Protein AF-A0A6V7X3I0-F1 (afdb_monomer_lite)

Foldseek 3Di:
DQLPVVLVVVLQLLQQQDCLVVPDGDDDDDPWDDFAPLPPPIDRDDDPPGNDLALPLLQVCCVACVPVQWDNPSSVVSNVSCPQFPFPCPRPNHHRPPPVDGSRSVVVRDHDGDPDDFEKESWEWFAFFQKTKIFIIGGPPFAAKWKWKDQDPPDDTDTPDDGHGNVDRMDMDRPGAHKMWMWMGGPPDPDDIYDIYIDGHDKDFLWWWWWDQDPVATDIWTPDPVTWDKDKPDPFHWDQDDPRRRIWTADAFPGTWMFTHKCSQQRAFWKKKKWKWAAQDDFDAQWWQKWWAAAQQWTWTWGLHHPVQWIWTWTHNRGDRRIDTDIFADHPPRHRHMKMWMWTRRRQKIFIDINLHTRDIDGRGDGRSVSPITDGTIGQWDSDAPDVVHTTGGGTIIHGTTMMRHGDDSVRSNVVD

InterPro domains:
  IPR008929 Chondroitin AC/alginate lyase [SSF48230] (3-78)
  IPR013320 Concanavalin A-like lectin/glucanase domain superfamily [SSF49899] (199-417)
  IPR013783 Immunoglobulin-like fold [G3DSA:2.60.40.10] (117-205)

Radius of gyration: 25.13 Å; chains: 1; bounding box: 72×50×67 Å

Secondary structure (DSSP, 8-state):
--TTHHHHHHHHHHHHH--TTSS-PPP-----EE-TT-SS-EESS--S------TTHHHHHHHIIIII-B--HHHHHHHHHTPSP--GGGSTT--TTTTSS---HHHHS--PPPS-----EEEEEEEETTEEEEEEEPBTT--EEEEEEESSTTS--EEEEEEEETT--EEEE---SEEEEEEEEEETS-PPPPPPEEEEES-EEEEEEEEEEETTEEEEEE-SSS---EEEETT-EEE--GGG-S-EEEEESSS-EEEE-TTTTTT-SSEEEEEEEEESSPPPTT-EEEEEESSTTSEEEEES--TTS--EEEEESS-GGG-EEEEPSS----BTSEEEEEEEEETTEEEEEETTEEEEEEESPPPGGGG-S-SEEEESB-SS-SBTTB--B-EEEEEEEEEEESPPPHHHHHHT-

pLDDT: mean 90.03, std 10.06, range [45.19, 98.75]

Structure (mmCIF, N/CA/C/O backbone):
data_AF-A0A6V7X3I0-F1
#
_entry.id   AF-A0A6V7X3I0-F1
#
loop_
_atom_site.group_PDB
_atom_site.id
_atom_site.type_symbol
_atom_site.label_atom_id
_atom_site.label_alt_id
_atom_site.label_comp_id
_atom_site.label_asym_id
_atom_site.label_entity_id
_atom_site.label_seq_id
_atom_site.pdbx_PDB_ins_code
_atom_site.Cartn_x
_atom_site.Cartn_y
_atom_site.Cartn_z
_atom_site.occupancy
_atom_site.B_iso_or_equiv
_atom_site.auth_seq_id
_atom_site.auth_comp_id
_atom_site.auth_asym_id
_atom_site.auth_atom_id
_atom_site.pdbx_PDB_model_num
ATOM 1 N N . MET A 1 1 ? -0.470 -9.620 -11.552 1.00 49.06 1 MET A N 1
ATOM 2 C CA . MET A 1 1 ? 0.975 -9.736 -11.248 1.00 49.06 1 MET A CA 1
ATOM 3 C C . MET A 1 1 ? 1.514 -8.337 -10.996 1.00 49.06 1 MET A C 1
ATOM 5 O O . MET A 1 1 ? 1.088 -7.417 -11.680 1.00 49.06 1 MET A O 1
ATOM 9 N N . ASP A 1 2 ? 2.385 -8.178 -10.003 1.00 70.00 2 ASP A N 1
ATOM 10 C CA . ASP A 1 2 ? 2.763 -6.898 -9.378 1.00 70.00 2 ASP A CA 1
ATOM 11 C C . ASP A 1 2 ? 3.661 -6.013 -10.268 1.00 70.00 2 ASP A C 1
ATOM 13 O O . ASP A 1 2 ? 4.841 -5.843 -9.980 1.00 70.00 2 ASP A O 1
ATOM 17 N N . ASN A 1 3 ? 3.129 -5.479 -11.371 1.00 87.25 3 ASN A N 1
ATOM 18 C CA . ASN A 1 3 ? 3.778 -4.471 -12.223 1.00 87.25 3 ASN A CA 1
ATOM 19 C C . ASN A 1 3 ? 5.255 -4.776 -12.590 1.00 87.25 3 ASN A C 1
ATOM 21 O O . ASN A 1 3 ? 6.148 -3.960 -12.355 1.00 87.25 3 ASN A O 1
ATOM 25 N N . ASN A 1 4 ? 5.518 -5.982 -13.110 1.00 91.38 4 ASN A N 1
ATOM 26 C CA . ASN A 1 4 ? 6.855 -6.518 -13.425 1.00 91.38 4 ASN A CA 1
ATOM 27 C C . ASN A 1 4 ? 7.852 -6.528 -12.240 1.00 91.38 4 ASN A C 1
ATOM 29 O O . ASN A 1 4 ? 9.051 -6.326 -12.425 1.00 91.38 4 ASN A O 1
ATOM 33 N N . ARG A 1 5 ? 7.399 -6.833 -11.012 1.00 89.25 5 ARG A N 1
ATOM 34 C CA . ARG A 1 5 ? 8.270 -6.943 -9.818 1.00 89.25 5 ARG A CA 1
ATOM 35 C C . ARG A 1 5 ? 9.491 -7.852 -10.005 1.00 89.25 5 ARG A C 1
ATOM 37 O O . ARG A 1 5 ? 10.548 -7.550 -9.459 1.00 89.25 5 ARG A O 1
ATOM 44 N N . PHE A 1 6 ? 9.366 -8.945 -10.764 1.00 94.31 6 PHE A N 1
ATOM 45 C CA . PHE A 1 6 ? 10.512 -9.804 -11.085 1.00 94.31 6 PHE A CA 1
ATOM 46 C C . PHE A 1 6 ? 11.577 -9.047 -11.890 1.00 94.31 6 PHE A C 1
ATOM 48 O O . PHE A 1 6 ? 12.743 -9.072 -11.505 1.00 94.31 6 PHE A O 1
ATOM 55 N N . LEU A 1 7 ? 11.183 -8.317 -12.942 1.00 94.88 7 LEU A N 1
ATOM 56 C CA . LEU A 1 7 ? 12.105 -7.490 -13.725 1.00 94.88 7 LEU A CA 1
ATOM 57 C C . LEU A 1 7 ? 12.769 -6.418 -12.861 1.00 94.88 7 LEU A C 1
ATOM 59 O O . LEU A 1 7 ? 13.970 -6.214 -12.979 1.00 94.88 7 LEU A O 1
ATOM 63 N N . ALA A 1 8 ? 12.021 -5.767 -11.962 1.00 92.81 8 ALA A N 1
ATOM 64 C CA . ALA A 1 8 ? 12.595 -4.785 -11.039 1.00 92.81 8 ALA A CA 1
ATOM 65 C C . ALA A 1 8 ? 13.712 -5.390 -10.174 1.00 92.81 8 ALA A C 1
ATOM 67 O O . ALA A 1 8 ? 14.778 -4.790 -10.043 1.00 92.81 8 ALA A O 1
ATOM 68 N N . GLY A 1 9 ? 13.489 -6.593 -9.635 1.00 93.56 9 GLY A N 1
ATOM 69 C CA . GLY A 1 9 ? 14.517 -7.344 -8.915 1.00 93.56 9 GLY A CA 1
ATOM 70 C C . GLY A 1 9 ? 15.706 -7.704 -9.808 1.00 93.56 9 GLY A C 1
ATOM 71 O O . GLY A 1 9 ? 16.845 -7.443 -9.434 1.00 93.56 9 GLY A O 1
ATOM 72 N N . ALA A 1 10 ? 15.450 -8.235 -11.006 1.00 95.31 10 ALA A N 1
ATOM 73 C CA . ALA A 1 10 ? 16.487 -8.629 -11.955 1.00 95.31 10 ALA A CA 1
ATOM 74 C C . ALA A 1 10 ? 17.367 -7.447 -12.399 1.00 95.31 10 ALA A C 1
ATOM 76 O O . ALA A 1 10 ? 18.588 -7.540 -12.314 1.00 95.31 10 ALA A O 1
ATOM 77 N N . GLU A 1 11 ? 16.774 -6.319 -12.800 1.00 95.12 11 GLU A N 1
ATOM 78 C CA . GLU A 1 11 ? 17.503 -5.109 -13.201 1.00 95.12 11 GLU A CA 1
ATOM 79 C C . GLU A 1 11 ? 18.310 -4.519 -12.041 1.00 95.12 11 GLU A C 1
ATOM 81 O O . GLU A 1 11 ? 19.453 -4.103 -12.239 1.00 95.12 11 GLU A O 1
ATOM 86 N N . TYR A 1 12 ? 17.755 -4.512 -10.823 1.00 93.75 12 TYR A N 1
ATOM 87 C CA . TYR A 1 12 ? 18.487 -4.080 -9.632 1.00 93.75 12 TYR A CA 1
ATOM 88 C C . TYR A 1 12 ? 19.691 -4.992 -9.365 1.00 93.75 12 TYR A C 1
ATOM 90 O O . TYR A 1 12 ? 20.814 -4.505 -9.228 1.00 93.75 12 TYR A O 1
ATOM 98 N N . THR A 1 13 ? 19.493 -6.314 -9.359 1.00 93.56 13 THR A N 1
ATOM 99 C CA . THR A 1 13 ? 20.568 -7.295 -9.158 1.00 93.56 13 THR A CA 1
ATOM 100 C C . THR A 1 13 ? 21.633 -7.204 -10.251 1.00 93.56 13 THR A C 1
ATOM 102 O O . THR A 1 13 ? 22.824 -7.227 -9.930 1.00 93.56 13 THR A O 1
ATOM 105 N N . ALA A 1 14 ? 21.237 -7.047 -11.516 1.00 94.12 14 ALA A N 1
ATOM 106 C CA . ALA A 1 14 ? 22.152 -6.836 -12.631 1.00 94.12 14 ALA A CA 1
ATOM 107 C C . ALA A 1 14 ? 22.960 -5.552 -12.418 1.00 94.12 14 ALA A C 1
ATOM 109 O O . ALA A 1 14 ? 24.185 -5.579 -12.408 1.00 94.12 14 ALA A O 1
ATOM 110 N N . LYS A 1 15 ? 22.306 -4.420 -12.155 1.00 93.06 15 LYS A N 1
ATOM 111 C CA . LYS A 1 15 ? 22.996 -3.143 -11.947 1.00 93.06 15 LYS A CA 1
ATOM 112 C C . LYS A 1 15 ? 24.005 -3.195 -10.795 1.00 93.06 15 LYS A C 1
ATOM 114 O O . LYS A 1 15 ? 25.126 -2.722 -10.956 1.00 93.06 15 LYS A O 1
ATOM 119 N N . VAL A 1 16 ? 23.630 -3.802 -9.666 1.00 92.38 16 VAL A N 1
ATOM 120 C CA . VAL A 1 16 ? 24.498 -3.961 -8.483 1.00 92.38 16 VAL A CA 1
ATOM 121 C C . VAL A 1 16 ? 25.768 -4.740 -8.794 1.00 92.38 16 VAL A C 1
ATOM 123 O O . VAL A 1 16 ? 26.833 -4.416 -8.273 1.00 92.38 16 VAL A O 1
ATOM 126 N N . ASN A 1 17 ? 25.655 -5.796 -9.599 1.00 91.38 17 ASN A N 1
ATOM 127 C CA . ASN A 1 17 ? 26.757 -6.721 -9.823 1.00 91.38 17 ASN A CA 1
ATOM 128 C C . ASN A 1 17 ? 27.580 -6.378 -11.071 1.00 91.38 17 ASN A C 1
ATOM 130 O O . ASN A 1 17 ? 28.620 -6.989 -11.276 1.00 91.38 17 ASN A O 1
ATOM 134 N N . TYR A 1 18 ? 27.140 -5.479 -11.952 1.00 91.38 18 TYR A N 1
ATOM 135 C CA . TYR A 1 18 ? 27.800 -5.281 -13.248 1.00 91.38 18 TYR A CA 1
ATOM 136 C C . TYR A 1 18 ? 29.172 -4.610 -13.097 1.00 91.38 18 TYR A C 1
ATOM 138 O O . TYR A 1 18 ? 29.242 -3.458 -12.675 1.00 91.38 18 TYR A O 1
ATOM 146 N N . ASN A 1 19 ? 30.248 -5.307 -13.483 1.00 90.69 19 ASN A N 1
ATOM 147 C CA . ASN A 1 19 ? 31.626 -4.796 -13.431 1.00 90.69 19 ASN A CA 1
ATOM 148 C C . ASN A 1 19 ? 32.519 -5.239 -14.614 1.00 90.69 19 ASN A C 1
ATOM 150 O O . ASN A 1 19 ? 33.734 -5.060 -14.558 1.00 90.69 19 ASN A O 1
ATOM 154 N N . PHE A 1 20 ? 31.945 -5.781 -15.695 1.00 84.12 20 PHE A N 1
ATOM 155 C CA . PHE A 1 20 ? 32.694 -6.314 -16.851 1.00 84.12 20 PHE A CA 1
ATOM 156 C C . PHE A 1 20 ? 33.604 -5.297 -17.559 1.00 84.12 20 PHE A C 1
ATOM 158 O O . PHE A 1 20 ? 34.516 -5.677 -18.281 1.00 84.12 20 PHE A O 1
ATOM 165 N N . ASN A 1 21 ? 33.362 -4.001 -17.371 1.00 84.00 21 ASN A N 1
ATOM 166 C CA . ASN A 1 21 ? 34.150 -2.911 -17.947 1.00 84.00 21 ASN A CA 1
ATOM 167 C C . ASN A 1 21 ? 35.255 -2.385 -17.006 1.00 84.00 21 ASN A C 1
ATOM 169 O O . ASN A 1 21 ? 35.874 -1.372 -17.320 1.00 84.00 21 ASN A O 1
ATOM 173 N N . GLY A 1 22 ? 35.456 -2.999 -15.835 1.00 81.00 22 GLY A N 1
ATOM 174 C CA . GLY A 1 22 ? 36.452 -2.566 -14.851 1.00 81.00 22 GLY A CA 1
ATOM 175 C C . GLY A 1 22 ? 36.148 -1.228 -14.163 1.00 81.00 22 GLY A C 1
ATOM 176 O O . GLY A 1 22 ? 36.966 -0.762 -13.376 1.00 81.00 22 GLY A O 1
ATOM 177 N N . SER A 1 23 ? 34.982 -0.608 -14.394 1.00 80.62 23 SER A N 1
ATOM 178 C CA . SER A 1 23 ? 34.648 0.719 -13.846 1.00 80.62 23 SER A CA 1
ATOM 179 C C . SER A 1 23 ? 34.141 0.696 -12.396 1.00 80.62 23 SER A C 1
ATOM 181 O O . SER A 1 23 ? 33.515 1.655 -11.951 1.00 80.62 23 SER A O 1
ATOM 183 N N . GLY A 1 24 ? 34.342 -0.408 -11.673 1.00 86.25 24 GLY A N 1
ATOM 184 C CA . GLY A 1 24 ? 33.722 -0.642 -10.367 1.00 86.25 24 GLY A CA 1
ATOM 185 C C . GLY A 1 24 ? 32.210 -0.899 -10.444 1.00 86.25 24 GLY A C 1
ATOM 186 O O . GLY A 1 24 ? 31.624 -0.984 -11.523 1.00 86.25 24 GLY A O 1
ATOM 187 N N . PHE A 1 25 ? 31.582 -1.058 -9.276 1.00 89.94 25 PHE A N 1
ATOM 188 C CA . PHE A 1 25 ? 30.146 -1.328 -9.151 1.00 89.94 25 PHE A CA 1
ATOM 189 C C . PHE A 1 25 ? 29.328 -0.036 -9.129 1.00 89.94 25 PHE A C 1
ATOM 191 O O . PHE A 1 25 ? 29.746 0.956 -8.531 1.00 89.94 25 PHE A O 1
ATOM 198 N N . ALA A 1 26 ? 28.137 -0.066 -9.730 1.00 88.06 26 ALA A N 1
ATOM 199 C CA . ALA A 1 26 ? 27.218 1.063 -9.677 1.00 88.06 26 ALA A CA 1
ATOM 200 C C . ALA A 1 26 ? 26.729 1.317 -8.243 1.00 88.06 26 ALA A C 1
ATOM 202 O O . ALA A 1 26 ? 26.398 0.378 -7.515 1.00 88.06 26 ALA A O 1
ATOM 203 N N . ASP A 1 27 ? 26.613 2.593 -7.875 1.00 86.69 27 ASP A N 1
ATOM 204 C CA . ASP A 1 27 ? 25.882 2.980 -6.675 1.00 86.69 27 ASP A CA 1
ATOM 205 C C . ASP A 1 27 ? 24.374 2.797 -6.904 1.00 86.69 27 ASP A C 1
ATOM 207 O O . ASP A 1 27 ? 23.825 3.164 -7.957 1.00 86.69 27 ASP A O 1
ATOM 211 N N . VAL A 1 28 ? 23.704 2.175 -5.937 1.00 89.50 28 VAL A N 1
ATOM 212 C CA . VAL A 1 28 ? 22.266 1.913 -5.988 1.00 89.50 28 VAL A CA 1
ATOM 213 C C . VAL A 1 28 ? 21.631 2.148 -4.619 1.00 89.50 28 VAL A C 1
ATOM 215 O O . VAL A 1 28 ? 22.254 1.861 -3.596 1.00 89.50 28 VAL A O 1
ATOM 218 N N . PRO A 1 29 ? 20.365 2.596 -4.571 1.00 88.75 29 PRO A N 1
ATOM 219 C CA . PRO A 1 29 ? 19.648 2.716 -3.309 1.00 88.75 29 PRO A CA 1
ATOM 220 C C . PRO A 1 29 ? 19.578 1.369 -2.586 1.00 88.75 29 PRO A C 1
ATOM 222 O O . PRO A 1 29 ? 19.292 0.348 -3.211 1.00 88.75 29 PRO A O 1
ATOM 225 N N . TYR A 1 30 ? 19.787 1.366 -1.273 1.00 88.50 30 TYR A N 1
ATOM 226 C CA . TYR A 1 30 ? 19.648 0.185 -0.429 1.00 88.50 30 TYR A CA 1
ATOM 227 C C . TYR A 1 30 ? 18.832 0.543 0.811 1.00 88.50 30 TYR A C 1
ATOM 229 O O . TYR A 1 30 ? 19.056 1.580 1.431 1.00 88.50 30 TYR A O 1
ATOM 237 N N . ILE A 1 31 ? 17.865 -0.306 1.146 1.00 85.12 31 ILE A N 1
ATOM 238 C CA . ILE A 1 31 ? 17.078 -0.199 2.376 1.00 85.12 31 ILE A CA 1
ATOM 239 C C . ILE A 1 31 ? 17.563 -1.309 3.296 1.00 85.12 31 ILE A C 1
ATOM 241 O O . ILE A 1 31 ? 17.715 -2.441 2.837 1.00 85.12 31 ILE A O 1
ATOM 245 N N . THR A 1 32 ? 17.782 -0.982 4.573 1.00 86.69 32 THR A N 1
ATOM 246 C CA . THR A 1 32 ? 18.189 -1.954 5.590 1.00 86.69 32 THR A CA 1
ATOM 247 C C . THR A 1 32 ? 17.306 -3.196 5.533 1.00 86.69 32 THR A C 1
ATOM 249 O O . THR A 1 32 ? 16.085 -3.116 5.662 1.00 86.69 32 THR A O 1
ATOM 252 N N . TYR A 1 33 ? 17.944 -4.342 5.345 1.00 85.56 33 TYR A N 1
ATOM 253 C CA . TYR A 1 33 ? 17.319 -5.648 5.386 1.00 85.56 33 TYR A CA 1
ATOM 254 C C . TYR A 1 33 ? 17.509 -6.249 6.777 1.00 85.56 33 TYR A C 1
ATOM 256 O O . TYR A 1 33 ? 18.625 -6.294 7.287 1.00 85.56 33 TYR A O 1
ATOM 264 N N . ALA A 1 34 ? 16.427 -6.746 7.364 1.00 84.88 34 ALA A N 1
ATOM 265 C CA . ALA A 1 34 ? 16.457 -7.617 8.529 1.00 84.88 34 ALA A CA 1
ATOM 266 C C . ALA A 1 34 ? 15.706 -8.898 8.168 1.00 84.88 34 ALA A C 1
ATOM 268 O O . ALA A 1 34 ? 14.661 -8.842 7.511 1.00 84.88 34 ALA A O 1
ATOM 269 N N . ASN A 1 35 ? 16.257 -10.052 8.539 1.00 82.25 35 ASN A N 1
ATOM 270 C CA . ASN A 1 35 ? 15.625 -11.321 8.212 1.00 82.25 35 ASN A CA 1
ATOM 271 C C . ASN A 1 35 ? 14.423 -11.623 9.123 1.00 82.25 35 ASN A C 1
ATOM 273 O O . ASN A 1 35 ? 14.247 -11.060 10.200 1.00 82.25 35 ASN A O 1
ATOM 277 N N . TYR A 1 36 ? 13.613 -12.583 8.686 1.00 79.38 36 TYR A N 1
ATOM 278 C CA . TYR A 1 36 ? 12.441 -13.038 9.429 1.00 79.38 36 TYR A CA 1
ATOM 279 C C . TYR A 1 36 ? 12.781 -13.775 10.737 1.00 79.38 36 TYR A C 1
ATOM 281 O O . TYR A 1 36 ? 11.936 -13.853 11.622 1.00 79.38 36 TYR A O 1
ATOM 289 N N . TYR A 1 37 ? 13.982 -14.347 10.861 1.00 80.31 37 TYR A N 1
ATOM 290 C CA . TYR A 1 37 ? 14.325 -15.244 11.970 1.00 80.31 37 TYR A CA 1
ATOM 291 C C . TYR A 1 37 ? 14.869 -14.527 13.209 1.00 80.31 37 TYR A C 1
ATOM 293 O O . TYR A 1 37 ? 14.884 -15.128 14.280 1.00 80.31 37 TYR A O 1
ATOM 301 N N . GLY A 1 38 ? 15.293 -13.264 13.088 1.00 75.81 38 GLY A N 1
ATOM 302 C CA . GLY A 1 38 ? 15.764 -12.487 14.237 1.00 75.81 38 GLY A CA 1
ATOM 303 C C . GLY A 1 38 ? 17.078 -12.982 14.835 1.00 75.81 38 GLY A C 1
ATOM 304 O O . GLY A 1 38 ? 17.425 -12.612 15.951 1.00 75.81 38 GLY A O 1
ATOM 305 N N . ASP A 1 39 ? 17.830 -13.788 14.091 1.00 82.31 39 ASP A N 1
ATOM 306 C CA . ASP A 1 39 ? 19.141 -14.342 14.455 1.00 82.31 39 ASP A CA 1
ATOM 307 C C . ASP A 1 39 ? 20.293 -13.328 14.275 1.00 82.31 39 ASP A C 1
ATOM 309 O O . ASP A 1 39 ? 21.462 -13.698 14.183 1.00 82.31 39 ASP A O 1
ATOM 313 N N . GLY A 1 40 ? 19.968 -12.031 14.234 1.00 78.62 40 GLY A N 1
ATOM 314 C CA . GLY A 1 40 ? 20.933 -10.938 14.107 1.00 78.62 40 GLY A CA 1
ATOM 315 C C . GLY A 1 40 ? 21.354 -10.610 12.672 1.00 78.62 40 GLY A C 1
ATOM 316 O O . GLY A 1 40 ? 22.217 -9.753 12.484 1.00 78.62 40 GLY A O 1
ATOM 317 N N . VAL A 1 41 ? 20.749 -11.226 11.648 1.00 84.75 41 VAL A N 1
ATOM 318 C CA . VAL A 1 41 ? 21.026 -10.883 10.243 1.00 84.75 41 VAL A CA 1
ATOM 319 C C . VAL A 1 41 ? 20.348 -9.555 9.889 1.00 84.75 41 VAL A C 1
ATOM 321 O O . VAL A 1 41 ? 19.226 -9.512 9.380 1.00 84.75 41 VAL A O 1
ATOM 324 N N . VAL A 1 42 ? 21.069 -8.462 10.150 1.00 87.00 42 VAL A N 1
ATOM 325 C CA . VAL A 1 42 ? 20.722 -7.096 9.743 1.00 87.00 42 VAL A CA 1
ATOM 326 C C . VAL A 1 42 ? 21.800 -6.574 8.801 1.00 87.00 42 VAL A C 1
ATOM 328 O O . VAL A 1 42 ? 22.967 -6.454 9.167 1.00 87.00 42 VAL A O 1
ATOM 331 N N . GLN A 1 43 ? 21.414 -6.256 7.572 1.00 87.69 43 GLN A N 1
ATOM 332 C CA . GLN A 1 43 ? 22.283 -5.666 6.563 1.00 87.69 43 GLN A CA 1
ATOM 333 C C . GLN A 1 43 ? 21.814 -4.240 6.311 1.00 87.69 43 GLN A C 1
ATOM 335 O O . GLN A 1 43 ? 20.697 -4.027 5.860 1.00 87.69 43 GLN A O 1
ATOM 340 N N . THR A 1 44 ? 22.652 -3.254 6.617 1.00 90.25 44 THR A N 1
ATOM 341 C CA . THR A 1 44 ? 22.360 -1.822 6.407 1.00 90.25 44 THR A CA 1
ATOM 342 C C . THR A 1 44 ? 22.920 -1.295 5.088 1.00 90.25 44 THR A C 1
ATOM 344 O O . THR A 1 44 ? 22.610 -0.181 4.677 1.00 90.25 44 THR A O 1
ATOM 347 N N . MET A 1 45 ? 23.732 -2.104 4.407 1.00 89.38 45 MET A N 1
ATOM 348 C CA . MET A 1 45 ? 24.341 -1.796 3.120 1.00 89.38 45 MET A CA 1
ATOM 349 C C . MET A 1 45 ? 24.595 -3.076 2.320 1.00 89.38 45 MET A C 1
ATOM 351 O O . MET A 1 45 ? 24.635 -4.178 2.871 1.00 89.38 45 MET A O 1
ATOM 355 N N . LEU A 1 46 ? 24.832 -2.924 1.016 1.00 88.25 46 LEU A N 1
ATOM 356 C CA . LEU A 1 46 ? 25.287 -4.023 0.166 1.00 88.25 46 LEU A CA 1
ATOM 357 C C . LEU A 1 46 ? 26.678 -4.504 0.606 1.00 88.25 46 LEU A C 1
ATOM 359 O O . LEU A 1 46 ? 27.632 -3.726 0.624 1.00 88.25 46 LEU A O 1
ATOM 363 N N . GLY A 1 47 ? 26.788 -5.797 0.911 1.00 83.69 47 GLY A N 1
ATOM 364 C CA . GLY A 1 47 ? 28.040 -6.433 1.320 1.00 83.69 47 GLY A CA 1
ATOM 365 C C . GLY A 1 47 ? 29.067 -6.610 0.186 1.00 83.69 47 GLY A C 1
ATOM 366 O O . GLY A 1 47 ? 28.810 -6.257 -0.970 1.00 83.69 47 GLY A O 1
ATOM 367 N N . PRO A 1 48 ? 30.239 -7.196 0.493 1.00 82.81 48 PRO A N 1
ATOM 368 C CA . PRO A 1 48 ? 31.339 -7.355 -0.462 1.00 82.81 48 PRO A CA 1
ATOM 369 C C . PRO A 1 48 ? 31.092 -8.420 -1.544 1.00 82.81 48 PRO A C 1
ATOM 371 O O . PRO A 1 48 ? 31.802 -8.429 -2.542 1.00 82.81 48 PRO A O 1
ATOM 374 N N . GLY A 1 49 ? 30.081 -9.287 -1.403 1.00 82.56 49 GLY A N 1
ATOM 375 C CA . GLY A 1 49 ? 29.769 -10.385 -2.338 1.00 82.56 49 GLY A CA 1
ATOM 376 C C . GLY A 1 49 ? 29.171 -9.972 -3.696 1.00 82.56 49 GLY A C 1
ATOM 377 O O . GLY A 1 49 ? 28.374 -10.721 -4.260 1.00 82.56 49 GLY A O 1
ATOM 378 N N . LYS A 1 50 ? 29.499 -8.778 -4.200 1.00 86.50 50 LYS A N 1
ATOM 379 C CA . LYS A 1 50 ? 29.061 -8.257 -5.506 1.00 86.50 50 LYS A CA 1
ATOM 380 C C . LYS A 1 50 ? 29.951 -8.790 -6.635 1.00 86.50 50 LYS A C 1
ATOM 382 O O . LYS A 1 50 ? 31.104 -9.137 -6.408 1.00 86.50 50 LYS A O 1
ATOM 387 N N . GLY A 1 51 ? 29.430 -8.807 -7.861 1.00 85.06 51 GLY A N 1
ATOM 388 C CA . GLY A 1 51 ? 30.174 -9.218 -9.063 1.00 85.06 51 GLY A CA 1
ATOM 389 C C . GLY A 1 51 ? 30.067 -10.702 -9.400 1.00 85.06 51 GLY A C 1
ATOM 390 O O . GLY A 1 51 ? 30.891 -11.231 -10.139 1.00 85.06 51 GLY A O 1
ATOM 391 N N . ASN A 1 52 ? 29.063 -11.393 -8.856 1.00 80.06 52 ASN A N 1
ATOM 392 C CA . ASN A 1 52 ? 28.825 -12.794 -9.180 1.00 80.06 52 ASN A CA 1
ATOM 393 C C . ASN A 1 52 ? 28.251 -12.945 -10.599 1.00 80.06 52 ASN A C 1
ATOM 395 O O . ASN A 1 52 ? 27.112 -12.560 -10.868 1.00 80.06 52 ASN A O 1
ATOM 399 N N . ASN A 1 53 ? 29.011 -13.591 -11.483 1.00 80.75 53 ASN A N 1
ATOM 400 C CA . ASN A 1 53 ? 28.633 -13.829 -12.877 1.00 80.75 53 ASN A CA 1
ATOM 401 C C . ASN A 1 53 ? 27.737 -15.069 -13.008 1.00 80.75 53 ASN A C 1
ATOM 403 O O . ASN A 1 53 ? 28.210 -16.164 -13.293 1.00 80.75 53 ASN A O 1
ATOM 407 N N . ARG A 1 54 ? 26.429 -14.921 -12.774 1.00 81.56 54 ARG A N 1
ATOM 408 C CA . ARG A 1 54 ? 25.456 -16.026 -12.893 1.00 81.56 54 ARG A CA 1
ATOM 409 C C . ARG A 1 54 ? 24.897 -16.137 -14.325 1.00 81.56 54 ARG A C 1
ATOM 411 O O . ARG A 1 54 ? 24.410 -15.133 -14.836 1.00 81.56 54 ARG A O 1
ATOM 418 N N . PRO A 1 55 ? 24.891 -17.322 -14.969 1.00 83.88 55 PRO A N 1
ATOM 419 C CA . PRO A 1 55 ? 24.511 -17.490 -16.378 1.00 83.88 55 PRO A CA 1
ATOM 420 C C . PRO A 1 55 ? 22.987 -17.620 -16.544 1.00 83.88 55 PRO A C 1
ATOM 422 O O . PRO A 1 55 ? 22.488 -18.638 -17.011 1.00 83.88 55 PRO A O 1
ATOM 425 N N . ILE A 1 56 ? 22.231 -16.626 -16.068 1.00 87.19 56 ILE A N 1
ATOM 426 C CA . ILE A 1 56 ? 20.753 -16.596 -16.105 1.00 87.19 56 ILE A CA 1
ATOM 427 C C . ILE A 1 56 ? 20.210 -15.474 -17.002 1.00 87.19 56 ILE A C 1
ATOM 429 O O . ILE A 1 56 ? 19.040 -15.464 -17.390 1.00 87.19 56 ILE A O 1
ATOM 433 N N . TRP A 1 57 ? 21.058 -14.508 -17.342 1.00 92.56 57 TRP A N 1
ATOM 434 C CA . TRP A 1 57 ? 20.629 -13.230 -17.898 1.00 92.56 57 TRP A CA 1
ATOM 435 C C . TRP A 1 57 ? 20.076 -13.337 -19.314 1.00 92.56 57 TRP A C 1
ATOM 437 O O . TRP A 1 57 ? 19.197 -12.553 -19.662 1.00 92.56 57 TRP A O 1
ATOM 447 N N . SER A 1 58 ? 20.505 -14.328 -20.105 1.00 93.75 58 SER A N 1
ATOM 448 C CA . SER A 1 58 ? 19.958 -14.554 -21.449 1.00 93.75 58 SER A CA 1
ATOM 449 C C . SER A 1 58 ? 18.454 -14.840 -21.435 1.00 93.75 58 SER A C 1
ATOM 451 O O . SER A 1 58 ? 17.742 -14.330 -22.298 1.00 93.75 58 SER A O 1
ATOM 453 N N . LEU A 1 59 ? 17.951 -15.600 -20.452 1.00 93.50 59 LEU A N 1
ATOM 454 C CA . LEU A 1 59 ? 16.515 -15.867 -20.304 1.00 93.50 59 LEU A CA 1
ATOM 455 C C . LEU A 1 59 ? 15.748 -14.573 -20.020 1.00 93.50 59 LEU A C 1
ATOM 457 O O . LEU A 1 59 ? 14.758 -14.274 -20.683 1.00 93.50 59 LEU A O 1
ATOM 461 N N . ILE A 1 60 ? 16.226 -13.802 -19.042 1.00 95.56 60 ILE A N 1
ATOM 462 C CA . ILE A 1 60 ? 15.579 -12.567 -18.588 1.00 95.56 60 ILE A CA 1
ATOM 463 C C . ILE A 1 60 ? 15.565 -11.540 -19.725 1.00 95.56 60 ILE A C 1
ATOM 465 O O . ILE A 1 60 ? 14.506 -11.026 -20.077 1.00 95.56 60 ILE A O 1
ATOM 469 N N . TYR A 1 61 ? 16.721 -11.296 -20.348 1.00 96.75 61 TYR A N 1
ATOM 470 C CA . TYR A 1 61 ? 16.857 -10.382 -21.480 1.00 96.75 61 TYR A CA 1
ATOM 471 C C . TYR A 1 61 ? 15.893 -10.730 -22.620 1.00 96.75 61 TYR A C 1
ATOM 473 O O . TYR A 1 61 ? 15.121 -9.872 -23.045 1.00 96.75 61 TYR A O 1
ATOM 481 N N . ASN A 1 62 ? 15.895 -11.981 -23.092 1.00 96.50 62 ASN A N 1
ATOM 482 C CA . ASN A 1 62 ? 15.052 -12.364 -24.223 1.00 96.50 62 ASN A CA 1
ATOM 483 C C . ASN A 1 62 ? 13.559 -12.370 -23.858 1.00 96.50 62 ASN A C 1
ATOM 485 O O . ASN A 1 62 ? 12.733 -12.006 -24.689 1.00 96.50 62 ASN A O 1
ATOM 489 N N . HIS A 1 63 ? 13.194 -12.727 -22.623 1.00 95.81 63 HIS A N 1
ATOM 490 C CA . HIS A 1 63 ? 11.803 -12.652 -22.176 1.00 95.81 63 HIS A CA 1
ATOM 491 C C . HIS A 1 63 ? 11.272 -11.213 -22.193 1.00 95.81 63 HIS A C 1
ATOM 493 O O . HIS A 1 63 ? 10.162 -10.970 -22.667 1.00 95.81 63 HIS A O 1
ATOM 499 N N . TYR A 1 64 ? 12.052 -10.260 -21.684 1.00 96.12 64 TYR A N 1
ATOM 500 C CA . TYR A 1 64 ? 11.591 -8.884 -21.541 1.00 96.12 64 TYR A CA 1
ATOM 501 C C . TYR A 1 64 ? 11.771 -8.065 -22.817 1.00 96.12 64 TYR A C 1
ATOM 503 O O . TYR A 1 64 ? 10.779 -7.544 -23.320 1.00 96.12 64 TYR A O 1
ATOM 511 N N . GLU A 1 65 ? 12.970 -8.005 -23.401 1.00 95.75 65 GLU A N 1
ATOM 512 C CA . GLU A 1 65 ? 13.194 -7.187 -24.602 1.00 95.75 65 GLU A CA 1
ATOM 513 C C . GLU A 1 65 ? 12.660 -7.858 -25.871 1.00 95.75 65 GLU A C 1
ATOM 515 O O . GLU A 1 65 ? 11.966 -7.209 -26.647 1.00 95.75 65 GLU A O 1
ATOM 520 N N . ASN A 1 66 ? 12.930 -9.152 -26.068 1.00 95.31 66 ASN A N 1
ATOM 521 C CA . ASN A 1 66 ? 12.654 -9.839 -27.339 1.00 95.31 66 ASN A CA 1
ATOM 522 C C . ASN A 1 66 ? 11.312 -10.591 -27.381 1.00 95.31 66 ASN A C 1
ATOM 524 O O . ASN A 1 66 ? 10.967 -11.177 -28.401 1.00 95.31 66 ASN A O 1
ATOM 528 N N . ARG A 1 67 ? 10.536 -10.589 -26.293 1.00 94.31 67 ARG A N 1
ATOM 529 C CA . ARG A 1 67 ? 9.187 -11.180 -26.272 1.00 94.31 67 ARG A CA 1
ATOM 530 C C . ARG A 1 67 ? 8.127 -10.211 -25.766 1.00 94.31 67 ARG A C 1
ATOM 532 O O . ARG A 1 67 ? 7.057 -10.144 -26.356 1.00 94.31 67 ARG A O 1
ATOM 539 N N . MET A 1 68 ? 8.390 -9.489 -24.677 1.00 93.12 68 MET A N 1
ATOM 540 C CA . MET A 1 68 ? 7.436 -8.510 -24.136 1.00 93.12 68 MET A CA 1
ATOM 541 C C . MET A 1 68 ? 7.637 -7.093 -24.684 1.00 93.12 68 MET A C 1
ATOM 543 O O . MET A 1 68 ? 6.746 -6.262 -24.552 1.00 93.12 68 MET A O 1
ATOM 547 N N . GLY A 1 69 ? 8.799 -6.796 -25.271 1.00 93.81 69 GLY A N 1
ATOM 548 C CA . GLY A 1 69 ? 9.143 -5.456 -25.733 1.00 93.81 69 GLY A CA 1
ATOM 549 C C . GLY A 1 69 ? 9.385 -4.440 -24.620 1.00 93.81 69 GLY A C 1
ATOM 550 O O . GLY A 1 69 ? 9.330 -3.239 -24.882 1.00 93.81 69 GLY A O 1
ATOM 551 N N . ILE A 1 70 ? 9.674 -4.892 -23.401 1.00 94.69 70 ILE A N 1
ATOM 552 C CA . ILE A 1 70 ? 9.995 -4.054 -22.243 1.00 94.69 70 ILE A CA 1
ATOM 553 C C . ILE A 1 70 ? 11.512 -3.940 -22.129 1.00 94.69 70 ILE A C 1
ATOM 555 O O . ILE A 1 70 ? 12.219 -4.944 -22.117 1.00 94.69 70 ILE A O 1
ATOM 559 N N . SER A 1 71 ? 12.011 -2.714 -22.013 1.00 94.81 71 SER A N 1
ATOM 560 C CA . SER A 1 71 ? 13.439 -2.428 -21.885 1.00 94.81 71 SER A CA 1
ATOM 561 C C . SER A 1 71 ? 14.016 -3.019 -20.593 1.00 94.81 71 SER A C 1
ATOM 563 O O . SER A 1 71 ? 13.525 -2.726 -19.500 1.00 94.81 71 SER A O 1
ATOM 565 N N . ALA A 1 72 ? 15.079 -3.820 -20.720 1.00 96.00 72 ALA A N 1
ATOM 566 C CA . ALA A 1 72 ? 15.792 -4.463 -19.615 1.00 96.00 72 ALA A CA 1
ATOM 567 C C . ALA A 1 72 ? 17.310 -4.223 -19.763 1.00 96.00 72 ALA A C 1
ATOM 569 O O . ALA A 1 72 ? 18.085 -5.160 -19.997 1.00 96.00 72 ALA A O 1
ATOM 570 N N . PRO A 1 73 ? 17.760 -2.953 -19.698 1.00 94.88 73 PRO A N 1
ATOM 571 C CA . PRO A 1 73 ? 19.093 -2.554 -20.138 1.00 94.88 73 PRO A CA 1
ATOM 572 C C . PRO A 1 73 ? 20.229 -3.200 -19.340 1.00 94.88 73 PRO A C 1
ATOM 574 O O . PRO A 1 73 ? 21.288 -3.471 -19.912 1.00 94.88 73 PRO A O 1
ATOM 577 N N . TRP A 1 74 ? 20.060 -3.442 -18.037 1.00 94.62 74 TRP A N 1
ATOM 578 C CA . TRP A 1 74 ? 21.107 -4.067 -17.225 1.00 94.62 74 TRP A CA 1
ATOM 579 C C . TRP A 1 74 ? 21.172 -5.573 -17.446 1.00 94.62 74 TRP A C 1
ATOM 581 O O . TRP A 1 74 ? 22.270 -6.107 -17.605 1.00 94.62 74 TRP A O 1
ATOM 591 N N . SER A 1 75 ? 20.022 -6.234 -17.557 1.00 96.12 75 SER A N 1
ATOM 592 C CA . SER A 1 75 ? 19.925 -7.649 -17.922 1.00 96.12 75 SER A CA 1
ATOM 593 C C . SER A 1 75 ? 20.513 -7.894 -19.310 1.00 96.12 75 SER A C 1
ATOM 595 O O . SER A 1 75 ? 21.278 -8.838 -19.491 1.00 96.12 75 SER A O 1
ATOM 597 N N . LYS A 1 76 ? 20.244 -7.004 -20.277 1.00 95.31 76 LYS A N 1
ATOM 598 C CA . LYS A 1 76 ? 20.844 -7.035 -21.618 1.00 95.31 76 LYS A CA 1
ATOM 599 C C . LYS A 1 76 ? 22.363 -6.920 -21.572 1.00 95.31 76 LYS A C 1
ATOM 601 O O . LYS A 1 76 ? 23.051 -7.737 -22.178 1.00 95.31 76 LYS A O 1
ATOM 606 N N . LYS A 1 77 ? 22.898 -5.918 -20.861 1.00 94.06 77 LYS A N 1
ATOM 607 C CA . LYS A 1 77 ? 24.353 -5.731 -20.713 1.00 94.06 77 LYS A CA 1
ATOM 608 C C . LYS A 1 77 ? 25.018 -6.980 -20.143 1.00 94.06 77 LYS A C 1
ATOM 610 O O . LYS A 1 77 ? 26.033 -7.420 -20.670 1.00 94.06 77 LYS A O 1
ATOM 615 N N . TYR A 1 78 ? 24.420 -7.564 -19.110 1.00 92.75 78 TYR A N 1
ATOM 616 C CA . TYR A 1 78 ? 24.890 -8.807 -18.510 1.00 92.75 78 TYR A CA 1
ATOM 617 C C . TYR A 1 78 ? 24.839 -9.989 -19.483 1.00 92.75 78 TYR A C 1
ATOM 619 O O . TYR A 1 78 ? 25.832 -10.691 -19.649 1.00 92.75 78 TYR A O 1
ATOM 627 N N . ALA A 1 79 ? 23.705 -10.183 -20.163 1.00 93.69 79 ALA A N 1
ATOM 628 C CA . ALA A 1 79 ? 23.530 -11.257 -21.135 1.00 93.69 79 ALA A CA 1
ATOM 629 C C . ALA A 1 79 ? 24.555 -11.162 -22.273 1.00 93.69 79 ALA A C 1
ATOM 631 O O . ALA A 1 79 ? 25.120 -12.174 -22.663 1.00 93.69 79 ALA A O 1
ATOM 632 N N . ILE A 1 80 ? 24.827 -9.956 -22.784 1.00 93.12 80 ILE A N 1
ATOM 633 C CA . ILE A 1 80 ? 25.838 -9.735 -23.827 1.00 93.12 80 ILE A CA 1
ATOM 634 C C . ILE A 1 80 ? 27.242 -10.044 -23.303 1.00 93.12 80 ILE A C 1
ATOM 636 O O . ILE A 1 80 ? 27.988 -10.754 -23.969 1.00 93.12 80 ILE A O 1
ATOM 640 N N . ALA A 1 81 ? 27.594 -9.552 -22.114 1.00 91.50 81 ALA A N 1
ATOM 641 C CA . ALA A 1 81 ? 28.928 -9.731 -21.544 1.00 91.50 81 ALA A CA 1
ATOM 642 C C . ALA A 1 81 ? 29.263 -11.195 -21.204 1.00 91.50 81 ALA A C 1
ATOM 644 O O . ALA A 1 81 ? 30.433 -11.561 -21.150 1.00 91.50 81 ALA A O 1
ATOM 645 N N . MET A 1 82 ? 28.245 -12.030 -20.983 1.00 87.44 82 MET A N 1
ATOM 646 C CA . MET A 1 82 ? 28.405 -13.441 -20.623 1.00 87.44 82 MET A CA 1
ATOM 647 C C . MET A 1 82 ? 28.309 -14.413 -21.807 1.00 87.44 82 MET A C 1
ATOM 649 O O . MET A 1 82 ? 28.392 -15.622 -21.598 1.00 87.44 82 MET A O 1
ATOM 653 N N . ARG A 1 83 ? 28.107 -13.924 -23.037 1.00 89.50 83 ARG A N 1
ATOM 654 C CA . ARG A 1 83 ? 27.953 -14.781 -24.222 1.00 89.50 83 ARG A CA 1
ATOM 655 C C . ARG A 1 83 ? 29.295 -15.270 -24.793 1.00 89.50 83 ARG A C 1
ATOM 657 O O . ARG A 1 83 ? 30.233 -14.478 -24.863 1.00 89.50 83 ARG A O 1
ATOM 664 N N . PRO A 1 84 ? 29.341 -16.506 -25.334 1.00 89.44 84 PRO A N 1
ATOM 665 C CA . PRO A 1 84 ? 28.359 -17.574 -25.124 1.00 89.44 84 PRO A CA 1
ATOM 666 C C . PRO A 1 84 ? 28.456 -18.123 -23.690 1.00 89.44 84 PRO A C 1
ATOM 668 O O . PRO A 1 84 ? 29.551 -18.318 -23.168 1.00 89.44 84 PRO A O 1
ATOM 671 N N . GLU A 1 85 ? 27.314 -18.398 -23.053 1.00 85.00 85 GLU A N 1
ATOM 672 C CA . GLU A 1 85 ? 27.320 -18.993 -21.709 1.00 85.00 85 GLU A CA 1
ATOM 673 C C . GLU A 1 85 ? 27.753 -20.472 -21.788 1.00 85.00 85 GLU A C 1
ATOM 675 O O . GLU A 1 85 ? 27.192 -21.249 -22.562 1.00 85.00 85 GLU A O 1
ATOM 680 N N . ILE A 1 86 ? 28.736 -20.871 -20.974 1.00 76.19 86 ILE A N 1
ATOM 681 C CA . ILE A 1 86 ? 29.369 -22.208 -21.011 1.00 76.19 86 ILE A CA 1
ATOM 682 C C . ILE A 1 86 ? 28.746 -23.229 -20.039 1.00 76.19 86 ILE A C 1
ATOM 684 O O . ILE A 1 86 ? 29.348 -24.267 -19.759 1.00 76.19 86 ILE A O 1
ATOM 688 N N . GLY A 1 87 ? 27.556 -22.936 -19.504 1.00 75.25 87 GLY A N 1
ATOM 689 C CA . GLY A 1 87 ? 26.903 -23.741 -18.471 1.00 75.25 87 GLY A CA 1
ATOM 690 C C . GLY A 1 87 ? 27.271 -23.327 -17.039 1.00 75.25 87 GLY A C 1
ATOM 691 O O . GLY A 1 87 ? 28.266 -22.648 -16.785 1.00 75.25 87 GLY A O 1
ATOM 692 N N . SER A 1 88 ? 26.441 -23.725 -16.072 1.00 70.81 88 SER A N 1
ATOM 693 C CA . SER A 1 88 ? 26.583 -23.337 -14.658 1.00 70.81 88 SER A CA 1
ATOM 694 C C . SER A 1 88 ? 27.726 -24.036 -13.919 1.00 70.81 88 SER A C 1
ATOM 696 O O . SER A 1 88 ? 28.252 -23.477 -12.962 1.00 70.81 88 SER A O 1
ATOM 698 N N . GLY A 1 89 ? 28.137 -25.219 -14.382 1.00 61.78 89 GLY A N 1
ATOM 699 C CA . GLY A 1 89 ? 29.173 -26.056 -13.762 1.00 61.78 89 GLY A CA 1
ATOM 700 C C . GLY A 1 89 ? 30.623 -25.691 -14.078 1.00 61.78 89 GLY A C 1
ATOM 701 O O . GLY A 1 89 ? 31.510 -26.455 -13.733 1.00 61.78 89 GLY A O 1
ATOM 702 N N . ASN A 1 90 ? 30.880 -24.579 -14.770 1.00 57.34 90 ASN A N 1
ATOM 703 C CA . ASN A 1 90 ? 32.242 -24.143 -15.110 1.00 57.34 90 ASN A CA 1
ATOM 704 C C . ASN A 1 90 ? 32.575 -22.732 -14.606 1.00 57.34 90 ASN A C 1
ATOM 706 O O . ASN A 1 90 ? 33.678 -22.234 -14.823 1.00 57.34 90 ASN A O 1
ATOM 710 N N . ILE A 1 91 ? 31.643 -22.068 -13.919 1.00 59.97 91 ILE A N 1
ATOM 711 C CA . ILE A 1 91 ? 31.861 -20.710 -13.416 1.00 59.97 91 ILE A CA 1
ATOM 712 C C . ILE A 1 91 ? 32.433 -20.803 -11.999 1.00 59.97 91 ILE A C 1
ATOM 714 O O . ILE A 1 91 ? 31.753 -21.256 -11.077 1.00 59.97 91 ILE A O 1
ATOM 718 N N . ASN A 1 92 ? 33.680 -20.345 -11.838 1.00 56.53 92 ASN A N 1
ATOM 719 C CA . ASN A 1 92 ? 34.440 -20.310 -10.579 1.00 56.53 92 ASN A CA 1
ATOM 720 C C . ASN A 1 92 ? 34.763 -21.690 -9.963 1.00 56.53 92 ASN A C 1
ATOM 722 O O . ASN A 1 92 ? 34.861 -21.805 -8.744 1.00 56.53 92 ASN A O 1
ATOM 726 N N . GLY A 1 93 ? 34.932 -22.737 -10.783 1.00 56.84 93 GLY A N 1
ATOM 727 C CA . GLY A 1 93 ? 35.375 -24.062 -10.314 1.00 56.84 93 GLY A CA 1
ATOM 728 C C . GLY A 1 93 ? 34.337 -24.863 -9.514 1.00 56.84 93 GLY A C 1
ATOM 729 O O . GLY A 1 93 ? 34.711 -25.777 -8.784 1.00 56.84 93 GLY A O 1
ATOM 730 N N . GLY A 1 94 ? 33.047 -24.522 -9.612 1.00 55.19 94 GLY A N 1
ATOM 731 C CA . GLY A 1 94 ? 31.962 -25.256 -8.951 1.00 55.19 94 GLY A CA 1
ATOM 732 C C . GLY A 1 94 ? 31.465 -26.457 -9.762 1.00 55.19 94 GLY A C 1
ATOM 733 O O . GLY A 1 94 ? 31.320 -26.363 -10.972 1.00 55.19 94 GLY A O 1
ATOM 734 N N . ASN A 1 95 ? 31.149 -27.575 -9.099 1.00 50.44 95 ASN A N 1
ATOM 735 C CA . ASN A 1 95 ? 30.625 -28.784 -9.753 1.00 50.44 95 ASN A CA 1
ATOM 736 C C . ASN A 1 95 ? 29.245 -28.545 -10.400 1.00 50.44 95 ASN A C 1
ATOM 738 O O . ASN A 1 95 ? 28.386 -27.887 -9.807 1.00 50.44 95 ASN A O 1
ATOM 742 N N . GLY A 1 96 ? 29.022 -29.118 -11.591 1.00 45.19 96 GLY A N 1
ATOM 743 C CA . GLY A 1 96 ? 27.768 -29.062 -12.359 1.00 45.19 96 GLY A CA 1
ATOM 744 C C . GLY A 1 96 ? 26.530 -29.354 -11.510 1.00 45.19 96 GLY A C 1
ATOM 745 O O . GLY A 1 96 ? 26.290 -30.490 -11.122 1.00 45.19 96 GLY A O 1
ATOM 746 N N . GLY A 1 97 ? 25.778 -28.296 -11.197 1.00 51.41 97 GLY A N 1
ATOM 747 C CA . GLY A 1 97 ? 24.698 -28.291 -10.203 1.00 51.41 97 GLY A CA 1
ATOM 748 C C . GLY A 1 97 ? 24.735 -27.082 -9.257 1.00 51.41 97 GLY A C 1
ATOM 749 O O . GLY A 1 97 ? 23.766 -26.838 -8.553 1.00 51.41 97 GLY A O 1
ATOM 750 N N . SER A 1 98 ? 25.807 -26.278 -9.263 1.00 55.53 98 SER A N 1
ATOM 751 C CA . SER A 1 98 ? 26.072 -25.267 -8.219 1.00 55.53 98 SER A CA 1
ATOM 752 C C . SER A 1 98 ? 25.062 -24.112 -8.109 1.00 55.53 98 SER A C 1
ATOM 754 O O . SER A 1 98 ? 25.134 -23.349 -7.146 1.00 55.53 98 SER A O 1
ATOM 756 N N . TYR A 1 99 ? 24.152 -23.934 -9.075 1.00 65.12 99 TYR A N 1
ATOM 757 C CA . TYR A 1 99 ? 23.307 -22.736 -9.179 1.00 65.12 99 TYR A CA 1
ATOM 758 C C . TYR A 1 99 ? 21.834 -23.007 -9.544 1.00 65.12 99 TYR A C 1
ATOM 760 O O . TYR A 1 99 ? 21.178 -22.086 -10.029 1.00 65.12 99 TYR A O 1
ATOM 768 N N . ASP A 1 100 ? 21.332 -24.239 -9.368 1.00 72.25 100 ASP A N 1
ATOM 769 C CA . ASP A 1 100 ? 19.940 -24.666 -9.660 1.00 72.25 100 ASP A CA 1
ATOM 770 C C . ASP A 1 100 ? 19.431 -24.342 -11.090 1.00 72.25 100 ASP A C 1
ATOM 772 O O . ASP A 1 100 ? 18.242 -24.433 -11.393 1.00 72.25 100 ASP A O 1
ATOM 776 N N . PHE A 1 101 ? 20.339 -23.974 -12.000 1.00 74.25 101 PHE A N 1
ATOM 777 C CA . PHE A 1 101 ? 20.074 -23.584 -13.385 1.00 74.25 101 PHE A CA 1
ATOM 778 C C . PHE A 1 101 ? 21.153 -24.160 -14.308 1.00 74.25 101 PHE A C 1
ATOM 780 O O . PHE A 1 101 ? 22.322 -24.203 -13.931 1.00 74.25 101 PHE A O 1
ATOM 787 N N . LEU A 1 102 ? 20.792 -24.576 -15.528 1.00 79.06 102 LEU A N 1
ATOM 788 C CA . LEU A 1 102 ? 21.725 -25.213 -16.476 1.00 79.06 102 LEU A CA 1
ATOM 789 C C . LEU A 1 102 ? 22.809 -24.260 -17.003 1.00 79.06 102 LEU A C 1
ATOM 791 O O . LEU A 1 102 ? 23.936 -24.677 -17.246 1.00 79.06 102 LEU A O 1
ATOM 795 N N . GLY A 1 103 ? 22.484 -22.976 -17.167 1.00 82.31 103 GLY A N 1
ATOM 796 C CA . GLY A 1 103 ? 23.440 -21.954 -17.598 1.00 82.31 103 GLY A CA 1
ATOM 797 C C . GLY A 1 103 ? 23.744 -21.917 -19.098 1.00 82.31 103 GLY A C 1
ATOM 798 O O . GLY A 1 103 ? 24.725 -21.298 -19.480 1.00 82.31 103 GLY A O 1
ATOM 799 N N . PHE A 1 104 ? 22.930 -22.555 -19.945 1.00 87.56 104 PHE A N 1
ATOM 800 C CA . PHE A 1 104 ? 23.049 -22.513 -21.414 1.00 87.56 104 PHE A CA 1
ATOM 801 C C . PHE A 1 104 ? 22.011 -21.576 -22.049 1.00 87.56 104 PHE A C 1
ATOM 803 O O . PHE A 1 104 ? 21.357 -21.915 -23.034 1.00 87.56 104 PHE A O 1
ATOM 810 N N . GLY A 1 105 ? 21.788 -20.400 -21.467 1.00 88.88 105 GLY A N 1
ATOM 811 C CA . GLY A 1 105 ? 20.681 -19.538 -21.874 1.00 88.88 105 GLY A CA 1
ATOM 812 C C . GLY A 1 105 ? 20.809 -18.956 -23.286 1.00 88.88 105 GLY A C 1
ATOM 813 O O . GLY A 1 105 ? 19.795 -18.730 -23.942 1.00 88.88 105 GLY A O 1
ATOM 814 N N . THR A 1 106 ? 22.035 -18.787 -23.782 1.00 90.88 106 THR A N 1
ATOM 815 C CA . THR A 1 106 ? 22.321 -18.396 -25.173 1.00 90.88 106 THR A CA 1
ATOM 816 C C . THR A 1 106 ? 21.815 -19.443 -26.170 1.00 90.88 106 THR A C 1
ATOM 818 O O . THR A 1 106 ? 21.362 -19.080 -27.246 1.00 90.88 106 THR A O 1
ATOM 821 N N . LEU A 1 107 ? 21.850 -20.730 -25.812 1.00 91.00 107 LEU A N 1
ATOM 822 C CA . LEU A 1 107 ? 21.313 -21.812 -26.642 1.00 91.00 107 LEU A CA 1
ATOM 823 C C . LEU A 1 107 ? 19.798 -21.973 -26.451 1.00 91.00 107 LEU A C 1
ATOM 825 O O . LEU A 1 107 ? 19.069 -22.164 -27.415 1.00 91.00 107 LEU A O 1
ATOM 829 N N . LEU A 1 108 ? 19.329 -21.913 -25.202 1.00 90.94 108 LEU A N 1
ATOM 830 C CA . LEU A 1 108 ? 17.969 -22.322 -24.837 1.00 90.94 108 LEU A CA 1
ATOM 831 C C . LEU A 1 108 ? 16.913 -21.219 -24.983 1.00 90.94 108 LEU A C 1
ATOM 833 O O . LEU A 1 108 ? 15.735 -21.527 -25.143 1.00 90.94 108 LEU A O 1
ATOM 837 N N . TYR A 1 109 ? 17.305 -19.946 -24.882 1.00 91.94 109 TYR A N 1
ATOM 838 C CA . TYR A 1 109 ? 16.357 -18.826 -24.782 1.00 91.94 109 TYR A CA 1
ATOM 839 C C . TYR A 1 109 ? 16.633 -17.694 -25.761 1.00 91.94 109 TYR A C 1
ATOM 841 O O . TYR A 1 109 ? 15.996 -16.647 -25.654 1.00 91.94 109 TYR A O 1
ATOM 849 N N . GLN A 1 110 ? 17.583 -17.858 -26.683 1.00 93.12 110 GLN A N 1
ATOM 850 C CA . GLN A 1 110 ? 17.823 -16.843 -27.697 1.00 93.12 110 GLN A CA 1
ATOM 851 C C . GLN A 1 110 ? 16.562 -16.653 -28.544 1.00 93.12 110 GLN A C 1
ATOM 853 O O . GLN A 1 110 ? 15.984 -17.609 -29.051 1.00 93.12 110 GLN A O 1
ATOM 858 N N . GLN A 1 111 ? 16.136 -15.401 -28.648 1.00 93.75 111 GLN A N 1
ATOM 859 C CA . GLN A 1 111 ? 15.016 -14.960 -29.465 1.00 93.75 111 GLN A CA 1
ATOM 860 C C . GLN A 1 111 ? 15.530 -13.925 -30.458 1.00 93.75 111 GLN A C 1
ATOM 862 O O . GLN A 1 111 ? 16.482 -13.187 -30.163 1.00 93.75 111 GLN A O 1
ATOM 867 N N . ASP A 1 112 ? 14.885 -13.859 -31.615 1.00 94.00 112 ASP A N 1
ATOM 868 C CA . ASP A 1 112 ? 15.110 -12.771 -32.554 1.00 94.00 112 ASP A CA 1
ATOM 869 C C . ASP A 1 112 ? 14.669 -11.446 -31.931 1.00 94.00 112 ASP A C 1
ATOM 871 O O . ASP A 1 112 ? 13.764 -11.385 -31.096 1.00 94.00 112 ASP A O 1
ATOM 875 N N . THR A 1 113 ? 15.337 -10.361 -32.310 1.00 92.00 113 THR A N 1
ATOM 876 C CA . THR A 1 113 ? 14.926 -9.028 -31.868 1.00 92.00 113 THR A CA 1
ATOM 877 C C . THR A 1 113 ? 13.554 -8.702 -32.437 1.00 92.00 113 THR A C 1
ATOM 879 O O . THR A 1 113 ? 13.347 -8.839 -33.644 1.00 92.00 113 THR A O 1
ATOM 882 N N . ILE A 1 114 ? 12.642 -8.215 -31.597 1.00 91.31 114 ILE A N 1
ATOM 883 C CA . ILE A 1 114 ? 11.338 -7.753 -32.076 1.00 91.31 114 ILE A CA 1
ATOM 884 C C . ILE A 1 114 ? 11.493 -6.540 -32.994 1.00 91.31 114 ILE A C 1
ATOM 886 O O . ILE A 1 114 ? 12.367 -5.698 -32.797 1.00 91.31 114 ILE A O 1
ATOM 890 N N . SER A 1 115 ? 10.616 -6.437 -33.988 1.00 85.44 115 SER A N 1
ATOM 891 C CA . SER A 1 115 ? 10.622 -5.331 -34.949 1.00 85.44 115 SER A CA 1
ATOM 892 C C . SER A 1 115 ? 10.026 -4.043 -34.385 1.00 85.44 115 SER A C 1
ATOM 894 O O . SER A 1 115 ? 10.355 -2.959 -34.861 1.00 85.44 115 SER A O 1
ATOM 896 N N . GLU A 1 116 ? 9.154 -4.145 -33.378 1.00 81.00 116 GLU A N 1
ATOM 897 C CA . GLU A 1 116 ? 8.484 -2.999 -32.774 1.00 81.00 116 GLU A CA 1
ATOM 898 C C . GLU A 1 116 ? 8.136 -3.221 -31.297 1.00 81.00 116 GLU A C 1
ATOM 900 O O . GLU A 1 116 ? 7.688 -4.283 -30.878 1.00 81.00 116 GLU A O 1
ATOM 905 N N . SER A 1 117 ? 8.328 -2.172 -30.505 1.00 81.31 117 SER A N 1
ATOM 906 C CA . SER A 1 117 ? 7.687 -1.933 -29.213 1.00 81.31 117 SER A CA 1
ATOM 907 C C . SER A 1 117 ? 7.837 -0.452 -28.946 1.00 81.31 117 SER A C 1
ATOM 909 O O . SER A 1 117 ? 8.902 0.114 -29.204 1.00 81.31 117 SER A O 1
ATOM 911 N N . CYS A 1 118 ? 6.780 0.219 -28.503 1.00 78.31 118 CYS A N 1
ATOM 912 C CA . CYS A 1 118 ? 6.852 1.672 -28.495 1.00 78.31 118 CYS A CA 1
ATOM 913 C C . CYS A 1 118 ? 5.917 2.404 -27.539 1.00 78.31 118 CYS A C 1
ATOM 915 O O . CYS A 1 118 ? 5.933 3.635 -27.554 1.00 78.31 118 CYS A O 1
ATOM 917 N N . TYR A 1 119 ? 5.183 1.724 -26.653 1.00 87.44 119 TYR A N 1
ATOM 918 C CA . TYR A 1 119 ? 4.450 2.401 -25.577 1.00 87.44 119 TYR A CA 1
ATOM 919 C C . TYR A 1 119 ? 5.013 2.048 -24.191 1.00 87.44 119 TYR A C 1
ATOM 921 O O . TYR A 1 119 ? 5.385 0.902 -23.952 1.00 87.44 119 TYR A O 1
ATOM 929 N N . PRO A 1 120 ? 5.109 3.017 -23.262 1.00 93.88 120 PRO A N 1
ATOM 930 C CA . PRO A 1 120 ? 5.398 2.717 -21.866 1.00 93.88 120 PRO A CA 1
ATOM 931 C C . PRO A 1 120 ? 4.239 1.961 -21.228 1.00 93.88 120 PRO A C 1
ATOM 933 O O . PRO A 1 120 ? 3.079 2.219 -21.540 1.00 93.88 120 PRO A O 1
ATOM 936 N N . GLU A 1 121 ? 4.529 1.101 -20.268 1.00 92.94 121 GLU A N 1
ATOM 937 C CA . GLU A 1 121 ? 3.508 0.324 -19.570 1.00 92.94 121 GLU A CA 1
ATOM 938 C C . GLU A 1 121 ? 3.701 0.374 -18.056 1.00 92.94 121 GLU A C 1
ATOM 940 O O . GLU A 1 121 ? 4.714 0.862 -17.548 1.00 92.94 121 GLU A O 1
ATOM 945 N N . GLY A 1 122 ? 2.700 -0.097 -17.315 1.00 94.19 122 GLY A N 1
ATOM 946 C CA . GLY A 1 122 ? 2.822 -0.218 -15.868 1.00 94.19 122 GLY A CA 1
ATOM 947 C C . GLY A 1 122 ? 2.988 1.113 -15.136 1.00 94.19 122 GLY A C 1
ATOM 948 O O . GLY A 1 122 ? 3.606 1.153 -14.070 1.00 94.19 122 GLY A O 1
ATOM 949 N N . LEU A 1 123 ? 2.476 2.217 -15.695 1.00 97.12 123 LEU A N 1
ATOM 950 C CA . LEU A 1 123 ? 2.519 3.512 -15.028 1.00 97.12 123 LEU A CA 1
ATOM 951 C C . LEU A 1 123 ? 1.745 3.426 -13.710 1.00 97.12 123 LEU A C 1
ATOM 953 O O . LEU A 1 123 ? 0.561 3.089 -13.682 1.00 97.12 123 LEU A O 1
ATOM 957 N N . THR A 1 124 ? 2.413 3.802 -12.630 1.00 96.25 124 THR A N 1
ATOM 958 C CA . THR A 1 124 ? 1.835 3.982 -11.299 1.00 96.25 124 THR A CA 1
ATOM 959 C C . THR A 1 124 ? 1.977 5.433 -10.871 1.00 96.25 124 THR A C 1
ATOM 961 O O . THR A 1 124 ? 2.893 6.124 -11.313 1.00 96.25 124 THR A O 1
ATOM 964 N N . ALA A 1 125 ? 1.065 5.889 -10.015 1.00 97.00 125 ALA A N 1
ATOM 965 C CA . ALA A 1 125 ? 1.123 7.195 -9.379 1.00 97.00 125 ALA A CA 1
ATOM 966 C C . ALA A 1 125 ? 0.864 7.009 -7.882 1.00 97.00 125 ALA A C 1
ATOM 968 O O . ALA A 1 125 ? -0.218 6.575 -7.491 1.00 97.00 125 ALA A O 1
ATOM 969 N N . ARG A 1 126 ? 1.871 7.278 -7.050 1.00 95.50 126 ARG A N 1
ATOM 970 C CA . ARG A 1 126 ? 1.789 7.133 -5.590 1.00 95.50 126 ARG A CA 1
ATOM 971 C C . ARG A 1 126 ? 1.978 8.493 -4.937 1.00 95.50 126 ARG A C 1
ATOM 973 O O . ARG A 1 126 ? 2.804 9.284 -5.376 1.00 95.50 126 ARG A O 1
ATOM 980 N N . VAL A 1 127 ? 1.165 8.791 -3.932 1.00 96.38 127 VAL A N 1
ATOM 981 C CA . VAL A 1 127 ? 1.226 10.077 -3.228 1.00 96.38 127 VAL A CA 1
ATOM 982 C C . VAL A 1 127 ? 2.239 9.978 -2.098 1.00 96.38 127 VAL A C 1
ATOM 984 O O . VAL A 1 127 ? 2.262 8.983 -1.383 1.00 96.38 127 VAL A O 1
ATOM 987 N N . ASN A 1 128 ? 3.066 11.006 -1.951 1.00 95.38 128 ASN A N 1
ATOM 988 C CA . ASN A 1 128 ? 4.003 11.162 -0.847 1.00 95.38 128 ASN A CA 1
ATOM 989 C C . ASN A 1 128 ? 3.894 12.608 -0.345 1.00 95.38 128 ASN A C 1
ATOM 991 O O . ASN A 1 128 ? 4.499 13.534 -0.900 1.00 95.38 128 ASN A O 1
ATOM 995 N N . GLY A 1 129 ? 3.022 12.830 0.640 1.00 95.06 129 GLY A N 1
ATOM 996 C CA . GLY A 1 129 ? 2.692 14.155 1.150 1.00 95.06 129 GLY A CA 1
ATOM 997 C C . GLY A 1 129 ? 2.022 15.025 0.087 1.00 95.06 129 GLY A C 1
ATOM 998 O O . GLY A 1 129 ? 0.881 14.817 -0.319 1.00 95.06 129 GLY A O 1
ATOM 999 N N . THR A 1 130 ? 2.740 16.049 -0.371 1.00 95.38 130 THR A N 1
ATOM 1000 C CA . THR A 1 130 ? 2.264 16.991 -1.399 1.00 95.38 130 THR A CA 1
ATOM 1001 C C . THR A 1 130 ? 2.717 16.630 -2.813 1.00 95.38 130 THR A C 1
ATOM 1003 O O . THR A 1 130 ? 2.428 17.371 -3.758 1.00 95.38 130 THR A O 1
ATOM 1006 N N . LYS A 1 131 ? 3.435 15.513 -2.965 1.00 97.62 131 LYS A N 1
ATOM 1007 C CA . LYS A 1 131 ? 4.031 15.068 -4.223 1.00 97.62 131 LYS A CA 1
ATOM 1008 C C . LYS A 1 131 ? 3.321 13.831 -4.764 1.00 97.62 131 LYS A C 1
ATOM 1010 O O . LYS A 1 131 ? 2.775 13.030 -4.008 1.00 97.62 131 LYS A O 1
ATOM 1015 N N . VAL A 1 132 ? 3.374 13.663 -6.081 1.00 98.25 132 VAL A N 1
ATOM 1016 C CA . VAL A 1 132 ? 2.985 12.437 -6.781 1.00 98.25 132 VAL A CA 1
ATOM 1017 C C . VAL A 1 132 ? 4.226 11.835 -7.426 1.00 98.25 132 VAL A C 1
ATOM 1019 O O . VAL A 1 132 ? 4.839 12.448 -8.297 1.00 98.25 132 VAL A O 1
ATOM 1022 N N . GLU A 1 133 ? 4.588 10.632 -7.007 1.00 97.31 133 GLU A N 1
ATOM 1023 C CA . GLU A 1 133 ? 5.684 9.840 -7.550 1.00 97.31 133 GLU A CA 1
ATOM 1024 C C . GLU A 1 133 ? 5.155 8.907 -8.639 1.00 97.31 133 GLU A C 1
ATOM 1026 O O . GLU A 1 133 ? 4.325 8.027 -8.391 1.00 97.31 133 GLU A O 1
ATOM 1031 N N . LEU A 1 134 ? 5.633 9.117 -9.862 1.00 98.25 134 LEU A N 1
ATOM 1032 C CA . LEU A 1 134 ? 5.328 8.295 -11.021 1.00 98.25 134 LEU A CA 1
ATOM 1033 C C . LEU A 1 134 ? 6.451 7.295 -11.269 1.00 98.25 134 LEU A C 1
ATOM 1035 O O . LEU A 1 134 ? 7.620 7.677 -11.239 1.00 98.25 134 LEU A O 1
ATOM 1039 N N . ASN A 1 135 ? 6.090 6.053 -11.586 1.00 96.25 135 ASN A N 1
ATOM 1040 C CA . ASN A 1 135 ? 7.019 5.003 -12.017 1.00 96.25 135 ASN A CA 1
ATOM 1041 C C . ASN A 1 135 ? 6.394 4.215 -13.170 1.00 96.25 135 ASN A C 1
ATOM 1043 O O . ASN A 1 135 ? 5.203 3.909 -13.097 1.00 96.25 135 ASN A O 1
ATOM 1047 N N . TRP A 1 136 ? 7.164 3.884 -14.206 1.00 96.31 136 TRP A N 1
ATOM 1048 C CA . TRP A 1 136 ? 6.692 3.132 -15.378 1.00 96.31 136 TRP A CA 1
ATOM 1049 C C . TRP A 1 136 ? 7.789 2.237 -15.963 1.00 96.31 136 TRP A C 1
ATOM 1051 O O . TRP A 1 136 ? 8.959 2.370 -15.623 1.00 96.31 136 TRP A O 1
ATOM 1061 N N . TRP A 1 137 ? 7.417 1.363 -16.894 1.00 95.38 137 TRP A N 1
ATOM 1062 C CA . TRP A 1 137 ? 8.344 0.597 -17.721 1.00 95.38 137 TRP A CA 1
ATOM 1063 C C . TRP A 1 137 ? 8.436 1.193 -19.119 1.00 95.38 137 TRP A C 1
ATOM 1065 O O . TRP A 1 137 ? 7.436 1.604 -19.707 1.00 95.38 137 TRP A O 1
ATOM 1075 N N . GLY A 1 138 ? 9.656 1.278 -19.638 1.00 93.88 138 GLY A N 1
ATOM 1076 C CA . GLY A 1 138 ? 9.924 1.773 -20.982 1.00 93.88 138 GLY A CA 1
ATOM 1077 C C . GLY A 1 138 ? 9.868 0.661 -22.027 1.00 93.88 138 GLY A C 1
ATOM 1078 O O . GLY A 1 138 ? 10.348 -0.434 -21.732 1.00 93.88 138 GLY A O 1
ATOM 1079 N N . PRO A 1 139 ? 9.375 0.923 -23.248 1.00 93.19 139 PRO A N 1
ATOM 1080 C CA . PRO A 1 139 ? 9.519 -0.023 -24.341 1.00 93.19 139 PRO A CA 1
ATOM 1081 C C . PRO A 1 139 ? 10.974 -0.071 -24.824 1.00 93.19 139 PRO A C 1
ATOM 1083 O O . PRO A 1 139 ? 11.754 0.867 -24.600 1.00 93.19 139 PRO A O 1
ATOM 1086 N N . VAL A 1 140 ? 11.338 -1.138 -25.534 1.00 90.94 140 VAL A N 1
ATOM 1087 C CA . VAL A 1 140 ? 12.585 -1.145 -26.314 1.00 90.94 140 VAL A CA 1
ATOM 1088 C C . VAL A 1 140 ? 12.558 -0.033 -27.374 1.00 90.94 140 VAL A C 1
ATOM 1090 O O . VAL A 1 140 ? 11.502 0.455 -27.763 1.00 90.94 140 VAL A O 1
ATOM 1093 N N . TYR A 1 141 ? 13.735 0.433 -27.792 1.00 88.31 141 TYR A N 1
ATOM 1094 C CA . TYR A 1 141 ? 13.915 1.497 -28.801 1.00 88.31 141 TYR A CA 1
ATOM 1095 C C . TYR A 1 141 ? 13.370 2.893 -28.448 1.00 88.31 141 TYR A C 1
ATOM 1097 O O . TYR A 1 141 ? 13.465 3.807 -29.269 1.00 88.31 141 TYR A O 1
ATOM 1105 N N . ALA A 1 142 ? 12.855 3.111 -27.233 1.00 90.75 142 ALA A N 1
ATOM 1106 C CA . ALA A 1 142 ? 12.493 4.451 -26.779 1.00 90.75 142 ALA A CA 1
ATOM 1107 C C . ALA A 1 142 ? 13.680 5.426 -26.928 1.00 90.75 142 ALA A C 1
ATOM 1109 O O . ALA A 1 142 ? 14.823 5.080 -26.636 1.00 90.75 142 ALA A O 1
ATOM 1110 N N . ILE A 1 143 ? 13.412 6.668 -27.341 1.00 90.38 143 ILE A N 1
ATOM 1111 C CA . ILE A 1 143 ? 14.437 7.727 -27.400 1.00 90.38 143 ILE A CA 1
ATOM 1112 C C . ILE A 1 143 ? 14.410 8.550 -26.109 1.00 90.38 143 ILE A C 1
ATOM 1114 O O . ILE A 1 143 ? 15.444 8.857 -25.520 1.00 90.38 143 ILE A O 1
ATOM 1118 N N . ASN A 1 144 ? 13.214 8.949 -25.674 1.00 93.44 144 ASN A N 1
ATOM 1119 C CA . ASN A 1 144 ? 12.959 9.643 -24.414 1.00 93.44 144 ASN A CA 1
ATOM 1120 C C . ASN A 1 144 ? 11.450 9.652 -24.111 1.00 93.44 144 ASN A C 1
ATOM 1122 O O . ASN A 1 144 ? 10.633 9.365 -24.989 1.00 93.44 144 ASN A O 1
ATOM 1126 N N . TYR A 1 145 ? 11.080 10.034 -22.888 1.00 95.56 145 TYR A N 1
ATOM 1127 C CA . TYR A 1 145 ? 9.688 10.109 -22.447 1.00 95.56 145 TYR A CA 1
ATOM 1128 C C . TYR A 1 145 ? 9.179 11.545 -22.294 1.00 95.56 145 TYR A C 1
ATOM 1130 O O . TYR A 1 145 ? 9.935 12.498 -22.056 1.00 95.56 145 TYR A O 1
ATOM 1138 N N . SER A 1 146 ? 7.860 11.700 -22.389 1.00 95.88 146 SER A N 1
ATOM 1139 C CA . SER A 1 146 ? 7.135 12.860 -21.876 1.00 95.88 146 SER A CA 1
ATOM 1140 C C . SER A 1 146 ? 6.015 12.433 -20.931 1.00 95.88 146 SER A C 1
ATOM 1142 O O . SER A 1 146 ? 5.397 11.387 -21.113 1.00 95.88 146 SER A O 1
ATOM 1144 N N . ILE A 1 147 ? 5.760 13.258 -19.917 1.00 97.69 147 ILE A N 1
ATOM 1145 C CA . ILE A 1 147 ? 4.685 13.051 -18.946 1.00 97.69 147 ILE A CA 1
ATOM 1146 C C . ILE A 1 147 ? 3.575 14.036 -19.252 1.00 97.69 147 ILE A C 1
ATOM 1148 O O . ILE A 1 147 ? 3.823 15.240 -19.405 1.00 97.69 147 ILE A O 1
ATOM 1152 N N . GLN A 1 148 ? 2.348 13.532 -19.306 1.00 97.88 148 GLN A N 1
ATOM 1153 C CA . GLN A 1 148 ? 1.155 14.354 -19.390 1.00 97.88 148 GLN A CA 1
ATOM 1154 C C . GLN A 1 148 ? 0.267 14.172 -18.164 1.00 97.88 148 GLN A C 1
ATOM 1156 O O . GLN A 1 148 ? 0.170 13.076 -17.620 1.00 97.88 148 GLN A O 1
ATOM 1161 N N . ARG A 1 149 ? -0.412 15.254 -17.773 1.00 98.56 149 ARG A N 1
ATOM 1162 C CA . ARG A 1 149 ? -1.345 15.310 -16.644 1.00 98.56 149 ARG A CA 1
ATOM 1163 C C . ARG A 1 149 ? -2.692 15.890 -17.072 1.00 98.56 149 ARG A C 1
ATOM 1165 O O . ARG A 1 149 ? -2.737 16.816 -17.886 1.00 98.56 149 ARG A O 1
ATOM 1172 N N . SER A 1 150 ? -3.776 15.392 -16.491 1.00 98.50 150 SER A N 1
ATOM 1173 C CA . SER A 1 150 ? -5.121 15.972 -16.562 1.00 98.50 150 SER A CA 1
ATOM 1174 C C . SER A 1 150 ? -5.794 15.961 -15.186 1.00 98.50 150 SER A C 1
ATOM 1176 O O . SER A 1 150 ? -5.380 15.225 -14.295 1.00 98.50 150 SER A O 1
ATOM 1178 N N . THR A 1 151 ? -6.831 16.776 -14.999 1.00 97.81 151 THR A N 1
ATOM 1179 C CA . THR A 1 151 ? -7.695 16.767 -13.800 1.00 97.81 151 THR A CA 1
ATOM 1180 C C . THR A 1 151 ? -8.945 15.902 -13.984 1.00 97.81 151 THR A C 1
ATOM 1182 O O . THR A 1 151 ? -9.713 15.710 -13.047 1.00 97.81 151 THR A O 1
ATOM 1185 N N . THR A 1 152 ? -9.155 15.349 -15.183 1.00 96.81 152 THR A N 1
ATOM 1186 C CA . THR A 1 152 ? -10.251 14.421 -15.497 1.00 96.81 152 THR A CA 1
ATOM 1187 C C . THR A 1 152 ? -9.718 13.253 -16.323 1.00 96.81 152 THR A C 1
ATOM 1189 O O . THR A 1 152 ? -8.777 13.419 -17.097 1.00 96.81 152 THR A O 1
ATOM 1192 N N . ILE A 1 153 ? -10.303 12.065 -16.159 1.00 96.31 153 ILE A N 1
ATOM 1193 C CA . ILE A 1 153 ? -9.792 10.834 -16.783 1.00 96.31 153 ILE A CA 1
ATOM 1194 C C . ILE A 1 153 ? -9.859 10.869 -18.319 1.00 96.31 153 ILE A C 1
ATOM 1196 O O . ILE A 1 153 ? -8.911 10.461 -18.980 1.00 96.31 153 ILE A O 1
ATOM 1200 N N . ASN A 1 154 ? -10.935 11.439 -18.872 1.00 93.56 154 ASN A N 1
ATOM 1201 C CA . ASN A 1 154 ? -11.175 11.575 -20.317 1.00 93.56 154 ASN A CA 1
ATOM 1202 C C . ASN A 1 154 ? -10.918 13.004 -20.824 1.00 93.56 154 ASN A C 1
ATOM 1204 O O . ASN A 1 154 ? -11.367 13.383 -21.904 1.00 93.56 154 ASN A O 1
ATOM 1208 N N . GLY A 1 155 ? -10.256 13.834 -20.016 1.00 92.69 155 GLY A N 1
ATOM 1209 C CA . GLY A 1 155 ? -10.036 15.236 -20.337 1.00 92.69 155 GLY A CA 1
ATOM 1210 C C . GLY A 1 155 ? -8.869 15.480 -21.275 1.00 92.69 155 GLY A C 1
ATOM 1211 O O . GLY A 1 155 ? -8.135 14.587 -21.699 1.00 92.69 155 GLY A O 1
ATOM 1212 N N . ARG A 1 156 ? -8.622 16.766 -21.526 1.00 95.69 156 ARG A N 1
ATOM 1213 C CA . ARG A 1 156 ? -7.403 17.199 -22.203 1.00 95.69 156 ARG A CA 1
ATOM 1214 C C . ARG A 1 156 ? -6.197 16.968 -21.291 1.00 95.69 156 ARG A C 1
ATOM 1216 O O . ARG A 1 156 ? -6.105 17.542 -20.204 1.00 95.69 156 ARG A O 1
ATOM 1223 N N . PHE A 1 157 ? -5.255 16.161 -21.760 1.00 97.44 157 PHE A N 1
ATOM 1224 C CA . PHE A 1 157 ? -3.957 15.954 -21.124 1.00 97.44 157 PHE A CA 1
ATOM 1225 C C . PHE A 1 157 ? -2.970 17.046 -21.559 1.00 97.44 157 PHE A C 1
ATOM 1227 O O . PHE A 1 157 ? -2.835 17.337 -22.748 1.00 97.44 157 PHE A O 1
ATOM 1234 N N . LYS A 1 158 ? -2.275 17.661 -20.596 1.00 97.56 158 LYS A N 1
ATOM 1235 C CA . LYS A 1 158 ? -1.224 18.663 -20.833 1.00 97.56 158 LYS A CA 1
ATOM 1236 C C . LYS A 1 158 ? 0.140 18.064 -20.516 1.00 97.56 158 LYS A C 1
ATOM 1238 O O . LYS A 1 158 ? 0.304 17.438 -19.474 1.00 97.56 158 LYS A O 1
ATOM 1243 N N . THR A 1 159 ? 1.125 18.275 -21.385 1.00 97.62 159 THR A N 1
ATOM 1244 C CA . THR A 1 159 ? 2.509 17.863 -21.117 1.00 97.62 159 THR A CA 1
ATOM 1245 C C . THR A 1 159 ? 3.118 18.714 -20.009 1.00 97.62 159 THR A C 1
ATOM 1247 O O . THR A 1 159 ? 3.178 19.933 -20.142 1.00 97.62 159 THR A O 1
ATOM 1250 N N . ILE A 1 160 ? 3.592 18.061 -18.947 1.00 98.25 160 ILE A N 1
ATOM 1251 C CA . ILE A 1 160 ? 4.240 18.700 -17.790 1.00 98.25 160 ILE A CA 1
ATOM 1252 C C . ILE A 1 160 ? 5.757 18.471 -17.766 1.00 98.25 160 ILE A C 1
ATOM 1254 O O . ILE A 1 160 ? 6.494 19.258 -17.180 1.00 98.25 160 ILE A O 1
ATOM 1258 N N . LYS A 1 161 ? 6.246 17.434 -18.457 1.00 97.81 161 LYS A N 1
ATOM 1259 C CA . LYS A 1 161 ? 7.680 17.167 -18.625 1.00 97.81 161 LYS A CA 1
ATOM 1260 C C . LYS A 1 161 ? 7.954 16.554 -19.994 1.00 97.81 161 LYS A C 1
ATOM 1262 O O . LYS A 1 161 ? 7.170 15.743 -20.479 1.00 97.81 161 LYS A O 1
ATOM 1267 N N . LYS A 1 162 ? 9.068 16.938 -20.620 1.00 95.88 162 LYS A N 1
ATOM 1268 C CA . LYS A 1 162 ? 9.562 16.404 -21.902 1.00 95.88 162 LYS A CA 1
ATOM 1269 C C . LYS A 1 162 ? 11.009 15.937 -21.756 1.00 95.88 162 LYS A C 1
ATOM 1271 O O . LYS A 1 162 ? 11.695 16.377 -20.832 1.00 95.88 162 LYS A O 1
ATOM 1276 N N . LYS A 1 163 ? 11.463 15.130 -22.721 1.00 94.12 163 LYS A N 1
ATOM 1277 C CA . LYS A 1 163 ? 12.861 14.708 -22.889 1.00 94.12 163 LYS A CA 1
ATOM 1278 C C . LYS A 1 163 ? 13.447 14.020 -21.646 1.00 94.12 163 LYS A C 1
ATOM 1280 O O . LYS A 1 163 ? 14.594 14.264 -21.289 1.00 94.12 163 LYS A O 1
ATOM 1285 N N . ILE A 1 164 ? 12.662 13.176 -20.973 1.00 96.12 164 ILE A N 1
ATOM 1286 C CA . ILE A 1 164 ? 13.179 12.321 -19.893 1.00 96.12 164 ILE A CA 1
ATOM 1287 C C . ILE A 1 164 ? 13.981 11.189 -20.540 1.00 96.12 164 ILE A C 1
ATOM 1289 O O . ILE A 1 164 ? 13.434 10.458 -21.363 1.00 96.12 164 ILE A O 1
ATOM 1293 N N . GLY A 1 165 ? 15.267 11.064 -20.209 1.00 94.38 165 GLY A N 1
ATOM 1294 C CA . GLY A 1 165 ? 16.129 10.019 -20.770 1.00 94.38 165 GLY A CA 1
ATOM 1295 C C . GLY A 1 165 ? 15.634 8.609 -20.435 1.00 94.38 165 GLY A C 1
ATOM 1296 O O . GLY A 1 165 ? 15.010 8.394 -19.402 1.00 94.38 165 GLY A O 1
ATOM 1297 N N . THR A 1 166 ? 15.942 7.633 -21.288 1.00 91.56 166 THR A N 1
ATOM 1298 C CA . THR A 1 166 ? 15.426 6.255 -21.170 1.00 91.56 166 THR A CA 1
ATOM 1299 C C . THR A 1 166 ? 15.865 5.499 -19.923 1.00 91.56 166 THR A C 1
ATOM 1301 O O . THR A 1 166 ? 15.188 4.562 -19.516 1.00 91.56 166 THR A O 1
ATOM 1304 N N . GLN A 1 167 ? 16.969 5.922 -19.307 1.00 88.44 167 GLN A N 1
ATOM 1305 C CA . GLN A 1 167 ? 17.485 5.368 -18.052 1.00 88.44 167 GLN A CA 1
ATOM 1306 C C . GLN A 1 167 ? 16.721 5.872 -16.814 1.00 88.44 167 GLN A C 1
ATOM 1308 O O . G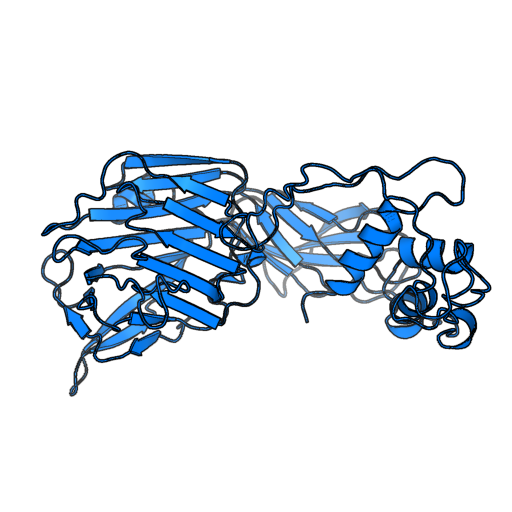LN A 1 167 ? 16.940 5.371 -15.714 1.00 88.44 167 GLN A O 1
ATOM 1313 N N . ILE A 1 168 ? 15.853 6.877 -16.974 1.00 92.31 168 ILE A N 1
ATOM 1314 C CA . ILE A 1 168 ? 15.041 7.452 -15.902 1.00 92.31 168 ILE A CA 1
ATOM 1315 C 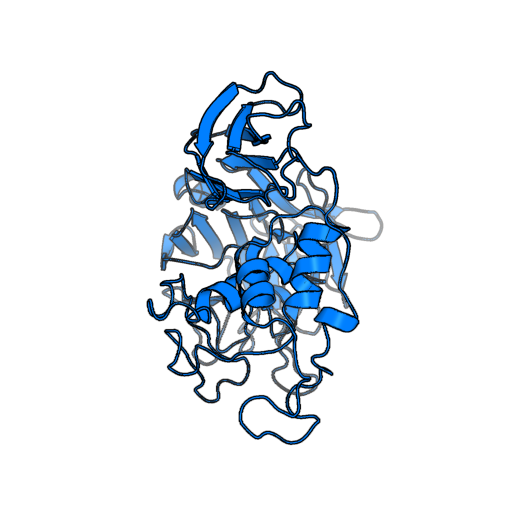C . ILE A 1 168 ? 13.592 7.029 -16.137 1.00 92.31 168 ILE A C 1
ATOM 1317 O O . ILE A 1 168 ? 12.926 7.508 -17.055 1.00 92.31 168 ILE A O 1
ATOM 1321 N N . LEU A 1 169 ? 13.115 6.128 -15.285 1.00 94.50 169 LEU A N 1
ATOM 1322 C CA . LEU A 1 169 ? 11.776 5.533 -15.342 1.00 94.50 169 LEU A CA 1
ATOM 1323 C C . LEU A 1 169 ? 10.842 6.078 -14.253 1.00 94.50 169 LEU A C 1
ATOM 1325 O O . LEU A 1 169 ? 9.852 5.446 -13.884 1.00 94.50 169 LEU A O 1
ATOM 1329 N N . THR A 1 170 ? 11.190 7.247 -13.716 1.00 96.00 170 THR A N 1
ATOM 1330 C CA . THR A 1 170 ? 10.479 7.892 -12.618 1.00 96.00 170 THR A CA 1
ATOM 1331 C C . THR A 1 170 ? 10.306 9.387 -12.869 1.00 96.00 170 THR A C 1
ATOM 1333 O O . THR A 1 170 ? 11.069 10.016 -13.610 1.00 96.00 170 THR A O 1
ATOM 1336 N N . TYR A 1 171 ? 9.275 9.977 -12.269 1.00 98.12 171 TYR A N 1
ATOM 1337 C CA . TYR A 1 171 ? 9.070 11.424 -12.266 1.00 98.12 171 TYR A CA 1
ATOM 1338 C C . TYR A 1 171 ? 8.254 11.841 -11.046 1.00 98.12 171 TYR A C 1
ATOM 1340 O O . TYR A 1 171 ? 7.245 11.214 -10.740 1.00 98.12 171 TYR A O 1
ATOM 1348 N N . THR A 1 172 ? 8.652 12.924 -10.385 1.00 98.25 172 THR A N 1
ATOM 1349 C CA . THR A 1 172 ? 7.919 13.469 -9.239 1.00 98.25 172 THR A CA 1
ATOM 1350 C C . THR A 1 172 ? 7.250 14.782 -9.624 1.00 98.25 172 THR A C 1
ATOM 1352 O O . THR A 1 172 ? 7.911 15.713 -10.083 1.00 98.25 172 THR A O 1
ATOM 1355 N N . ASP A 1 173 ? 5.938 14.850 -9.423 1.00 98.50 173 ASP A N 1
ATOM 1356 C CA . ASP A 1 173 ? 5.103 16.027 -9.654 1.00 98.50 173 ASP A CA 1
ATOM 1357 C C . ASP A 1 173 ? 4.616 16.628 -8.324 1.00 98.50 173 ASP A C 1
ATOM 1359 O O . ASP A 1 173 ? 4.490 15.918 -7.330 1.00 98.50 173 ASP A O 1
ATOM 1363 N N . SER A 1 174 ? 4.289 17.921 -8.318 1.00 97.69 174 SER A N 1
ATOM 1364 C CA . SER A 1 174 ? 3.772 18.653 -7.148 1.00 97.69 174 SER A CA 1
ATOM 1365 C C . SER A 1 174 ? 2.523 19.459 -7.535 1.00 97.69 174 SER A C 1
ATOM 1367 O O . SER A 1 174 ? 2.574 20.688 -7.612 1.00 97.69 174 SER A O 1
ATOM 1369 N N . PRO A 1 175 ? 1.392 18.800 -7.850 1.00 97.19 175 PRO A N 1
ATOM 1370 C CA . PRO A 1 175 ? 0.245 19.447 -8.487 1.00 97.19 175 PRO A CA 1
ATOM 1371 C C . PRO A 1 175 ? -0.665 20.234 -7.521 1.00 97.19 175 PRO A C 1
ATOM 1373 O O . PRO A 1 175 ? -1.619 20.868 -7.972 1.00 97.19 175 PRO A O 1
ATOM 1376 N N . GLY A 1 176 ? -0.396 20.200 -6.211 1.00 96.50 176 GLY A N 1
ATOM 1377 C CA . GLY A 1 176 ? -1.296 20.711 -5.172 1.00 96.50 176 GLY A CA 1
ATOM 1378 C C . GLY A 1 176 ? -2.387 19.703 -4.792 1.00 96.50 176 GLY A C 1
ATOM 1379 O O . GLY A 1 176 ? -2.307 18.527 -5.140 1.00 96.50 176 GLY A O 1
ATOM 1380 N N . LYS A 1 177 ? -3.410 20.149 -4.050 1.00 96.69 177 LYS A N 1
ATOM 1381 C CA . LYS A 1 177 ? -4.547 19.294 -3.662 1.00 96.69 177 LYS A CA 1
ATOM 1382 C C . LYS A 1 177 ? -5.472 19.045 -4.854 1.00 96.69 177 LYS A C 1
ATOM 1384 O O . LYS A 1 177 ? -5.754 19.962 -5.621 1.00 96.69 177 LYS A O 1
ATOM 1389 N N . GLY A 1 178 ? -5.990 17.828 -4.977 1.00 97.19 178 GLY A N 1
ATOM 1390 C CA . GLY A 1 178 ? -6.934 17.453 -6.027 1.00 97.19 178 GLY A CA 1
ATOM 1391 C C . GLY A 1 178 ? -6.756 16.024 -6.525 1.00 97.19 178 GLY A C 1
ATOM 1392 O O . GLY A 1 178 ? -5.927 15.266 -6.027 1.00 97.19 178 GLY A O 1
ATOM 1393 N N . THR A 1 179 ? -7.564 15.659 -7.522 1.00 97.75 179 THR A N 1
ATOM 1394 C CA . THR A 1 179 ? -7.415 14.401 -8.267 1.00 97.75 179 THR A CA 1
ATOM 1395 C C . THR A 1 179 ? -6.718 14.678 -9.593 1.00 97.75 179 THR A C 1
ATOM 1397 O O . THR A 1 179 ? -7.124 15.576 -10.332 1.00 97.75 179 THR A O 1
ATOM 1400 N N . PHE A 1 180 ? -5.704 13.879 -9.909 1.00 98.31 180 PHE A N 1
ATOM 1401 C CA . PHE A 1 180 ? -4.900 14.008 -11.117 1.00 98.31 180 PHE A CA 1
ATOM 1402 C C . PHE A 1 180 ? -4.772 12.663 -11.825 1.00 98.31 180 PHE A C 1
ATOM 1404 O O . PHE A 1 180 ? -4.730 11.607 -11.195 1.00 98.31 180 PHE A O 1
ATOM 1411 N N . TYR A 1 181 ? -4.701 12.726 -13.149 1.00 98.69 181 TYR A N 1
ATOM 1412 C CA . TYR A 1 181 ? -4.553 11.587 -14.041 1.00 98.69 181 TYR A CA 1
ATOM 1413 C C . TYR A 1 181 ? -3.294 11.782 -14.872 1.00 98.69 181 TYR A C 1
ATOM 1415 O O . TYR A 1 181 ? -3.104 12.851 -15.456 1.00 98.69 181 TYR A O 1
ATOM 1423 N N . TYR A 1 182 ? -2.447 10.763 -14.932 1.00 98.69 182 TYR A N 1
ATOM 1424 C CA . TYR A 1 182 ? -1.145 10.798 -15.585 1.00 98.69 182 TYR A CA 1
ATOM 1425 C C . TYR A 1 182 ? -1.066 9.763 -16.691 1.00 98.69 182 TYR A C 1
ATOM 1427 O O . TYR A 1 182 ? -1.637 8.683 -16.572 1.00 98.69 182 TYR A O 1
ATOM 1435 N N . ARG A 1 183 ? -0.320 10.084 -17.744 1.00 97.56 183 ARG A N 1
ATOM 1436 C CA . ARG A 1 183 ? 0.102 9.126 -18.770 1.00 97.56 183 ARG A CA 1
ATOM 1437 C C . ARG A 1 183 ? 1.499 9.475 -19.269 1.00 97.56 183 ARG A C 1
ATOM 1439 O O . ARG A 1 183 ? 1.877 10.652 -19.274 1.00 97.56 183 ARG A O 1
ATOM 1446 N N . VAL A 1 184 ? 2.243 8.465 -19.701 1.00 97.06 184 VAL A N 1
ATOM 1447 C CA . VAL A 1 184 ? 3.584 8.609 -20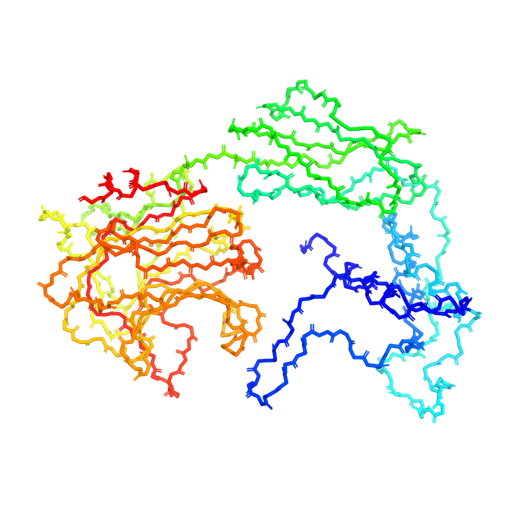.278 1.00 97.06 184 VAL A CA 1
ATOM 1448 C C . VAL A 1 184 ? 3.515 8.350 -21.773 1.00 97.06 184 VAL A C 1
ATOM 1450 O O . VAL A 1 184 ? 2.809 7.450 -22.220 1.00 97.06 184 VAL A O 1
ATOM 1453 N N . LEU A 1 185 ? 4.252 9.139 -22.548 1.00 94.38 185 LEU A N 1
ATOM 1454 C CA . LEU A 1 185 ? 4.429 8.940 -23.981 1.00 94.38 185 LEU A CA 1
ATOM 1455 C C . LEU A 1 185 ? 5.909 8.762 -24.291 1.00 94.38 185 LEU A C 1
ATOM 1457 O O . LEU A 1 185 ? 6.764 9.366 -23.638 1.00 94.38 185 LEU A O 1
ATOM 1461 N N . THR A 1 186 ? 6.203 7.991 -25.327 1.00 92.56 186 THR A N 1
ATOM 1462 C CA . THR A 1 186 ? 7.519 7.928 -25.966 1.00 92.56 186 THR A CA 1
ATOM 1463 C C . THR A 1 186 ? 7.582 8.990 -27.061 1.00 92.56 186 THR A C 1
ATOM 1465 O O . THR A 1 186 ? 6.677 9.116 -27.881 1.00 92.56 186 THR A O 1
ATOM 1468 N N . ASN A 1 187 ? 8.632 9.811 -27.072 1.00 80.31 187 ASN A N 1
ATOM 1469 C CA . ASN A 1 187 ? 8.814 10.793 -28.142 1.00 80.31 187 ASN A CA 1
ATOM 1470 C C . ASN A 1 187 ? 9.603 10.162 -29.299 1.00 80.31 187 ASN A C 1
ATOM 1472 O O . ASN A 1 187 ? 10.557 9.423 -29.058 1.00 80.31 187 ASN A O 1
ATOM 1476 N N . GLY A 1 188 ? 9.232 10.504 -30.537 1.00 63.12 188 GLY A N 1
ATOM 1477 C CA . GLY A 1 188 ? 9.836 9.947 -31.756 1.00 63.12 188 GLY A CA 1
ATOM 1478 C C . GLY A 1 188 ? 9.082 8.755 -32.356 1.00 63.12 188 GLY A C 1
ATOM 1479 O O . GLY A 1 188 ? 9.603 8.119 -33.261 1.00 63.12 188 GLY A O 1
ATOM 1480 N N . SER A 1 189 ? 7.869 8.464 -31.874 1.00 63.06 189 SER A N 1
ATOM 1481 C CA . SER A 1 189 ? 6.974 7.436 -32.417 1.00 63.06 189 SER A CA 1
ATOM 1482 C C . SER A 1 189 ? 5.529 7.961 -32.494 1.00 63.06 189 SER A C 1
ATOM 1484 O O . SER A 1 189 ? 5.189 8.940 -31.826 1.00 63.06 189 SER A O 1
ATOM 1486 N N . THR A 1 190 ? 4.667 7.319 -33.286 1.00 71.88 190 THR A N 1
ATOM 1487 C CA . THR A 1 190 ? 3.207 7.562 -33.325 1.00 71.88 190 THR A CA 1
ATOM 1488 C C . THR A 1 190 ? 2.445 6.697 -32.314 1.00 71.88 190 THR A C 1
ATOM 1490 O O . THR A 1 190 ? 1.258 6.425 -32.488 1.00 71.88 190 THR A O 1
ATOM 1493 N N . CYS A 1 191 ? 3.130 6.209 -31.282 1.00 80.94 191 CYS A N 1
ATOM 1494 C CA . CYS A 1 191 ? 2.614 5.140 -30.446 1.00 80.94 191 CYS A CA 1
ATOM 1495 C C . CYS A 1 191 ? 1.633 5.606 -29.377 1.00 80.94 191 CYS A C 1
ATOM 1497 O O . CYS A 1 191 ? 1.552 6.784 -29.018 1.00 80.94 191 CYS A O 1
ATOM 1499 N N . ALA A 1 192 ? 0.871 4.637 -28.870 1.00 89.19 192 ALA A N 1
ATOM 1500 C CA . ALA A 1 192 ? -0.059 4.859 -27.780 1.00 89.19 192 ALA A CA 1
ATOM 1501 C C . ALA A 1 192 ? 0.663 5.371 -26.521 1.00 89.19 192 ALA A C 1
ATOM 1503 O O . ALA A 1 192 ? 1.841 5.100 -26.279 1.00 89.19 192 ALA A O 1
ATOM 1504 N N . ALA A 1 193 ? -0.072 6.119 -25.700 1.00 93.38 193 ALA A N 1
ATOM 1505 C CA . ALA A 1 193 ? 0.373 6.440 -24.352 1.00 93.38 193 ALA A CA 1
ATOM 1506 C C . ALA A 1 193 ? 0.277 5.201 -23.447 1.00 93.38 193 ALA A C 1
ATOM 1508 O O . ALA A 1 193 ? -0.435 4.247 -23.758 1.00 93.38 193 ALA A O 1
ATOM 1509 N N . SER A 1 194 ? 0.935 5.260 -22.291 1.00 95.31 194 SER A N 1
ATOM 1510 C CA . SER A 1 194 ? 0.752 4.274 -21.226 1.00 95.31 194 SER A CA 1
ATOM 1511 C C . SER A 1 194 ? -0.696 4.186 -20.741 1.00 95.31 194 SER A C 1
ATOM 1513 O O . SER A 1 194 ? -1.534 5.047 -21.034 1.00 95.31 194 SER A O 1
ATOM 1515 N N . ASN A 1 195 ? -0.962 3.212 -19.866 1.00 95.31 195 ASN A N 1
ATOM 1516 C CA . ASN A 1 195 ? -2.143 3.251 -19.008 1.00 95.31 195 ASN A CA 1
ATOM 1517 C C . ASN A 1 195 ? -2.235 4.598 -18.262 1.00 95.31 195 ASN A C 1
ATOM 1519 O O . ASN A 1 195 ? -1.219 5.246 -17.980 1.00 95.31 195 ASN A O 1
ATOM 1523 N N . ILE A 1 196 ? -3.463 5.005 -17.932 1.00 97.50 196 ILE A N 1
ATOM 1524 C CA . ILE A 1 196 ? -3.706 6.200 -17.124 1.00 97.50 196 ILE A CA 1
ATOM 1525 C C . ILE A 1 196 ? -3.565 5.828 -15.647 1.00 97.50 196 ILE A C 1
ATOM 1527 O O . ILE A 1 196 ? -4.283 4.958 -15.157 1.00 97.50 196 ILE A O 1
ATOM 1531 N N . ALA A 1 197 ? -2.677 6.512 -14.929 1.00 97.44 197 ALA A N 1
ATOM 1532 C CA . ALA A 1 197 ? -2.543 6.380 -13.481 1.00 97.44 197 ALA A CA 1
ATOM 1533 C C . ALA A 1 197 ? -3.238 7.538 -12.761 1.00 97.44 197 ALA A C 1
ATOM 1535 O O . ALA A 1 197 ? -3.113 8.695 -13.166 1.00 97.44 197 ALA A O 1
ATOM 1536 N N . LYS A 1 198 ? -3.965 7.235 -11.685 1.00 97.25 198 LYS A N 1
ATOM 1537 C CA . LYS A 1 198 ? -4.689 8.214 -10.867 1.00 97.25 198 LYS A CA 1
ATOM 1538 C C . LYS A 1 198 ? -3.924 8.489 -9.574 1.00 97.25 198 LYS A C 1
ATOM 1540 O O . LYS A 1 198 ? -3.458 7.555 -8.937 1.00 97.25 198 LYS A O 1
ATOM 1545 N N . ALA A 1 199 ? -3.876 9.750 -9.159 1.00 97.38 199 ALA A N 1
ATOM 1546 C CA . ALA A 1 199 ? -3.442 10.157 -7.826 1.00 97.38 199 ALA A CA 1
ATOM 1547 C C . ALA A 1 199 ? -4.441 11.144 -7.212 1.00 97.38 199 ALA A C 1
ATOM 1549 O O . ALA A 1 199 ? -5.070 11.930 -7.926 1.00 97.38 199 ALA A O 1
ATOM 1550 N N . PHE A 1 200 ? -4.576 11.118 -5.889 1.00 96.88 200 PHE A N 1
ATOM 1551 C CA . PHE A 1 200 ? -5.416 12.042 -5.133 1.00 96.88 200 PHE A CA 1
ATOM 1552 C C . PHE A 1 200 ? -4.636 12.610 -3.948 1.00 96.88 200 PHE A C 1
ATOM 1554 O O . PHE A 1 200 ? -4.244 11.873 -3.052 1.00 96.88 200 PHE A O 1
ATOM 1561 N N . ILE A 1 201 ? -4.434 13.928 -3.940 1.00 97.62 201 ILE A N 1
ATOM 1562 C CA . ILE A 1 201 ? -3.839 14.653 -2.814 1.00 97.62 201 ILE A CA 1
ATOM 1563 C C . ILE A 1 201 ? -4.963 15.377 -2.079 1.00 97.62 201 ILE A C 1
ATOM 1565 O O . ILE A 1 201 ? -5.571 16.314 -2.602 1.00 97.62 201 ILE A O 1
ATOM 1569 N N . GLY A 1 202 ? -5.235 14.959 -0.852 1.00 96.25 202 GLY A N 1
ATOM 1570 C CA . GLY A 1 202 ? -6.315 15.478 -0.024 1.00 96.25 202 GLY A CA 1
ATOM 1571 C C . GLY A 1 202 ? -6.641 14.484 1.076 1.00 96.25 202 GLY A C 1
ATOM 1572 O O . GLY A 1 202 ? -5.828 13.615 1.357 1.00 96.25 202 GLY A O 1
ATOM 1573 N N . THR A 1 203 ? -7.830 14.600 1.659 1.00 96.69 203 THR A N 1
ATOM 1574 C CA . THR A 1 203 ? -8.329 13.640 2.648 1.00 96.69 203 THR A CA 1
ATOM 1575 C C . THR A 1 203 ? -9.768 13.284 2.299 1.00 96.69 203 THR A C 1
ATOM 1577 O O . THR A 1 203 ? -10.567 14.184 2.032 1.00 96.69 203 THR A O 1
ATOM 1580 N N . LYS A 1 204 ? -10.115 11.996 2.272 1.00 96.12 204 LYS A N 1
ATOM 1581 C CA . LYS A 1 204 ? -11.500 11.533 2.079 1.00 96.12 204 LYS A CA 1
ATOM 1582 C C . LYS A 1 204 ? -11.740 10.217 2.812 1.00 96.12 204 LYS A C 1
ATOM 1584 O O . LYS A 1 204 ? -10.825 9.403 2.925 1.00 96.12 204 LYS A O 1
ATOM 1589 N N . LEU A 1 205 ? -12.974 10.005 3.265 1.00 98.00 205 LEU A N 1
ATOM 1590 C CA . LEU A 1 205 ? -13.378 8.755 3.902 1.00 98.00 205 LEU A CA 1
ATOM 1591 C C . LEU A 1 205 ? -13.252 7.593 2.908 1.00 98.00 205 LEU A C 1
ATOM 1593 O O . LEU A 1 205 ? -13.797 7.651 1.803 1.00 98.00 205 LEU A O 1
ATOM 1597 N N . TYR A 1 206 ? -12.523 6.560 3.313 1.00 98.19 206 TYR A N 1
ATOM 1598 C CA . TYR A 1 206 ? -12.203 5.385 2.508 1.00 98.19 206 TYR A CA 1
ATOM 1599 C C . TYR A 1 206 ? -12.890 4.119 3.034 1.00 98.19 206 TYR A C 1
ATOM 1601 O O . TYR A 1 206 ? -13.316 3.289 2.241 1.00 98.19 206 TYR A O 1
ATOM 1609 N N . PHE A 1 207 ? -13.055 3.994 4.347 1.00 98.44 207 PHE A N 1
ATOM 1610 C CA . PHE A 1 207 ? -13.819 2.930 4.997 1.00 98.44 207 PHE A CA 1
ATOM 1611 C C . PHE A 1 207 ? -14.436 3.487 6.281 1.00 98.44 207 PHE A C 1
ATOM 1613 O O . PHE A 1 207 ? -13.787 4.281 6.959 1.00 98.44 207 PHE A O 1
ATOM 1620 N N . SER A 1 208 ? -15.661 3.085 6.619 1.00 97.12 208 SER A N 1
ATOM 1621 C CA . SER A 1 208 ? -16.287 3.410 7.907 1.00 97.12 208 SER A CA 1
ATOM 1622 C C . SER A 1 208 ? -17.152 2.248 8.369 1.00 97.12 208 SER A C 1
ATOM 1624 O O . SER A 1 208 ? -18.184 1.958 7.759 1.00 97.12 208 SER A O 1
ATOM 1626 N N . LEU A 1 209 ? -16.716 1.576 9.437 1.00 96.12 209 LEU A N 1
ATOM 1627 C CA . LEU A 1 209 ? -17.471 0.493 10.055 1.00 96.12 209 LEU A CA 1
ATOM 1628 C C . LEU A 1 209 ? -18.714 1.052 10.744 1.00 96.12 209 LEU A C 1
ATOM 1630 O O . LEU A 1 209 ? -18.623 1.880 11.649 1.00 96.12 209 LEU A O 1
ATOM 1634 N N . SER A 1 210 ? -19.871 0.526 10.367 1.00 93.06 210 SER A N 1
ATOM 1635 C CA . SER A 1 210 ? -21.130 0.754 11.063 1.00 93.06 210 SER A CA 1
ATOM 1636 C C . SER A 1 210 ? -21.964 -0.523 11.096 1.00 93.06 210 SER A C 1
ATOM 1638 O O . SER A 1 210 ? -21.552 -1.568 10.589 1.00 93.06 210 SER A O 1
ATOM 1640 N N . PHE A 1 211 ? -23.148 -0.440 11.693 1.00 91.44 211 PHE A N 1
ATOM 1641 C CA . PHE A 1 211 ? -24.068 -1.559 11.820 1.00 91.44 211 PHE A CA 1
ATOM 1642 C C . PHE A 1 211 ? -25.471 -1.128 11.424 1.00 91.44 211 PHE A C 1
ATOM 1644 O O . PHE A 1 211 ? -26.008 -0.144 11.934 1.00 91.44 211 PHE A O 1
ATOM 1651 N N . LYS A 1 212 ? -26.070 -1.876 10.501 1.00 87.19 212 LYS A N 1
ATOM 1652 C CA . LYS A 1 212 ? -27.456 -1.686 10.087 1.00 87.19 212 LYS A CA 1
ATOM 1653 C C . LYS A 1 212 ? -28.337 -2.633 10.886 1.00 87.19 212 LYS A C 1
ATOM 1655 O O . LYS A 1 212 ? -28.088 -3.834 10.895 1.00 87.19 212 LYS A O 1
ATOM 1660 N N . ASN A 1 213 ? -29.372 -2.097 11.524 1.00 83.25 213 ASN A N 1
ATOM 1661 C CA . ASN A 1 213 ? -30.366 -2.914 12.214 1.00 83.25 213 ASN A CA 1
ATOM 1662 C C . ASN A 1 213 ? -31.251 -3.646 11.202 1.00 83.25 213 ASN A C 1
ATOM 1664 O O . ASN A 1 213 ? -31.816 -3.015 10.306 1.00 83.25 213 ASN A O 1
ATOM 1668 N N . GLU A 1 214 ? -31.396 -4.956 11.378 1.00 79.00 214 GLU A N 1
ATOM 1669 C CA . GLU A 1 214 ? -32.314 -5.807 10.625 1.00 79.00 214 GLU A CA 1
ATOM 1670 C C . GLU A 1 214 ? -33.140 -6.689 11.576 1.00 79.00 214 GLU A C 1
ATOM 1672 O O . GLU A 1 214 ? -32.867 -6.773 12.775 1.00 79.00 214 GLU A O 1
ATOM 1677 N N . SER A 1 215 ? -34.169 -7.353 11.042 1.00 73.56 215 SER A N 1
ATOM 1678 C CA . SER A 1 215 ? -35.140 -8.151 11.809 1.00 73.56 215 SER A CA 1
ATOM 1679 C C . SER A 1 215 ? -34.505 -9.281 12.631 1.00 73.56 215 SER A C 1
ATOM 1681 O O . SER A 1 215 ? -35.060 -9.677 13.650 1.00 73.56 215 SER A O 1
ATOM 1683 N N . ASN A 1 216 ? -33.338 -9.777 12.199 1.00 67.81 216 ASN A N 1
ATOM 1684 C CA . ASN A 1 216 ? -32.612 -10.895 12.813 1.00 67.81 216 ASN A CA 1
ATOM 1685 C C . ASN A 1 216 ? -31.291 -10.462 13.480 1.00 67.81 216 ASN A C 1
ATOM 1687 O O . ASN A 1 216 ? -30.409 -11.290 13.702 1.00 67.81 216 ASN A O 1
ATOM 1691 N N . GLY A 1 217 ? -31.139 -9.169 13.779 1.00 73.88 217 GLY A N 1
ATOM 1692 C CA . GLY A 1 217 ? -29.938 -8.600 14.390 1.00 73.88 217 GLY A CA 1
ATOM 1693 C C . GLY A 1 217 ? -29.275 -7.540 13.516 1.00 73.88 217 GLY A C 1
ATOM 1694 O O . GLY A 1 217 ? -29.778 -7.163 12.459 1.00 73.88 217 GLY A O 1
ATOM 1695 N N . SER A 1 218 ? -28.141 -7.026 13.980 1.00 82.94 218 SER A N 1
ATOM 1696 C CA . SER A 1 218 ? -27.424 -5.951 13.297 1.00 82.94 218 SER A CA 1
ATOM 1697 C C . SER A 1 218 ? -26.314 -6.512 12.405 1.00 82.94 218 SER A C 1
ATOM 1699 O O . SER A 1 218 ? -25.460 -7.269 12.868 1.00 82.94 218 SER A O 1
ATOM 1701 N N . LEU A 1 219 ? -26.305 -6.125 11.128 1.00 88.69 219 LEU A N 1
ATOM 1702 C CA . LEU A 1 219 ? -25.284 -6.531 10.159 1.00 88.69 219 LEU A CA 1
ATOM 1703 C C . LEU A 1 219 ? -24.199 -5.456 10.024 1.00 88.69 219 LEU A C 1
ATOM 1705 O O . LEU A 1 219 ? -24.541 -4.270 9.940 1.00 88.69 219 LEU A O 1
ATOM 1709 N N . PRO A 1 220 ? -22.906 -5.832 9.969 1.00 93.75 220 PRO A N 1
ATOM 1710 C CA . PRO A 1 220 ? -21.842 -4.869 9.726 1.00 93.75 220 PRO A CA 1
ATOM 1711 C C . PRO A 1 220 ? -21.933 -4.322 8.297 1.00 93.75 220 PRO A C 1
ATOM 1713 O O . PRO A 1 220 ? -22.169 -5.066 7.344 1.00 93.75 220 PRO A O 1
ATOM 1716 N N . ILE A 1 221 ? -21.721 -3.019 8.144 1.00 95.12 221 ILE A N 1
ATOM 1717 C CA . ILE A 1 221 ? -21.761 -2.327 6.854 1.00 95.12 221 ILE A CA 1
ATOM 1718 C C . ILE A 1 221 ? -20.647 -1.285 6.753 1.00 95.12 221 ILE A C 1
ATOM 1720 O O . ILE A 1 221 ? -20.294 -0.643 7.741 1.00 95.12 221 ILE A O 1
ATOM 1724 N N . ASP A 1 222 ? -20.124 -1.093 5.542 1.00 96.88 222 ASP A N 1
ATOM 1725 C CA . ASP A 1 222 ? -19.250 0.034 5.221 1.00 96.88 222 ASP A CA 1
ATOM 1726 C C . ASP A 1 222 ? -20.096 1.228 4.746 1.00 96.88 222 ASP A C 1
ATOM 1728 O O . ASP A 1 222 ? -20.770 1.189 3.704 1.00 96.88 222 ASP A O 1
ATOM 1732 N N . LEU A 1 223 ? -20.078 2.317 5.518 1.00 95.31 223 LEU A N 1
ATOM 1733 C CA . LEU A 1 223 ? -20.785 3.551 5.166 1.00 95.31 223 LEU A CA 1
ATOM 1734 C C . LEU A 1 223 ? -20.079 4.352 4.069 1.00 95.31 223 LEU A C 1
ATOM 1736 O O . LEU A 1 223 ? -20.719 5.200 3.441 1.00 95.31 223 LEU A O 1
ATOM 1740 N N . SER A 1 224 ? -18.812 4.055 3.771 1.00 96.50 224 SER A N 1
ATOM 1741 C CA . SER A 1 224 ? -18.067 4.722 2.707 1.00 96.50 224 SER A CA 1
ATOM 1742 C C . SER A 1 224 ? -18.683 4.477 1.321 1.00 96.50 224 SER A C 1
ATOM 1744 O O . SER A 1 224 ? -19.608 3.679 1.134 1.00 96.50 224 SER A O 1
ATOM 1746 N N . LYS A 1 225 ? -18.158 5.171 0.306 1.00 95.94 225 LYS A N 1
ATOM 1747 C CA . LYS A 1 225 ? -18.541 4.938 -1.094 1.00 95.94 225 LYS A CA 1
ATOM 1748 C C . LYS A 1 225 ? -17.972 3.634 -1.666 1.00 95.94 225 LYS A C 1
ATOM 1750 O O . LYS A 1 225 ? -18.460 3.204 -2.703 1.00 95.94 225 LYS A O 1
ATOM 1755 N N . ASN A 1 226 ? -16.970 3.037 -1.019 1.00 96.06 226 ASN A N 1
ATOM 1756 C CA . ASN A 1 226 ? -16.288 1.843 -1.518 1.00 96.06 226 ASN A CA 1
ATOM 1757 C C . ASN A 1 226 ? -17.055 0.551 -1.212 1.00 96.06 226 ASN A C 1
ATOM 1759 O O . ASN A 1 226 ? -16.966 -0.386 -1.995 1.00 96.06 226 ASN A O 1
ATOM 1763 N N . LYS A 1 227 ? -17.861 0.526 -0.139 1.00 96.81 227 LYS A N 1
ATOM 1764 C CA . LYS A 1 227 ? -18.738 -0.606 0.212 1.00 96.81 227 LYS A CA 1
ATOM 1765 C C . LYS A 1 227 ? -17.976 -1.918 0.413 1.00 96.81 227 LYS A C 1
ATOM 1767 O O . LYS A 1 227 ? -18.446 -2.973 -0.007 1.00 96.81 227 LYS A O 1
ATOM 1772 N N . PHE A 1 228 ? -16.826 -1.844 1.085 1.00 97.75 228 PHE A N 1
ATOM 1773 C CA . PHE A 1 228 ? -16.021 -3.023 1.401 1.00 97.75 228 PHE A CA 1
ATOM 1774 C C . PHE A 1 228 ? -16.816 -4.046 2.216 1.00 97.75 228 PHE A C 1
ATOM 1776 O O . PHE A 1 228 ? -17.574 -3.691 3.125 1.00 97.75 228 PHE A O 1
ATOM 1783 N N . SER A 1 229 ? -16.617 -5.327 1.909 1.00 97.75 229 SER A N 1
ATOM 1784 C CA . SER A 1 229 ? -17.222 -6.423 2.663 1.00 97.75 229 SER A CA 1
ATOM 1785 C C . SER A 1 229 ? -16.667 -6.527 4.090 1.00 97.75 229 SER A C 1
ATOM 1787 O O . SER A 1 229 ? -15.470 -6.358 4.335 1.00 97.75 229 SER A O 1
ATOM 1789 N N . ILE A 1 230 ? -17.561 -6.814 5.044 1.00 97.56 230 ILE A N 1
ATOM 1790 C CA . ILE A 1 230 ? -17.242 -7.013 6.462 1.00 97.56 230 ILE A CA 1
ATOM 1791 C C . ILE A 1 230 ? -17.955 -8.278 6.940 1.00 97.56 230 ILE A C 1
ATOM 1793 O O . ILE A 1 230 ? -19.142 -8.467 6.669 1.00 97.56 230 ILE A O 1
ATOM 1797 N N . LYS A 1 231 ? -17.252 -9.146 7.666 1.00 96.81 231 LYS A N 1
ATOM 1798 C CA . LYS A 1 231 ? -17.805 -10.385 8.227 1.00 96.81 231 LYS A CA 1
ATOM 1799 C C . LYS A 1 231 ? -17.465 -10.504 9.705 1.00 96.81 231 LYS A C 1
ATOM 1801 O O . LYS A 1 231 ? -16.325 -10.281 10.098 1.00 96.81 231 LYS A O 1
ATOM 1806 N N . LEU A 1 232 ? -18.446 -10.882 10.520 1.00 96.25 232 LEU A N 1
ATOM 1807 C CA . LEU A 1 232 ? -18.251 -11.179 11.940 1.00 96.25 232 LEU A CA 1
ATOM 1808 C C . LEU A 1 232 ? -18.035 -12.681 12.126 1.00 96.25 232 LEU A C 1
ATOM 1810 O O . LEU A 1 232 ? -18.724 -13.487 11.504 1.00 96.25 232 LEU A O 1
ATOM 1814 N N . PHE A 1 233 ? -17.097 -13.058 12.992 1.00 96.56 233 PHE A N 1
ATOM 1815 C CA . PHE A 1 233 ? -16.753 -14.457 13.239 1.00 96.56 233 PHE A CA 1
ATOM 1816 C C . PHE A 1 233 ? -16.967 -14.857 14.699 1.00 96.56 233 PHE A C 1
ATOM 1818 O O . PHE A 1 233 ? -16.799 -14.054 15.618 1.00 96.56 233 PHE A O 1
ATOM 1825 N N . ASN A 1 234 ? -17.306 -16.136 14.902 1.00 95.62 234 ASN A N 1
ATOM 1826 C CA . ASN A 1 234 ? -17.401 -16.796 16.211 1.00 95.62 234 ASN A CA 1
ATOM 1827 C C . ASN A 1 234 ? -18.343 -16.092 17.208 1.00 95.62 234 ASN A C 1
ATOM 1829 O O . ASN A 1 234 ? -18.085 -16.036 18.411 1.00 95.62 234 ASN A O 1
ATOM 1833 N N . GLY A 1 235 ? -19.445 -15.537 16.698 1.00 93.06 235 GLY A N 1
ATOM 1834 C CA . GLY A 1 235 ? -20.447 -14.842 17.507 1.00 93.06 235 GLY A CA 1
ATOM 1835 C C . GLY A 1 235 ? -20.048 -13.429 17.940 1.00 93.06 235 GLY A C 1
ATOM 1836 O O . GLY A 1 235 ? -20.655 -12.912 18.876 1.00 93.06 235 GLY A O 1
ATOM 1837 N N . ALA A 1 236 ? -19.038 -12.815 17.305 1.00 95.44 236 ALA A N 1
ATOM 1838 C CA . ALA A 1 236 ? -18.797 -11.377 17.433 1.00 95.44 236 ALA A CA 1
ATOM 1839 C C . ALA A 1 236 ? -20.103 -10.611 17.166 1.00 95.44 236 ALA A C 1
ATOM 1841 O O . ALA A 1 236 ? -20.848 -10.953 16.244 1.00 95.44 236 ALA A O 1
ATOM 1842 N N . SER A 1 237 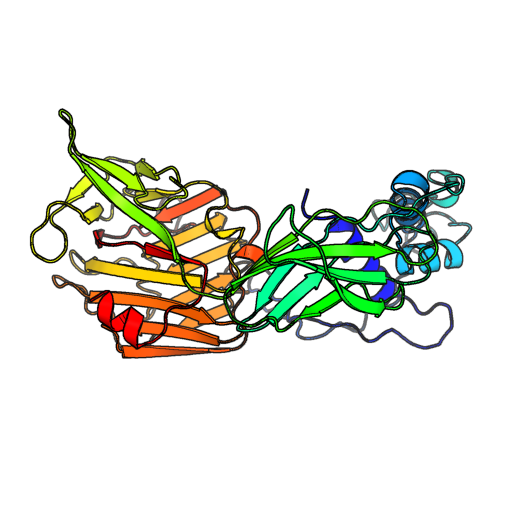? -20.391 -9.613 17.996 1.00 92.19 237 SER A N 1
ATOM 1843 C CA . SER A 1 237 ? -21.716 -8.997 18.077 1.00 92.19 237 SER A CA 1
ATOM 1844 C C . SER A 1 237 ? -21.635 -7.473 18.061 1.00 92.19 237 SER A C 1
ATOM 1846 O O . SER A 1 237 ? -20.570 -6.888 17.855 1.00 92.19 237 SER A O 1
ATOM 1848 N N . VAL A 1 238 ? -22.780 -6.821 18.255 1.00 91.75 238 VAL A N 1
ATOM 1849 C CA . VAL A 1 238 ? -22.889 -5.365 18.354 1.00 91.75 238 VAL A CA 1
ATOM 1850 C C . VAL A 1 238 ? -23.193 -4.990 19.797 1.00 91.75 238 VAL A C 1
ATOM 1852 O O . VAL A 1 238 ? -23.992 -5.642 20.466 1.00 91.75 238 VAL A O 1
ATOM 1855 N N . GLY A 1 239 ? -22.524 -3.954 20.286 1.00 89.56 239 GLY A N 1
ATOM 1856 C CA . GLY A 1 239 ? -22.701 -3.398 21.617 1.00 89.56 239 GLY A CA 1
ATOM 1857 C C . GLY A 1 239 ? -23.065 -1.918 21.581 1.00 89.56 239 GLY A C 1
ATOM 1858 O O . GLY A 1 239 ? -23.179 -1.288 20.526 1.00 89.56 239 GLY A O 1
ATOM 1859 N N . VAL A 1 240 ? -23.227 -1.349 22.773 1.00 89.62 240 VAL A N 1
ATOM 1860 C CA . VAL A 1 240 ? -23.465 0.084 22.944 1.00 89.62 240 VAL A CA 1
ATOM 1861 C C . VAL A 1 240 ? -22.149 0.829 22.742 1.00 89.62 240 VAL A C 1
ATOM 1863 O O . VAL A 1 240 ? -21.213 0.691 23.522 1.00 89.62 240 VAL A O 1
ATOM 1866 N N . GLY A 1 241 ? -22.086 1.594 21.666 1.00 88.88 241 GLY A N 1
ATOM 1867 C CA . GLY A 1 241 ? -21.000 2.483 21.314 1.00 88.88 241 GLY A CA 1
ATOM 1868 C C . GLY A 1 241 ? -20.977 3.783 22.102 1.00 88.88 241 GLY A C 1
ATOM 1869 O O . GLY A 1 241 ? -21.724 4.007 23.065 1.00 88.88 241 GLY A O 1
ATOM 1870 N N . ILE A 1 242 ? -20.070 4.658 21.688 1.00 87.56 242 ILE A N 1
ATOM 1871 C CA . ILE A 1 242 ? -19.847 5.928 22.356 1.00 87.56 242 ILE A CA 1
ATOM 1872 C C . ILE A 1 242 ? -21.094 6.816 22.223 1.00 87.56 242 ILE A C 1
ATOM 1874 O O . ILE A 1 242 ? -21.767 6.842 21.193 1.00 87.56 242 ILE A O 1
ATOM 1878 N N . LYS A 1 243 ? -21.441 7.537 23.298 1.00 77.62 243 LYS A N 1
ATOM 1879 C CA . LYS A 1 243 ? -22.668 8.359 23.403 1.00 77.62 243 LYS A CA 1
ATOM 1880 C C . LYS A 1 243 ? -23.980 7.540 23.398 1.00 77.62 243 LYS A C 1
ATOM 1882 O O . LYS A 1 243 ? -25.031 8.079 23.066 1.00 77.62 243 LYS A O 1
ATOM 1887 N N . GLY A 1 244 ? -23.945 6.261 23.792 1.00 66.44 244 GLY A N 1
ATOM 1888 C CA . GLY A 1 244 ? -25.150 5.467 24.087 1.00 66.44 244 GLY A CA 1
ATOM 1889 C C . GLY A 1 244 ? -25.895 4.911 22.865 1.00 66.44 244 GLY A C 1
ATOM 1890 O O . GLY A 1 244 ? -27.031 4.458 22.996 1.00 66.44 244 GLY A O 1
ATOM 1891 N N . LYS A 1 245 ? -25.284 4.935 21.676 1.00 64.31 245 LYS A N 1
ATOM 1892 C CA . LYS A 1 245 ? -25.851 4.368 20.436 1.00 64.31 245 LYS A CA 1
ATOM 1893 C C . LYS A 1 245 ? -25.493 2.881 20.319 1.00 64.31 245 LYS A C 1
ATOM 1895 O O . LYS A 1 245 ? -24.396 2.511 20.693 1.00 64.31 245 LYS A O 1
ATOM 1900 N N . GLN A 1 246 ? -26.351 2.007 19.785 1.00 66.00 246 GLN A N 1
ATOM 1901 C CA . GLN A 1 246 ? -26.047 0.566 19.601 1.00 66.00 246 GLN A CA 1
ATOM 1902 C C . GLN A 1 246 ? -25.134 0.274 18.381 1.00 66.00 246 GLN A C 1
ATOM 1904 O O . GLN A 1 246 ? -25.495 -0.534 17.534 1.00 66.00 246 GLN A O 1
ATOM 1909 N N . THR A 1 247 ? -23.995 0.959 18.212 1.00 81.12 247 THR A N 1
ATOM 1910 C CA . THR A 1 247 ? -23.198 0.890 16.961 1.00 81.12 247 THR A CA 1
ATOM 1911 C C . THR A 1 247 ? -21.740 0.455 17.115 1.00 81.12 247 THR A C 1
ATOM 1913 O O . THR A 1 247 ? -20.973 0.618 16.171 1.00 81.12 247 THR A O 1
ATOM 1916 N N . ALA A 1 248 ? -21.336 -0.138 18.241 1.00 93.62 248 ALA A N 1
ATOM 1917 C CA . ALA A 1 248 ? -19.960 -0.621 18.398 1.00 93.62 248 ALA A CA 1
ATOM 1918 C C . ALA A 1 248 ? -19.819 -2.114 18.091 1.00 93.62 248 ALA A C 1
ATOM 1920 O O . ALA A 1 248 ? -20.647 -2.919 18.507 1.00 93.62 248 ALA A O 1
ATOM 1921 N N . LEU A 1 249 ? -18.716 -2.506 17.456 1.00 96.25 249 LEU A N 1
ATOM 1922 C CA . LEU A 1 249 ? -18.299 -3.904 17.383 1.00 96.25 249 LEU A CA 1
ATOM 1923 C C . LEU A 1 249 ? -17.943 -4.389 18.791 1.00 96.25 249 LEU A C 1
ATOM 1925 O O . LEU A 1 249 ? -17.066 -3.810 19.429 1.00 96.25 249 LEU A O 1
ATOM 1929 N N . SER A 1 250 ? -18.586 -5.457 19.259 1.00 95.94 250 SER A N 1
ATOM 1930 C CA . SER A 1 250 ? -18.335 -6.064 20.565 1.00 95.94 250 SER A CA 1
ATOM 1931 C C . SER A 1 250 ? -17.615 -7.398 20.430 1.00 95.94 250 SER A C 1
ATOM 1933 O O . SER A 1 250 ? -18.091 -8.314 19.758 1.00 95.94 250 SER A O 1
ATOM 1935 N N . LEU A 1 251 ? -16.452 -7.496 21.081 1.00 96.94 251 LEU A N 1
ATOM 1936 C CA . LEU A 1 251 ? -15.592 -8.677 21.075 1.00 96.94 251 LEU A CA 1
ATOM 1937 C C . LEU A 1 251 ? -15.330 -9.142 22.511 1.00 96.94 251 LEU A C 1
ATOM 1939 O O . LEU A 1 251 ? -14.879 -8.376 23.366 1.00 96.94 251 LEU A O 1
ATOM 1943 N N . ASN A 1 252 ? -15.574 -10.422 22.781 1.00 95.00 252 ASN A N 1
ATOM 1944 C CA . ASN A 1 252 ? -15.461 -11.012 24.119 1.00 95.00 252 ASN A CA 1
ATOM 1945 C C . ASN A 1 252 ? -14.027 -11.413 24.529 1.00 95.00 252 ASN A C 1
ATOM 1947 O O . ASN A 1 252 ? -13.828 -11.905 25.641 1.00 95.00 252 ASN A O 1
ATOM 1951 N N . GLY A 1 253 ? -13.023 -11.207 23.671 1.00 92.75 253 GLY A N 1
ATOM 1952 C CA . GLY A 1 253 ? -11.641 -11.625 23.935 1.00 92.75 253 GLY A CA 1
ATOM 1953 C C . GLY A 1 253 ? -11.374 -13.120 23.764 1.00 92.75 253 GLY A C 1
ATOM 1954 O O . GLY A 1 253 ? -10.309 -13.587 24.161 1.00 92.75 253 GLY A O 1
ATOM 1955 N N . ASN A 1 254 ? -12.308 -13.872 23.182 1.00 92.38 254 ASN A N 1
ATOM 1956 C CA . ASN A 1 254 ? -12.195 -15.303 22.939 1.00 92.38 254 ASN A CA 1
ATOM 1957 C C . ASN A 1 254 ? -12.646 -15.649 21.515 1.00 92.38 254 ASN A C 1
ATOM 1959 O O . ASN A 1 254 ? -13.832 -15.824 21.246 1.00 92.38 254 ASN A O 1
ATOM 1963 N N . MET A 1 255 ? -11.690 -15.743 20.591 1.00 92.56 255 MET A N 1
ATOM 1964 C CA . MET A 1 255 ? -11.899 -16.157 19.195 1.00 92.56 255 MET A CA 1
ATOM 1965 C C . MET A 1 255 ? -12.820 -15.273 18.343 1.00 92.56 255 MET A C 1
ATOM 1967 O O . MET A 1 255 ? -12.945 -15.526 17.147 1.00 92.56 255 MET A O 1
ATOM 1971 N N . GLN A 1 256 ? -13.406 -14.220 18.902 1.00 95.81 256 GLN A N 1
ATOM 1972 C CA . GLN A 1 256 ? -14.236 -13.256 18.188 1.00 95.81 256 GLN A CA 1
ATOM 1973 C C . GLN A 1 256 ? -13.393 -12.198 17.484 1.00 95.81 256 GLN A C 1
ATOM 1975 O O . GLN A 1 256 ? -12.448 -11.659 18.058 1.00 95.81 256 GLN A O 1
ATOM 1980 N N . TYR A 1 257 ? -13.747 -11.901 16.236 1.00 96.94 257 TYR A N 1
ATOM 1981 C CA . TYR A 1 257 ? -13.120 -10.858 15.425 1.00 96.94 257 TYR A CA 1
ATOM 1982 C C . TYR A 1 257 ? -14.040 -10.452 14.270 1.00 96.94 257 TYR A C 1
ATOM 1984 O O . TYR A 1 257 ? -14.995 -11.165 13.941 1.00 96.94 257 TYR A O 1
ATOM 1992 N N . ALA A 1 258 ? -13.726 -9.321 13.640 1.00 97.88 258 ALA A N 1
ATOM 1993 C CA . ALA A 1 258 ? -14.285 -8.951 12.345 1.00 97.88 258 ALA A CA 1
ATOM 1994 C C . ALA A 1 258 ? -13.218 -9.089 11.255 1.00 97.88 258 ALA A C 1
ATOM 1996 O O . ALA A 1 258 ? -12.046 -8.797 11.491 1.00 97.88 258 ALA A O 1
ATOM 1997 N N . GLU A 1 259 ? -13.624 -9.532 10.072 1.00 98.06 259 GLU A N 1
ATOM 1998 C CA . GLU A 1 259 ? -12.796 -9.616 8.873 1.00 98.06 259 GLU A CA 1
ATOM 1999 C C . GLU A 1 259 ? -13.278 -8.609 7.838 1.00 98.06 259 GLU A C 1
ATOM 2001 O O . GLU A 1 259 ? -14.476 -8.496 7.578 1.00 98.06 259 GLU A O 1
ATOM 2006 N N . LEU A 1 260 ? -12.323 -7.887 7.269 1.00 98.25 260 LEU A N 1
ATOM 2007 C CA . LEU A 1 260 ? -12.505 -6.888 6.231 1.00 98.25 260 LEU A CA 1
ATOM 2008 C C . LEU A 1 260 ? -12.021 -7.441 4.890 1.00 98.25 260 LEU A C 1
ATOM 2010 O O . LEU A 1 260 ? -11.205 -8.362 4.838 1.00 98.25 260 LEU A O 1
ATOM 2014 N N . GLU A 1 261 ? -12.513 -6.850 3.806 1.00 97.81 261 GLU A N 1
ATOM 2015 C CA . GLU A 1 261 ? -12.193 -7.250 2.438 1.00 97.81 261 GLU A CA 1
ATOM 2016 C C . GLU A 1 261 ? -10.687 -7.377 2.154 1.00 97.81 261 GLU A C 1
ATOM 2018 O O . GLU A 1 261 ? -9.863 -6.627 2.683 1.00 97.81 261 GLU A O 1
ATOM 2023 N N . ASN A 1 262 ? -10.319 -8.320 1.282 1.00 97.56 262 ASN A N 1
ATOM 2024 C CA . ASN A 1 262 ? -8.944 -8.491 0.815 1.00 97.56 262 ASN A CA 1
ATOM 2025 C C . ASN A 1 262 ? -8.404 -7.204 0.180 1.00 97.56 262 ASN A C 1
ATOM 2027 O O . ASN A 1 262 ? -9.125 -6.471 -0.488 1.00 97.56 262 ASN A O 1
ATOM 2031 N N . ASN A 1 263 ? -7.100 -6.969 0.330 1.00 95.50 263 ASN A N 1
ATOM 2032 C CA . ASN A 1 263 ? -6.399 -5.822 -0.253 1.00 95.50 263 ASN A CA 1
ATOM 2033 C C . ASN A 1 263 ? -6.952 -4.447 0.166 1.00 95.50 263 ASN A C 1
ATOM 2035 O O . ASN A 1 263 ? -6.696 -3.467 -0.537 1.00 95.50 263 ASN A O 1
ATOM 2039 N N . LEU A 1 264 ? -7.641 -4.359 1.314 1.00 96.00 264 LEU A N 1
ATOM 2040 C CA . LEU A 1 264 ? -8.280 -3.143 1.836 1.00 96.00 264 LEU A CA 1
ATOM 2041 C C . LEU A 1 264 ? -7.413 -1.885 1.666 1.00 96.00 264 LEU A C 1
ATOM 2043 O O . LEU A 1 264 ? -7.901 -0.861 1.204 1.00 96.00 264 LEU A O 1
ATOM 2047 N N . LEU A 1 265 ? -6.119 -1.963 1.994 1.00 94.12 265 LEU A N 1
ATOM 2048 C CA . LEU A 1 265 ? -5.210 -0.809 1.996 1.00 94.12 265 LEU A CA 1
ATOM 2049 C C . LEU A 1 265 ? -4.280 -0.715 0.777 1.00 94.12 265 LEU A C 1
ATOM 2051 O O . LEU A 1 265 ? -3.413 0.154 0.740 1.00 94.12 265 LEU A O 1
ATOM 2055 N N . SER A 1 266 ? -4.423 -1.603 -0.207 1.00 91.12 266 SER A N 1
ATOM 2056 C CA . SER A 1 266 ? -3.460 -1.752 -1.313 1.00 91.12 266 SER A CA 1
ATOM 2057 C C . SER A 1 266 ? -3.314 -0.508 -2.200 1.00 91.12 266 SER A C 1
ATOM 2059 O O . SER A 1 266 ? -2.257 -0.304 -2.799 1.00 91.12 266 SER A O 1
ATOM 2061 N N . GLU A 1 267 ? -4.335 0.352 -2.238 1.00 89.56 267 GLU A N 1
ATOM 2062 C CA . GLU A 1 267 ? -4.321 1.602 -3.004 1.00 89.56 267 GLU A CA 1
ATOM 2063 C C . GLU A 1 267 ? -3.908 2.833 -2.188 1.00 89.56 267 GLU A C 1
ATOM 2065 O O . GLU A 1 267 ? -3.748 3.920 -2.746 1.00 89.56 267 GLU A O 1
ATOM 2070 N N . LEU A 1 268 ? -3.700 2.680 -0.878 1.00 95.06 268 LEU A N 1
ATOM 2071 C CA . LEU A 1 268 ? -3.390 3.795 0.007 1.00 95.06 268 LEU A CA 1
ATOM 2072 C C . LEU A 1 268 ? -1.881 4.049 0.087 1.00 95.06 268 LEU A C 1
ATOM 2074 O O . LEU A 1 268 ? -1.081 3.143 0.336 1.00 95.06 268 LEU A O 1
ATOM 2078 N N . SER A 1 269 ? -1.498 5.314 -0.085 1.00 94.25 269 SER A N 1
ATOM 2079 C CA . SER A 1 269 ? -0.152 5.810 0.215 1.00 94.25 269 SER A CA 1
ATOM 2080 C C . SER A 1 269 ? -0.178 6.607 1.517 1.00 94.25 269 SER A C 1
ATOM 2082 O O . SER A 1 269 ? 0.032 6.028 2.578 1.00 94.25 269 SER A O 1
ATOM 2084 N N . ASP A 1 270 ? -0.526 7.890 1.457 1.00 96.75 270 ASP A N 1
ATOM 2085 C CA . ASP A 1 270 ? -0.888 8.664 2.643 1.00 96.75 270 ASP A CA 1
ATOM 2086 C C . ASP A 1 270 ? -2.278 8.237 3.119 1.00 96.75 270 ASP A C 1
ATOM 2088 O O . ASP A 1 270 ? -3.187 8.025 2.309 1.00 96.75 270 ASP A O 1
ATOM 2092 N N . TYR A 1 271 ? -2.463 8.106 4.428 1.00 98.06 271 TYR A N 1
ATOM 2093 C CA . TYR A 1 271 ? -3.712 7.601 4.997 1.00 98.06 271 TYR A CA 1
ATOM 2094 C C . TYR A 1 271 ? -3.881 8.026 6.450 1.00 98.06 271 TYR A C 1
ATOM 2096 O O . TYR A 1 271 ? -2.962 8.545 7.090 1.00 98.06 271 TYR A O 1
ATOM 2104 N N . SER A 1 272 ? -5.077 7.801 6.982 1.00 98.62 272 SER A N 1
ATOM 2105 C CA . SER A 1 272 ? -5.329 7.835 8.421 1.00 98.62 272 SER A CA 1
ATOM 2106 C C . SER A 1 272 ? -6.241 6.698 8.836 1.00 98.62 272 SER A C 1
ATOM 2108 O O . SER A 1 272 ? -7.091 6.280 8.055 1.00 98.62 272 SER A O 1
ATOM 2110 N N . ILE A 1 273 ? -6.082 6.221 10.066 1.00 98.62 273 ILE A N 1
ATOM 2111 C CA . ILE A 1 273 ? -7.036 5.324 10.724 1.00 98.62 273 ILE A CA 1
ATOM 2112 C C . ILE A 1 273 ? -7.411 5.976 12.047 1.00 98.62 273 ILE A C 1
ATOM 2114 O O . ILE A 1 273 ? -6.514 6.387 12.781 1.00 98.62 273 ILE A O 1
ATOM 2118 N N . ALA A 1 274 ? -8.702 6.080 12.345 1.00 98.38 274 ALA A N 1
ATOM 2119 C CA . ALA A 1 274 ? -9.217 6.645 13.589 1.00 98.38 274 ALA A CA 1
ATOM 2120 C C . ALA A 1 274 ? -10.332 5.757 14.148 1.00 98.38 274 ALA A C 1
ATOM 2122 O O . ALA A 1 274 ? -11.074 5.146 13.381 1.00 98.38 274 ALA A O 1
ATOM 2123 N N . THR A 1 275 ? -10.415 5.630 15.473 1.00 97.81 275 THR A N 1
ATOM 2124 C CA . THR A 1 275 ? -11.472 4.852 16.132 1.00 97.81 275 THR A CA 1
ATOM 2125 C C . THR A 1 275 ? -11.576 5.171 17.618 1.00 97.81 275 THR A C 1
ATOM 2127 O O . THR A 1 275 ? -10.593 5.514 18.282 1.00 97.81 275 THR A O 1
ATOM 2130 N N . TRP A 1 276 ? -12.775 4.990 18.155 1.00 97.00 276 TRP A N 1
ATOM 2131 C CA . TRP A 1 276 ? -13.029 4.902 19.582 1.00 97.00 276 TRP A CA 1
ATOM 2132 C C . TRP A 1 276 ? -12.914 3.458 20.059 1.00 97.00 276 TRP A C 1
ATOM 2134 O O . TRP A 1 276 ? -13.395 2.532 19.405 1.00 97.00 276 TRP A O 1
ATOM 2144 N N . LEU A 1 277 ? -12.335 3.260 21.241 1.00 95.19 277 LEU A N 1
ATOM 2145 C CA . LEU A 1 277 ? -12.291 1.948 21.875 1.00 95.19 277 LEU A CA 1
ATOM 2146 C C . LEU A 1 277 ? -12.595 1.983 23.371 1.00 95.19 277 LEU A C 1
ATOM 2148 O O . LEU A 1 277 ? -12.313 2.959 24.066 1.00 95.19 277 LEU A O 1
ATOM 2152 N N . PHE A 1 278 ? -13.110 0.863 23.862 1.00 95.75 278 PHE A N 1
ATOM 2153 C CA . PHE A 1 278 ? -13.367 0.600 25.272 1.00 95.75 278 PHE A CA 1
ATOM 2154 C C . PHE A 1 278 ? -12.870 -0.805 25.595 1.00 95.75 278 PHE A C 1
ATOM 2156 O O . PHE A 1 278 ? -13.233 -1.758 24.911 1.00 95.75 278 PHE A O 1
ATOM 2163 N N . CYS A 1 279 ? -12.053 -0.960 26.629 1.00 95.06 279 CYS A N 1
ATOM 2164 C CA . CYS A 1 279 ? -11.512 -2.250 27.039 1.00 95.06 279 CYS A CA 1
ATOM 2165 C C . CYS A 1 279 ? -12.311 -2.810 28.215 1.00 95.06 279 CYS A C 1
ATOM 2167 O O . CYS A 1 279 ? -12.406 -2.196 29.280 1.00 95.06 279 CYS A O 1
ATOM 2169 N N . ASN A 1 280 ? -12.819 -4.031 28.059 1.00 94.06 280 ASN A N 1
ATOM 2170 C CA . ASN A 1 280 ? -13.515 -4.738 29.131 1.00 94.06 280 ASN A CA 1
ATOM 2171 C C . ASN A 1 280 ? -12.477 -5.419 30.031 1.00 94.06 280 ASN A C 1
ATOM 2173 O O . ASN A 1 280 ? -12.380 -6.639 30.049 1.00 94.06 280 ASN A O 1
ATOM 2177 N N . GLY A 1 281 ? -11.646 -4.661 30.746 1.00 90.50 281 GLY A N 1
ATOM 2178 C CA . GLY A 1 281 ? -10.553 -5.176 31.584 1.00 90.50 281 GLY A CA 1
ATOM 2179 C C . GLY A 1 281 ? -9.203 -5.302 30.869 1.00 90.50 281 GLY A C 1
ATOM 2180 O O . GLY A 1 281 ? -9.034 -4.867 29.732 1.00 90.50 281 GLY A O 1
ATOM 2181 N N . LYS A 1 282 ? -8.214 -5.876 31.568 1.00 87.06 282 LYS A N 1
ATOM 2182 C CA . LYS A 1 282 ? -6.833 -5.981 31.075 1.00 87.06 282 LYS A CA 1
ATOM 2183 C C . LYS A 1 282 ? -6.753 -6.879 29.838 1.00 87.06 282 LYS A C 1
ATOM 2185 O O . LYS A 1 282 ? -7.291 -7.985 29.838 1.00 87.06 282 LYS A O 1
ATOM 2190 N N . LEU A 1 283 ? -6.051 -6.406 28.812 1.00 87.12 283 LEU A N 1
ATOM 2191 C CA . LEU A 1 283 ? -5.841 -7.145 27.572 1.00 87.12 283 LEU A CA 1
ATOM 2192 C C . LEU A 1 283 ? -4.709 -8.183 27.721 1.00 87.12 283 LEU A C 1
ATOM 2194 O O . LEU A 1 283 ? -3.830 -8.043 28.578 1.00 87.12 283 LEU A O 1
ATOM 2198 N N . PRO A 1 284 ? -4.719 -9.258 26.915 1.00 84.44 284 PRO A N 1
ATOM 2199 C CA . PRO A 1 284 ? -3.585 -10.169 26.846 1.00 84.44 284 PRO A CA 1
ATOM 2200 C C . PRO A 1 284 ? -2.384 -9.503 26.156 1.00 84.44 284 PRO A C 1
ATOM 2202 O O . PRO A 1 284 ? -2.528 -8.582 25.346 1.00 84.44 284 PRO A O 1
ATOM 2205 N N . LYS A 1 285 ? -1.174 -10.006 26.437 1.00 82.75 285 LYS A N 1
ATOM 2206 C CA . LYS A 1 285 ? 0.033 -9.622 25.686 1.00 82.75 285 LYS A CA 1
ATOM 2207 C C . LYS A 1 285 ? -0.194 -9.875 24.191 1.00 82.75 285 LYS A C 1
ATOM 2209 O O . LYS A 1 285 ? -0.777 -10.885 23.820 1.00 82.75 285 LYS A O 1
ATOM 2214 N N . ASN A 1 286 ? 0.287 -8.971 23.349 1.00 80.88 286 ASN A N 1
ATOM 2215 C CA . ASN A 1 286 ? 0.135 -8.966 21.893 1.00 80.88 286 ASN A CA 1
ATOM 2216 C C . ASN A 1 286 ? -1.308 -8.848 21.368 1.00 80.88 286 ASN A C 1
ATOM 2218 O O . ASN A 1 286 ? -1.531 -9.093 20.182 1.00 80.88 286 ASN A O 1
ATOM 2222 N N . ALA A 1 287 ? -2.277 -8.421 22.191 1.00 87.88 287 ALA A N 1
ATOM 2223 C CA . ALA A 1 287 ? -3.606 -8.061 21.697 1.00 87.88 287 ALA A CA 1
ATOM 2224 C C . ALA A 1 287 ? -3.507 -6.989 20.603 1.00 87.88 287 ALA A C 1
ATOM 2226 O O . ALA A 1 287 ? -2.826 -5.969 20.767 1.00 87.88 287 ALA A O 1
ATOM 2227 N N . ARG A 1 288 ? -4.192 -7.225 19.481 1.00 91.88 288 ARG A N 1
ATOM 2228 C CA . ARG A 1 288 ? -4.247 -6.301 18.345 1.00 91.88 288 ARG A CA 1
ATOM 2229 C C . ARG A 1 288 ? -5.608 -5.627 18.291 1.00 91.88 288 ARG A C 1
ATOM 2231 O O . ARG A 1 288 ? -6.624 -6.306 18.403 1.00 91.88 288 ARG A O 1
ATOM 2238 N N . LEU A 1 289 ? -5.613 -4.312 18.087 1.00 95.31 289 LEU A N 1
ATOM 2239 C CA . LEU A 1 289 ? -6.823 -3.588 17.695 1.00 95.31 289 LEU A CA 1
ATOM 2240 C C . LEU A 1 289 ? -7.176 -3.936 16.248 1.00 95.31 289 LEU A C 1
ATOM 2242 O O . LEU A 1 289 ? -8.300 -4.334 15.962 1.00 95.31 289 LEU A O 1
ATOM 2246 N N . PHE A 1 290 ? -6.183 -3.872 15.364 1.00 97.31 290 PHE A N 1
ATOM 2247 C CA . PHE A 1 290 ? -6.251 -4.421 14.017 1.00 97.31 290 PHE A CA 1
ATOM 2248 C C . PHE A 1 290 ? -4.909 -5.022 13.605 1.00 97.31 290 PHE A C 1
ATOM 2250 O O . PHE A 1 290 ? -3.852 -4.618 14.105 1.00 97.31 290 PHE A O 1
ATOM 2257 N N . ASP A 1 291 ? -4.969 -5.978 12.686 1.00 96.31 291 ASP A N 1
ATOM 2258 C CA . ASP A 1 291 ? -3.821 -6.619 12.052 1.00 96.31 291 ASP A CA 1
ATOM 2259 C C . ASP A 1 291 ? -4.213 -6.942 10.606 1.00 96.31 291 ASP A C 1
ATOM 2261 O O . ASP A 1 291 ? -5.069 -7.796 10.359 1.00 96.31 291 ASP A O 1
ATOM 2265 N N . PHE A 1 292 ? -3.667 -6.171 9.666 1.00 97.75 292 PHE A N 1
ATOM 2266 C CA . PHE A 1 292 ? -3.980 -6.248 8.244 1.00 97.75 292 PHE A CA 1
ATOM 2267 C C . PHE A 1 292 ? -2.756 -6.734 7.481 1.00 97.75 292 PHE A C 1
ATOM 2269 O O . PHE A 1 292 ? -1.731 -6.052 7.434 1.00 97.75 292 PHE A O 1
ATOM 2276 N N . GLY A 1 293 ? -2.840 -7.913 6.875 1.00 95.94 293 GLY A N 1
ATOM 2277 C CA . GLY A 1 293 ? -1.676 -8.535 6.262 1.00 95.94 293 GLY A CA 1
ATOM 2278 C C . GLY A 1 293 ? -1.972 -9.806 5.484 1.00 95.94 293 GLY A C 1
ATOM 2279 O O . GLY A 1 293 ? -3.095 -10.086 5.067 1.00 95.94 293 GLY A O 1
ATOM 2280 N N . ALA A 1 294 ? -0.922 -10.583 5.252 1.00 94.06 294 ALA A N 1
ATOM 2281 C CA . ALA A 1 294 ? -1.009 -11.906 4.640 1.00 94.06 294 ALA A CA 1
ATOM 2282 C C . ALA A 1 294 ? -0.046 -12.866 5.350 1.00 94.06 294 ALA A C 1
ATOM 2284 O O . ALA A 1 294 ? 0.829 -13.475 4.734 1.00 94.06 294 ALA A O 1
ATOM 2285 N N . GLY A 1 295 ? -0.202 -12.948 6.672 1.00 91.44 295 GLY A N 1
ATOM 2286 C CA . GLY A 1 295 ? 0.593 -13.780 7.570 1.00 91.44 295 GLY A CA 1
ATOM 2287 C C . GLY A 1 295 ? 1.674 -13.005 8.336 1.00 91.44 295 GLY A C 1
ATOM 2288 O O . GLY A 1 295 ? 1.879 -11.812 8.101 1.00 91.44 295 GLY A O 1
ATOM 2289 N N . PRO A 1 296 ? 2.407 -13.685 9.238 1.00 89.12 296 PRO A N 1
ATOM 2290 C CA . PRO A 1 296 ? 3.366 -13.054 10.150 1.00 89.12 296 PRO A CA 1
ATOM 2291 C C . PRO A 1 296 ? 4.596 -12.459 9.448 1.00 89.12 296 PRO A C 1
ATOM 2293 O O . PRO A 1 296 ? 5.380 -11.772 10.090 1.00 89.12 296 PRO A O 1
ATOM 2296 N N . GLY A 1 297 ? 4.787 -12.700 8.147 1.00 90.12 297 GLY A N 1
ATOM 2297 C CA . GLY A 1 297 ? 5.869 -12.100 7.362 1.00 90.12 297 GLY A CA 1
ATOM 2298 C C . GLY A 1 297 ? 5.568 -10.690 6.843 1.00 90.12 297 GLY A C 1
ATOM 2299 O O . GLY A 1 297 ? 6.501 -9.955 6.534 1.00 90.12 297 GLY A O 1
ATOM 2300 N N . ARG A 1 298 ? 4.292 -10.287 6.735 1.00 91.69 298 ARG A N 1
ATOM 2301 C CA . ARG A 1 298 ? 3.928 -8.955 6.221 1.00 91.69 298 ARG A CA 1
ATOM 2302 C C . ARG A 1 298 ? 2.579 -8.460 6.727 1.00 91.69 298 ARG A C 1
ATOM 2304 O O . ARG A 1 298 ? 1.572 -9.161 6.599 1.00 91.69 298 ARG A O 1
ATOM 2311 N N . TYR A 1 299 ? 2.563 -7.256 7.288 1.00 94.62 299 TYR A N 1
ATOM 2312 C CA . TYR A 1 299 ? 1.365 -6.643 7.859 1.00 94.62 299 TYR A CA 1
ATOM 2313 C C . TYR A 1 299 ? 1.552 -5.178 8.206 1.00 94.62 299 TYR A C 1
ATOM 2315 O O . TYR A 1 299 ? 2.670 -4.677 8.283 1.00 94.62 299 TYR A O 1
ATOM 2323 N N . ILE A 1 300 ? 0.427 -4.533 8.485 1.00 96.38 300 ILE A N 1
ATOM 2324 C CA . ILE A 1 300 ? 0.294 -3.274 9.198 1.00 96.38 300 ILE A CA 1
ATOM 2325 C C . ILE A 1 300 ? -0.679 -3.497 10.358 1.00 96.38 300 ILE A C 1
ATOM 2327 O O . ILE A 1 300 ? -1.754 -4.069 10.180 1.00 96.38 300 ILE A O 1
ATOM 2331 N N . ALA A 1 301 ? -0.283 -3.127 11.570 1.00 95.56 301 ALA A N 1
ATOM 2332 C CA . ALA A 1 301 ? -1.006 -3.531 12.765 1.00 95.56 301 ALA A CA 1
ATOM 2333 C C . ALA A 1 301 ? -0.860 -2.526 13.905 1.00 95.56 301 ALA A C 1
ATOM 2335 O O . ALA A 1 301 ? 0.174 -1.875 14.073 1.00 95.56 301 ALA A O 1
ATOM 2336 N N . PHE A 1 302 ? -1.884 -2.487 14.752 1.00 95.75 302 PHE A N 1
ATOM 2337 C CA . PHE A 1 302 ? -1.878 -1.735 15.998 1.00 95.75 302 PHE A CA 1
ATOM 2338 C C . PHE A 1 302 ? -1.901 -2.705 17.182 1.00 95.75 302 PHE A C 1
ATOM 2340 O O . PHE A 1 302 ? -2.907 -3.361 17.465 1.00 95.75 302 PHE A O 1
ATOM 2347 N N . SER A 1 303 ? -0.767 -2.819 17.871 1.00 91.94 303 SER A N 1
ATOM 2348 C CA . SER A 1 303 ? -0.624 -3.567 19.120 1.00 91.94 303 SER A CA 1
ATOM 2349 C C . SER A 1 303 ? -1.079 -2.722 20.298 1.00 91.94 303 SER A C 1
ATOM 2351 O O . SER A 1 303 ? -0.445 -1.724 20.625 1.00 91.94 303 SER A O 1
ATOM 2353 N N . MET A 1 304 ? -2.124 -3.180 20.980 1.00 87.88 304 MET A N 1
ATOM 2354 C CA . MET A 1 304 ? -2.645 -2.548 22.194 1.00 87.88 304 MET A CA 1
ATOM 2355 C C . MET A 1 304 ? -1.753 -2.798 23.408 1.00 87.88 304 MET A C 1
ATOM 2357 O O . MET A 1 304 ? -1.701 -1.984 24.324 1.00 87.88 304 MET A O 1
ATOM 2361 N N . GLN A 1 305 ? -1.067 -3.939 23.428 1.00 77.38 305 GLN A N 1
ATOM 2362 C CA . GLN A 1 305 ? -0.201 -4.317 24.531 1.00 77.38 305 GLN A CA 1
ATOM 2363 C C . GLN A 1 305 ? 0.912 -5.233 24.035 1.00 77.38 305 GLN A C 1
ATOM 2365 O O . GLN A 1 305 ? 0.628 -6.289 23.482 1.00 77.38 305 GLN A O 1
ATOM 2370 N N . ILE A 1 306 ? 2.170 -4.868 24.268 1.00 66.44 306 ILE A N 1
ATOM 2371 C CA . ILE A 1 306 ? 3.324 -5.770 24.120 1.00 66.44 306 ILE A CA 1
ATOM 2372 C C . ILE A 1 306 ? 3.793 -6.285 25.493 1.00 66.44 306 ILE A C 1
ATOM 2374 O O . ILE A 1 306 ? 3.189 -5.980 26.526 1.00 66.44 306 ILE A O 1
ATOM 2378 N N . SER A 1 307 ? 4.870 -7.073 25.531 1.00 56.72 307 SER A N 1
ATOM 2379 C CA . SER A 1 307 ? 5.441 -7.686 26.745 1.00 56.72 307 SER A CA 1
ATOM 2380 C C . SER A 1 307 ? 5.669 -6.718 27.920 1.00 56.72 307 SER A C 1
ATOM 2382 O O . SER A 1 307 ? 5.544 -7.163 29.062 1.00 56.72 307 SER A O 1
ATOM 2384 N N . ASN A 1 308 ? 5.892 -5.423 27.649 1.00 58.56 308 ASN A N 1
ATOM 2385 C CA . ASN A 1 308 ? 6.171 -4.369 28.638 1.00 58.56 308 ASN A CA 1
ATOM 2386 C C . ASN A 1 308 ? 4.981 -3.429 28.936 1.00 58.56 308 ASN A C 1
ATOM 2388 O O . ASN A 1 308 ? 5.155 -2.429 29.622 1.00 58.56 308 ASN A O 1
ATOM 2392 N N . GLY A 1 309 ? 3.776 -3.708 28.418 1.00 64.31 309 GLY A N 1
ATOM 2393 C CA . GLY A 1 309 ? 2.591 -2.859 28.646 1.00 64.31 309 GLY A CA 1
ATOM 2394 C C . GLY A 1 309 ? 2.452 -1.653 27.708 1.00 64.31 309 GLY A C 1
ATOM 2395 O O . GLY A 1 309 ? 1.471 -0.922 27.806 1.00 64.31 309 GLY A O 1
ATOM 2396 N N . ASN A 1 310 ? 3.393 -1.474 26.781 1.00 78.12 310 ASN A N 1
ATOM 2397 C CA . ASN A 1 310 ? 3.363 -0.402 25.787 1.00 78.12 310 ASN A CA 1
ATOM 2398 C C . ASN A 1 310 ? 2.481 -0.763 24.584 1.00 78.12 310 ASN A C 1
ATOM 2400 O O . ASN A 1 310 ? 2.238 -1.941 24.301 1.00 78.12 310 ASN A O 1
ATOM 2404 N N . TRP A 1 311 ? 2.050 0.258 23.847 1.00 90.38 311 TRP A N 1
ATOM 2405 C CA . TRP A 1 311 ? 1.253 0.134 22.630 1.00 90.38 311 TRP A CA 1
ATOM 2406 C C . TRP A 1 311 ? 2.003 0.699 21.427 1.00 90.38 311 TRP A C 1
ATOM 2408 O O . TRP A 1 311 ? 2.768 1.658 21.544 1.00 90.38 311 TRP A O 1
ATOM 2418 N N . HIS A 1 312 ? 1.859 0.034 20.284 1.00 91.62 312 HIS A N 1
ATOM 2419 C CA . HIS A 1 312 ? 2.712 0.246 19.120 1.00 91.62 312 HIS A CA 1
ATOM 2420 C C . HIS A 1 312 ? 1.887 0.176 17.844 1.00 91.62 312 HIS A C 1
ATOM 2422 O O . HIS A 1 312 ? 1.105 -0.757 17.651 1.00 91.62 312 HIS A O 1
ATOM 2428 N N . PHE A 1 313 ? 2.139 1.108 16.938 1.00 95.12 313 PHE A N 1
ATOM 2429 C CA . PHE A 1 313 ? 1.742 0.976 15.548 1.00 95.12 313 PHE A CA 1
ATOM 2430 C C . PHE A 1 313 ? 2.947 0.518 14.736 1.00 95.12 313 PHE A C 1
ATOM 2432 O O . PHE A 1 313 ? 4.034 1.079 14.884 1.00 95.12 313 PHE A O 1
ATOM 2439 N N . LYS A 1 314 ? 2.774 -0.507 13.904 1.00 92.81 314 LYS A N 1
ATOM 2440 C CA . LYS A 1 314 ? 3.890 -1.144 13.206 1.00 92.81 314 LYS A CA 1
ATOM 2441 C C . LYS A 1 314 ? 3.499 -1.744 11.873 1.00 92.81 314 LYS A C 1
ATOM 2443 O O . LYS A 1 314 ? 2.346 -2.100 11.645 1.00 92.81 314 LYS A O 1
ATOM 2448 N N . SER A 1 315 ? 4.489 -1.858 11.003 1.00 94.06 315 SER A N 1
ATOM 2449 C CA . SER A 1 315 ? 4.351 -2.385 9.658 1.00 94.06 315 SER A CA 1
ATOM 2450 C C . SER A 1 315 ? 5.620 -3.109 9.218 1.00 94.06 315 SER A C 1
ATOM 2452 O O . SER A 1 315 ? 6.726 -2.698 9.571 1.00 94.06 315 SER A O 1
ATOM 2454 N N . THR A 1 316 ? 5.479 -4.183 8.446 1.00 92.44 316 THR A N 1
ATOM 2455 C CA . THR A 1 316 ? 6.612 -4.985 7.965 1.00 92.44 316 THR A CA 1
ATOM 2456 C C . THR A 1 316 ? 6.288 -5.718 6.665 1.00 92.44 316 THR A C 1
ATOM 2458 O O . THR A 1 316 ? 5.128 -6.014 6.378 1.00 92.44 316 THR A O 1
ATOM 2461 N N . VAL A 1 317 ? 7.330 -6.014 5.888 1.00 91.31 317 VAL A N 1
ATOM 2462 C CA . VAL A 1 317 ? 7.325 -6.986 4.778 1.00 91.31 317 VAL A CA 1
ATOM 2463 C C . VAL A 1 317 ? 8.376 -8.090 4.968 1.00 91.31 317 VAL A C 1
ATOM 2465 O O . VAL A 1 317 ? 8.579 -8.901 4.067 1.00 91.31 317 VAL A O 1
ATOM 2468 N N . GLY A 1 318 ? 9.050 -8.111 6.124 1.00 86.94 318 GLY A N 1
ATOM 2469 C CA . GLY A 1 318 ? 10.105 -9.068 6.476 1.00 86.94 318 GLY A CA 1
ATOM 2470 C C . GLY A 1 318 ? 9.886 -9.777 7.817 1.00 86.94 318 GLY A C 1
ATOM 2471 O O . GLY A 1 318 ? 10.792 -10.436 8.308 1.00 86.94 318 GLY A O 1
ATOM 2472 N N . GLY A 1 319 ? 8.699 -9.660 8.417 1.00 88.38 319 GLY A N 1
ATOM 2473 C CA . GLY A 1 319 ? 8.367 -10.231 9.726 1.00 88.38 319 GLY A CA 1
ATOM 2474 C C . GLY A 1 319 ? 8.653 -9.331 10.924 1.00 88.38 319 GLY A C 1
ATOM 2475 O O . GLY A 1 319 ? 8.985 -8.156 10.769 1.00 88.38 319 GLY A O 1
ATOM 2476 N N . GLU A 1 320 ? 8.476 -9.893 12.123 1.00 86.12 320 GLU A N 1
ATOM 2477 C CA . GLU A 1 320 ? 8.556 -9.189 13.417 1.00 86.12 320 GLU A CA 1
ATOM 2478 C C . GLU A 1 320 ? 9.891 -8.456 13.626 1.00 86.12 320 GLU A C 1
ATOM 2480 O O . GLU A 1 320 ? 9.909 -7.318 14.082 1.00 86.12 320 GLU A O 1
ATOM 2485 N N . PHE A 1 321 ? 11.007 -9.053 13.212 1.00 85.44 321 PHE A N 1
ATOM 2486 C CA . PHE A 1 321 ? 12.336 -8.452 13.374 1.00 85.44 321 PHE A CA 1
ATOM 2487 C C . PHE A 1 321 ? 12.666 -7.373 12.330 1.00 85.44 321 PHE A C 1
ATOM 2489 O O . PHE A 1 321 ? 13.669 -6.678 12.462 1.00 85.44 321 PHE A O 1
ATOM 2496 N N . ALA A 1 322 ? 11.812 -7.208 11.316 1.00 87.44 322 ALA A N 1
ATOM 2497 C CA . ALA A 1 322 ? 11.900 -6.161 10.297 1.00 87.44 322 ALA A CA 1
ATOM 2498 C C . ALA A 1 322 ? 10.787 -5.105 10.447 1.00 87.44 322 ALA A C 1
ATOM 2500 O O . ALA A 1 322 ? 10.493 -4.363 9.505 1.00 87.44 322 ALA A O 1
ATOM 2501 N N . GLU A 1 323 ? 10.121 -5.058 11.606 1.00 89.06 323 GLU A N 1
ATOM 2502 C CA . GLU A 1 323 ? 9.086 -4.067 11.885 1.00 89.06 323 GLU A CA 1
ATOM 2503 C C . GLU A 1 323 ? 9.642 -2.641 11.868 1.00 89.06 323 GLU A C 1
ATOM 2505 O O . GLU A 1 323 ? 10.592 -2.290 12.562 1.00 89.06 323 GLU A O 1
ATOM 2510 N N . THR A 1 324 ? 8.960 -1.785 11.114 1.00 88.75 324 THR A N 1
ATOM 2511 C CA . THR A 1 324 ? 9.057 -0.330 11.228 1.00 88.75 324 THR A CA 1
ATOM 2512 C C . THR A 1 324 ? 7.806 0.174 11.925 1.00 88.75 324 THR A C 1
ATOM 2514 O O . THR A 1 324 ? 6.722 -0.389 11.759 1.00 88.75 324 THR A O 1
ATOM 2517 N N . GLY A 1 325 ? 7.917 1.225 12.725 1.00 88.31 325 GLY A N 1
ATOM 2518 C CA . GLY A 1 325 ? 6.771 1.699 13.477 1.00 88.31 325 GLY A CA 1
ATOM 2519 C C . GLY A 1 325 ? 7.143 2.661 14.579 1.00 88.31 325 GLY A C 1
ATOM 2520 O O . GLY A 1 325 ? 8.226 3.243 14.599 1.00 88.31 325 GLY A O 1
ATOM 2521 N N . ILE A 1 326 ? 6.207 2.824 15.500 1.00 92.50 326 ILE A N 1
ATOM 2522 C CA . ILE A 1 326 ? 6.335 3.747 16.607 1.00 92.50 326 ILE A CA 1
ATOM 2523 C C . ILE A 1 326 ? 5.566 3.250 17.825 1.00 92.50 326 ILE A C 1
ATOM 2525 O O . ILE A 1 326 ? 4.428 2.785 17.734 1.00 92.50 326 ILE A O 1
ATOM 2529 N N . GLN A 1 327 ? 6.212 3.385 18.977 1.00 92.62 327 GLN A N 1
ATOM 2530 C CA . GLN A 1 327 ? 5.587 3.240 20.278 1.00 92.62 327 GLN A CA 1
ATOM 2531 C C . GLN A 1 327 ? 4.888 4.545 20.668 1.00 92.62 327 GLN A C 1
ATOM 2533 O O . GLN A 1 327 ? 5.491 5.619 20.609 1.00 92.62 327 GLN A O 1
ATOM 2538 N N . GLY A 1 328 ? 3.638 4.457 21.111 1.00 92.06 328 GLY A N 1
ATOM 2539 C CA . GLY A 1 328 ? 2.944 5.606 21.676 1.00 92.06 328 GLY A CA 1
ATOM 2540 C C . GLY A 1 328 ? 3.404 5.923 23.104 1.00 92.06 328 GLY A C 1
ATOM 2541 O O . GLY A 1 328 ? 3.732 5.031 23.890 1.00 92.06 328 GLY A O 1
ATOM 2542 N N . LYS A 1 329 ? 3.440 7.212 23.446 1.00 91.00 329 LYS A N 1
ATOM 2543 C CA . LYS A 1 329 ? 3.694 7.709 24.804 1.00 91.00 329 LYS A CA 1
ATOM 2544 C C . LYS A 1 329 ? 2.431 7.586 25.660 1.00 91.00 329 LYS A C 1
ATOM 2546 O O . LYS A 1 329 ? 1.321 7.803 25.179 1.00 91.00 329 LYS A O 1
ATOM 2551 N N . GLY A 1 330 ? 2.625 7.299 26.946 1.00 84.38 330 GLY A N 1
ATOM 2552 C CA . GLY A 1 330 ? 1.535 7.094 27.905 1.00 84.38 330 GLY A CA 1
ATOM 2553 C C . GLY A 1 330 ? 0.891 5.708 27.803 1.00 84.38 330 GLY A C 1
ATOM 2554 O O . GLY A 1 330 ? 1.184 4.927 26.898 1.00 84.38 330 GLY A O 1
ATOM 2555 N N . SER A 1 331 ? 0.020 5.387 28.757 1.00 86.56 331 SER A N 1
ATOM 2556 C CA . SER A 1 331 ? -0.738 4.134 28.785 1.00 86.56 331 SER A CA 1
ATOM 2557 C C . SER A 1 331 ? -2.053 4.253 28.007 1.00 86.56 331 SER A C 1
ATOM 2559 O O . SER A 1 331 ? -2.703 5.298 28.011 1.00 86.56 331 SER A O 1
ATOM 2561 N N . LEU A 1 332 ? -2.484 3.153 27.377 1.00 88.75 332 LEU A N 1
ATOM 2562 C CA . LEU A 1 332 ? -3.852 3.027 26.865 1.00 88.75 332 LEU A CA 1
ATOM 2563 C C . LEU A 1 332 ? -4.791 2.733 28.029 1.00 88.75 332 LEU A C 1
ATOM 2565 O O . LEU A 1 332 ? -5.127 1.586 28.317 1.00 88.75 332 LEU A O 1
ATOM 2569 N N . ASP A 1 333 ? -5.185 3.787 28.729 1.00 89.62 333 ASP A N 1
ATOM 2570 C CA . ASP A 1 333 ? -6.148 3.703 29.816 1.00 89.62 333 ASP A CA 1
ATOM 2571 C C . ASP A 1 333 ? -7.568 3.580 29.236 1.00 89.62 333 ASP A C 1
ATOM 2573 O O . ASP A 1 333 ? -8.346 4.521 29.225 1.00 89.62 333 ASP A O 1
ATOM 2577 N N . CYS A 1 334 ? -7.873 2.429 28.639 1.00 92.56 334 CYS A N 1
ATOM 2578 C CA . CYS A 1 334 ? -9.170 2.119 28.028 1.00 92.56 334 CYS A CA 1
ATOM 2579 C C . CYS A 1 334 ? -10.044 1.228 28.917 1.00 92.56 334 CYS A C 1
ATOM 2581 O O . CYS A 1 334 ? -11.150 0.856 28.529 1.00 92.56 334 CYS A O 1
ATOM 2583 N N . VAL A 1 335 ? -9.550 0.805 30.086 1.00 93.75 335 VAL A N 1
ATOM 2584 C CA . VAL A 1 335 ? -10.291 -0.121 30.947 1.00 93.75 335 VAL A CA 1
ATOM 2585 C C . VAL A 1 335 ? -11.504 0.592 31.520 1.00 93.75 335 VAL A C 1
ATOM 2587 O O . VAL A 1 335 ? -11.372 1.567 32.253 1.00 93.75 335 VAL A O 1
ATOM 2590 N N . ASN A 1 336 ? -12.687 0.081 31.191 1.00 93.31 336 ASN A N 1
ATOM 2591 C CA . ASN A 1 336 ? -13.968 0.635 31.614 1.00 93.31 336 ASN A CA 1
ATOM 2592 C C . ASN A 1 336 ? -14.196 2.104 31.203 1.00 93.31 336 ASN A C 1
ATOM 2594 O O . ASN A 1 336 ? -15.023 2.791 31.805 1.00 93.31 336 ASN A O 1
ATOM 2598 N N . LYS A 1 337 ? -13.482 2.595 30.181 1.00 93.56 337 LYS A N 1
ATOM 2599 C CA . LYS A 1 337 ? -13.676 3.940 29.636 1.00 93.56 337 LYS A CA 1
ATOM 2600 C C . LYS A 1 337 ? -13.313 4.032 28.162 1.00 93.56 337 LYS A C 1
ATOM 2602 O O . LYS A 1 337 ? -12.451 3.310 27.668 1.00 93.56 337 LYS A O 1
ATOM 2607 N N . TRP A 1 338 ? -13.983 4.948 27.473 1.00 95.62 338 TRP A N 1
ATOM 2608 C CA . TRP A 1 338 ? -13.721 5.230 26.069 1.00 95.62 338 TRP A CA 1
ATOM 2609 C C . TRP A 1 338 ? -12.452 6.064 25.905 1.00 95.62 338 TRP A C 1
ATOM 2611 O O . TRP A 1 338 ? -12.276 7.071 26.592 1.00 95.62 338 TRP A O 1
ATOM 2621 N N . ILE A 1 339 ? -11.602 5.665 24.963 1.00 95.75 339 ILE A N 1
ATOM 2622 C CA . ILE A 1 339 ? -10.494 6.479 24.453 1.00 95.75 339 ILE A CA 1
ATOM 2623 C C . ILE A 1 339 ? -10.559 6.541 22.929 1.00 95.75 339 ILE A C 1
ATOM 2625 O O . ILE A 1 339 ? -11.030 5.600 22.286 1.00 95.75 339 ILE A O 1
ATOM 2629 N N . HIS A 1 340 ? -10.065 7.632 22.355 1.00 96.88 340 HIS A N 1
ATOM 2630 C CA . HIS A 1 340 ? -9.944 7.800 20.913 1.00 96.88 340 HIS A CA 1
ATOM 2631 C C . HIS A 1 340 ? -8.492 7.596 20.485 1.00 96.88 340 HIS A C 1
ATOM 2633 O O . HIS A 1 340 ? -7.574 8.180 21.068 1.00 96.88 340 HIS A O 1
ATOM 2639 N N . LEU A 1 341 ? -8.282 6.785 19.454 1.00 97.12 341 LEU A N 1
ATOM 2640 C CA . LEU A 1 341 ? -6.983 6.564 18.835 1.00 97.12 341 LEU A CA 1
ATOM 2641 C C . LEU A 1 341 ? -7.015 7.005 17.384 1.00 97.12 341 LEU A C 1
ATOM 2643 O O . LEU A 1 341 ? -7.985 6.750 16.674 1.00 97.12 341 LEU A O 1
ATOM 2647 N N . ALA A 1 342 ? -5.910 7.588 16.930 1.00 98.12 342 ALA A N 1
ATOM 2648 C CA . ALA A 1 342 ? -5.686 7.770 15.508 1.00 98.12 342 ALA A CA 1
ATOM 2649 C C . ALA A 1 342 ? -4.219 7.578 15.125 1.00 98.12 342 ALA A C 1
ATOM 2651 O O . ALA A 1 342 ? -3.307 7.840 15.910 1.00 98.12 342 ALA A O 1
ATOM 2652 N N . VAL A 1 343 ? -4.000 7.150 13.887 1.00 98.00 343 VAL A N 1
ATOM 2653 C CA . VAL A 1 343 ? -2.707 7.173 13.205 1.00 98.00 343 VAL A CA 1
ATOM 2654 C C . VAL A 1 343 ? -2.870 7.938 11.901 1.00 98.00 343 VAL A C 1
ATOM 2656 O O . VAL A 1 343 ? -3.857 7.743 11.193 1.00 98.00 343 VAL A O 1
ATOM 2659 N N . THR A 1 344 ? -1.920 8.812 11.584 1.00 98.06 344 THR A N 1
ATOM 2660 C CA . THR A 1 344 ? -1.889 9.550 10.319 1.00 98.06 344 THR A CA 1
ATOM 2661 C C . THR A 1 344 ? -0.510 9.419 9.690 1.00 98.06 344 THR A C 1
ATOM 2663 O O . THR A 1 344 ? 0.503 9.536 10.378 1.00 98.06 344 THR A O 1
ATOM 2666 N N . GLN A 1 345 ? -0.463 9.159 8.385 1.00 97.38 345 GLN A N 1
ATOM 2667 C CA . GLN A 1 345 ? 0.765 9.181 7.599 1.00 97.38 345 GLN A CA 1
ATOM 2668 C C . GLN A 1 345 ? 0.647 10.230 6.494 1.00 97.38 345 GLN A C 1
ATOM 2670 O O . GLN A 1 345 ? -0.190 10.085 5.602 1.00 97.38 345 GLN A O 1
ATOM 2675 N N . LEU A 1 346 ? 1.500 11.258 6.554 1.00 96.69 346 LEU A N 1
ATOM 2676 C CA . LEU A 1 346 ? 1.657 12.290 5.527 1.00 96.69 346 LEU A CA 1
ATOM 2677 C C . LEU A 1 346 ? 3.075 12.218 4.952 1.00 96.69 346 LEU A C 1
ATOM 2679 O O . LEU A 1 346 ? 4.031 12.718 5.556 1.00 96.69 346 LEU A O 1
ATOM 2683 N N . GLY A 1 347 ? 3.206 11.589 3.788 1.00 94.94 347 GLY A N 1
ATOM 2684 C CA . GLY A 1 347 ? 4.484 11.267 3.179 1.00 94.94 347 GLY A CA 1
ATOM 2685 C C . GLY A 1 347 ? 5.356 10.436 4.113 1.00 94.94 347 GLY A C 1
ATOM 2686 O O . GLY A 1 347 ? 4.971 9.352 4.558 1.00 94.94 347 GLY A O 1
ATOM 2687 N N . GLU A 1 348 ? 6.521 10.980 4.448 1.00 93.38 348 GLU A N 1
ATOM 2688 C CA . GLU A 1 348 ? 7.485 10.351 5.348 1.00 93.38 348 GLU A CA 1
ATOM 2689 C C . GLU A 1 348 ? 7.197 10.594 6.836 1.00 93.38 348 GLU A C 1
ATOM 2691 O O . GLU A 1 348 ? 7.993 10.169 7.658 1.00 93.38 348 GLU A O 1
ATOM 2696 N N . ASN A 1 349 ? 6.097 11.249 7.223 1.00 95.88 349 ASN A N 1
ATOM 2697 C CA . ASN A 1 349 ? 5.796 11.527 8.632 1.00 95.88 349 ASN A CA 1
ATOM 2698 C C . ASN A 1 349 ? 4.612 10.689 9.114 1.00 95.88 349 ASN A C 1
ATOM 2700 O O . ASN A 1 349 ? 3.498 10.847 8.611 1.00 95.88 349 ASN A O 1
ATOM 2704 N N . LEU A 1 350 ? 4.832 9.850 10.127 1.00 97.12 350 LEU A N 1
ATOM 2705 C CA . LEU A 1 350 ? 3.784 9.099 10.818 1.00 97.12 350 LEU A CA 1
ATOM 2706 C C . LEU A 1 350 ? 3.539 9.703 12.200 1.00 97.12 350 LEU A C 1
ATOM 2708 O O . LEU A 1 350 ? 4.481 9.864 12.974 1.00 97.12 350 LEU A O 1
ATOM 2712 N N . THR A 1 351 ? 2.282 9.990 12.533 1.00 97.69 351 THR A N 1
ATOM 2713 C CA . THR A 1 351 ? 1.882 10.525 13.841 1.00 97.69 351 THR A CA 1
ATOM 2714 C C . THR A 1 351 ? 0.827 9.637 14.494 1.00 97.69 351 THR A C 1
ATOM 2716 O O . THR A 1 351 ? -0.154 9.257 13.859 1.00 97.69 351 THR A O 1
ATOM 2719 N N . LEU A 1 352 ? 1.021 9.325 15.776 1.00 97.50 352 LEU A N 1
ATOM 2720 C CA . LEU A 1 352 ? 0.030 8.687 16.639 1.00 97.50 352 LEU A CA 1
ATOM 2721 C C . LEU A 1 352 ? -0.664 9.722 17.513 1.00 97.50 352 LEU A C 1
ATOM 2723 O O . LEU A 1 352 ? -0.011 10.609 18.063 1.00 97.50 352 LEU A O 1
ATOM 2727 N N . TYR A 1 353 ? -1.965 9.539 17.708 1.00 97.56 353 TYR A N 1
ATOM 2728 C CA . TYR A 1 353 ? -2.801 10.359 18.572 1.00 97.56 353 TYR A CA 1
ATOM 2729 C C . TYR A 1 353 ? -3.511 9.496 19.612 1.00 97.56 353 TYR A C 1
ATOM 2731 O O . TYR A 1 353 ? -4.051 8.438 19.284 1.00 97.56 353 TYR A O 1
ATOM 2739 N N . LEU A 1 354 ? -3.549 9.987 20.849 1.00 96.62 354 LEU A N 1
ATOM 2740 C CA . LEU A 1 354 ? -4.358 9.456 21.942 1.00 96.62 354 LEU A CA 1
ATOM 2741 C C . LEU A 1 354 ? -5.224 10.590 22.489 1.00 96.62 354 LEU A C 1
ATOM 2743 O O . LEU A 1 354 ? -4.696 11.615 22.919 1.00 96.62 354 LEU A O 1
ATOM 2747 N N . ASN A 1 355 ? -6.547 10.423 22.441 1.00 96.75 355 ASN A N 1
ATOM 2748 C CA . ASN A 1 355 ? -7.529 11.446 22.824 1.00 96.75 355 ASN A CA 1
ATOM 2749 C C . ASN A 1 355 ? -7.214 12.812 22.186 1.00 96.75 355 ASN A C 1
ATOM 2751 O O . ASN A 1 355 ? -7.175 13.847 22.849 1.00 96.75 355 ASN A O 1
ATOM 2755 N N . GLY A 1 356 ? -6.891 12.783 20.889 1.00 96.31 356 GLY A N 1
ATOM 2756 C CA . GLY A 1 356 ? -6.589 13.967 20.085 1.00 96.31 356 GLY A CA 1
ATOM 2757 C C . GLY A 1 356 ? -5.220 14.589 20.337 1.00 96.31 356 GLY A C 1
ATOM 2758 O O . GLY A 1 356 ? -4.810 15.461 19.584 1.00 96.31 356 GLY A O 1
ATOM 2759 N N . THR A 1 357 ? -4.464 14.129 21.329 1.00 96.88 357 THR A N 1
ATOM 2760 C CA . THR A 1 357 ? -3.115 14.637 21.601 1.00 96.88 357 THR A CA 1
ATOM 2761 C C . THR A 1 357 ? -2.074 13.768 20.908 1.00 96.88 357 THR A C 1
ATOM 2763 O O . THR A 1 357 ? -2.205 12.545 20.887 1.00 96.88 357 THR A O 1
ATOM 2766 N N . VAL A 1 358 ? -1.020 14.378 20.357 1.00 97.44 358 VAL A N 1
ATOM 2767 C CA . VAL A 1 358 ? 0.105 13.643 19.759 1.00 97.44 358 VAL A CA 1
ATOM 2768 C C . VAL A 1 358 ? 0.778 12.766 20.817 1.00 97.44 358 VAL A C 1
ATOM 2770 O O . VAL A 1 358 ? 1.358 13.257 21.783 1.00 97.44 358 VAL A O 1
ATOM 2773 N N . ALA A 1 359 ? 0.728 11.455 20.602 1.00 96.25 359 ALA A N 1
ATOM 2774 C CA . ALA A 1 359 ? 1.334 10.442 21.455 1.00 96.25 359 ALA A CA 1
ATOM 2775 C C . ALA A 1 359 ? 2.678 9.936 20.908 1.00 96.25 359 ALA A C 1
ATOM 2777 O O . ALA A 1 359 ? 3.455 9.341 21.647 1.00 96.25 359 ALA A O 1
ATOM 2778 N N . GLY A 1 360 ? 2.997 10.177 19.637 1.00 95.75 360 GLY A N 1
ATOM 2779 C CA . GLY A 1 360 ? 4.290 9.809 19.063 1.00 95.75 360 GLY A CA 1
ATOM 2780 C C . GLY A 1 360 ? 4.424 10.240 17.609 1.00 95.75 360 GLY A C 1
ATOM 2781 O O . GLY A 1 360 ? 3.421 10.326 16.903 1.00 95.75 360 GLY A O 1
ATOM 2782 N N . GLN A 1 361 ? 5.659 10.489 17.164 1.00 96.06 361 GLN A N 1
ATOM 2783 C CA . GLN A 1 361 ? 5.993 10.740 15.761 1.00 96.06 361 GLN A CA 1
ATOM 2784 C C . GLN A 1 361 ? 7.257 9.993 15.331 1.00 96.06 361 GLN A C 1
ATOM 2786 O O . GLN A 1 361 ? 8.186 9.840 16.125 1.00 96.06 361 GLN A O 1
ATOM 2791 N N . THR A 1 362 ? 7.278 9.514 14.089 1.00 94.94 362 THR A N 1
ATOM 2792 C CA . THR A 1 362 ? 8.463 8.920 13.458 1.00 94.94 362 THR A CA 1
ATOM 2793 C C . THR A 1 362 ? 8.512 9.285 11.979 1.00 94.94 362 THR A C 1
ATOM 2795 O O . THR A 1 362 ? 7.486 9.628 11.384 1.00 94.94 362 THR A O 1
ATOM 2798 N N . ASN A 1 363 ? 9.705 9.178 11.401 1.00 93.25 363 ASN A N 1
ATOM 2799 C CA . ASN A 1 363 ? 9.958 9.468 9.999 1.00 93.25 363 ASN A CA 1
ATOM 2800 C C . ASN A 1 363 ? 10.176 8.175 9.201 1.00 93.25 363 ASN A C 1
ATOM 2802 O O . ASN A 1 363 ? 10.541 7.143 9.763 1.00 93.25 363 ASN A O 1
ATOM 2806 N N . ASN A 1 364 ? 9.997 8.249 7.885 1.00 87.06 364 ASN A N 1
ATOM 2807 C CA . ASN A 1 364 ? 10.142 7.141 6.936 1.00 87.06 364 ASN A CA 1
ATOM 2808 C C . ASN A 1 364 ? 9.295 5.888 7.262 1.00 87.06 364 ASN A C 1
ATOM 2810 O O . ASN A 1 364 ? 9.808 4.767 7.189 1.00 87.06 364 ASN A O 1
ATOM 2814 N N . PRO A 1 365 ? 8.003 6.033 7.621 1.00 89.56 365 PRO A N 1
ATOM 2815 C CA . PRO A 1 365 ? 7.110 4.892 7.777 1.00 89.56 365 PRO A CA 1
ATOM 2816 C C . PRO A 1 365 ? 6.918 4.163 6.445 1.00 89.56 365 PRO A C 1
ATOM 2818 O O . PRO A 1 365 ? 6.964 4.759 5.366 1.00 89.56 365 PRO A O 1
ATOM 2821 N N . MET A 1 366 ? 6.618 2.870 6.511 1.00 90.81 366 MET A N 1
ATOM 2822 C CA . MET A 1 366 ? 6.222 2.133 5.320 1.00 90.81 366 MET A CA 1
ATOM 2823 C C . MET A 1 366 ? 4.742 2.411 4.984 1.00 90.81 366 MET A C 1
ATOM 2825 O O . MET A 1 366 ? 3.869 2.095 5.794 1.00 90.81 366 MET A O 1
ATOM 2829 N N . PRO A 1 367 ? 4.428 2.965 3.795 1.00 92.56 367 PRO A N 1
ATOM 2830 C CA . PRO A 1 367 ? 3.047 3.224 3.391 1.00 92.56 367 PRO A CA 1
ATOM 2831 C C . PRO A 1 367 ? 2.282 1.921 3.081 1.00 92.56 367 PRO A C 1
ATOM 2833 O O . PRO A 1 367 ? 2.899 0.941 2.647 1.00 92.56 367 PRO A O 1
ATOM 2836 N N . PRO A 1 368 ? 0.941 1.890 3.212 1.00 94.44 368 PRO A N 1
ATOM 2837 C CA . PRO A 1 368 ? 0.164 0.651 3.132 1.00 94.44 368 PRO A CA 1
ATOM 2838 C C . PRO A 1 368 ? 0.278 -0.107 1.804 1.00 94.44 368 PRO A C 1
ATOM 2840 O O . PRO A 1 368 ? 0.382 -1.333 1.820 1.00 94.44 368 PRO A O 1
ATOM 2843 N N . PHE A 1 369 ? 0.359 0.587 0.660 1.00 92.62 369 PHE A N 1
ATOM 2844 C CA . PHE A 1 369 ? 0.528 -0.069 -0.646 1.00 92.62 369 PHE A CA 1
ATOM 2845 C C . PHE A 1 369 ? 1.772 -0.976 -0.722 1.00 92.62 369 PHE A C 1
ATOM 2847 O O . PHE A 1 369 ? 1.823 -1.892 -1.543 1.00 92.62 369 PHE A O 1
ATOM 2854 N N . ARG A 1 370 ? 2.791 -0.738 0.121 1.00 91.38 370 ARG A N 1
ATOM 2855 C CA . ARG A 1 370 ? 4.030 -1.533 0.154 1.00 91.38 370 ARG A CA 1
ATOM 2856 C C . ARG A 1 370 ? 3.850 -2.893 0.824 1.00 91.38 370 ARG A C 1
ATOM 2858 O O . ARG A 1 370 ? 4.639 -3.786 0.532 1.00 91.38 370 ARG A O 1
ATOM 2865 N N . ILE A 1 371 ? 2.814 -3.079 1.648 1.00 92.00 371 ILE A N 1
ATOM 2866 C CA . ILE A 1 371 ? 2.462 -4.392 2.220 1.00 92.00 371 ILE A CA 1
ATOM 2867 C C . ILE A 1 371 ? 2.074 -5.382 1.104 1.00 92.00 371 ILE A C 1
ATOM 2869 O O . ILE A 1 371 ? 2.308 -6.592 1.210 1.00 92.00 371 ILE A O 1
ATOM 2873 N N . GLY A 1 372 ? 1.538 -4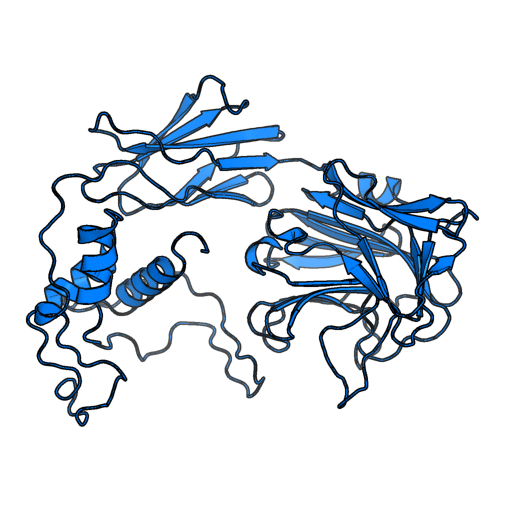.859 -0.003 1.00 89.62 372 GLY A N 1
ATOM 2874 C CA . GLY A 1 372 ? 1.052 -5.635 -1.137 1.00 89.62 372 GLY A CA 1
ATOM 2875 C C . GLY A 1 372 ? -0.278 -6.318 -0.829 1.00 89.62 372 GLY A C 1
ATOM 2876 O O . GLY A 1 372 ? -1.068 -5.828 -0.025 1.00 89.62 372 GLY A O 1
ATOM 2877 N N . ASN A 1 373 ? -0.531 -7.453 -1.483 1.00 91.50 373 ASN A N 1
ATOM 2878 C CA . ASN A 1 373 ? -1.811 -8.143 -1.342 1.00 91.50 373 ASN A CA 1
ATOM 2879 C C . ASN A 1 373 ? -2.011 -8.695 0.077 1.00 91.50 373 ASN A C 1
ATOM 2881 O O . ASN A 1 373 ? -1.175 -9.467 0.559 1.00 91.50 373 ASN A O 1
ATOM 2885 N N . THR A 1 374 ? -3.139 -8.351 0.698 1.00 94.94 374 THR A N 1
ATOM 2886 C CA . THR A 1 374 ? -3.524 -8.780 2.048 1.00 94.94 374 THR A CA 1
ATOM 2887 C C . THR A 1 374 ? -4.782 -9.640 2.010 1.00 94.94 374 THR A C 1
ATOM 2889 O O . THR A 1 374 ? -5.735 -9.336 1.294 1.00 94.94 374 THR A O 1
ATOM 2892 N N . THR A 1 375 ? -4.782 -10.721 2.787 1.00 95.75 375 THR A N 1
ATOM 2893 C CA . THR A 1 375 ? -5.900 -11.679 2.895 1.00 95.75 375 THR A CA 1
ATOM 2894 C C . THR A 1 375 ? -6.397 -11.860 4.326 1.00 95.75 375 THR A C 1
ATOM 2896 O O . THR A 1 375 ? -7.419 -12.493 4.548 1.00 95.75 375 THR A O 1
ATOM 2899 N N . ASN A 1 376 ? -5.668 -11.323 5.301 1.00 95.81 376 ASN A N 1
ATOM 2900 C CA . ASN A 1 376 ? -5.982 -11.393 6.718 1.00 95.81 376 ASN A CA 1
ATOM 2901 C C . ASN A 1 376 ? -6.152 -9.958 7.212 1.00 95.81 376 ASN A C 1
ATOM 2903 O O . ASN A 1 376 ? -5.213 -9.373 7.749 1.00 95.81 376 ASN A O 1
ATOM 2907 N N . ASN A 1 377 ? -7.314 -9.358 6.960 1.00 97.75 377 ASN A N 1
ATOM 2908 C CA . ASN A 1 377 ? -7.602 -7.995 7.395 1.00 97.75 377 ASN A CA 1
ATOM 2909 C C . ASN A 1 377 ? -8.554 -8.044 8.589 1.00 97.75 377 ASN A C 1
ATOM 2911 O O . ASN A 1 377 ? -9.769 -8.057 8.411 1.00 97.75 377 ASN A O 1
ATOM 2915 N N . TRP A 1 378 ? -8.013 -8.135 9.806 1.00 97.81 378 TRP A N 1
ATOM 2916 C CA . TRP A 1 378 ? -8.819 -8.402 10.998 1.00 97.81 378 TRP A CA 1
ATOM 2917 C C . TRP A 1 378 ? -8.862 -7.241 11.985 1.00 97.81 378 TRP A C 1
ATOM 2919 O O . TRP A 1 378 ? -7.850 -6.594 12.253 1.00 97.81 378 TRP A O 1
ATOM 2929 N N . LEU A 1 379 ? -10.033 -7.046 12.595 1.00 97.94 379 LEU A N 1
ATOM 2930 C CA . LEU A 1 379 ? -10.217 -6.245 13.804 1.00 97.94 379 LEU A CA 1
ATOM 2931 C C . LEU A 1 379 ? -10.299 -7.174 15.018 1.00 97.94 379 LEU A C 1
ATOM 2933 O O . LEU A 1 379 ? -11.095 -8.114 15.039 1.00 97.94 379 LEU A O 1
ATOM 2937 N N . GLY A 1 380 ? -9.482 -6.904 16.034 1.00 95.31 380 GLY A N 1
ATOM 2938 C CA . GLY A 1 380 ? -9.487 -7.612 17.314 1.00 95.31 380 GLY A CA 1
ATOM 2939 C C . GLY A 1 380 ? -8.766 -8.962 17.345 1.00 95.31 380 GLY A C 1
ATOM 2940 O O . GLY A 1 380 ? -8.891 -9.696 18.327 1.00 95.31 380 GLY A O 1
ATOM 2941 N N . ARG A 1 381 ? -8.001 -9.302 16.302 1.00 92.25 381 ARG A N 1
ATOM 2942 C CA . ARG A 1 381 ? -7.246 -10.559 16.195 1.00 92.25 381 ARG A CA 1
ATOM 2943 C C . ARG A 1 381 ? -5.838 -10.316 15.660 1.00 92.25 381 ARG A C 1
ATOM 2945 O O . ARG A 1 381 ? -5.649 -9.532 14.742 1.00 92.25 381 ARG A O 1
ATOM 2952 N N . SER A 1 382 ? -4.871 -11.046 16.216 1.00 90.62 382 SER A N 1
ATOM 2953 C CA . SER A 1 382 ? -3.479 -11.084 15.750 1.00 90.62 382 SER A CA 1
ATOM 2954 C C . SER A 1 382 ? -3.258 -12.133 14.657 1.00 90.62 382 SER A C 1
ATOM 2956 O O . SER A 1 382 ? -3.841 -13.223 14.699 1.00 90.62 382 SER A O 1
ATOM 2958 N N . GLN A 1 383 ? -2.345 -11.848 13.729 1.00 89.06 383 GLN A N 1
ATOM 2959 C CA . GLN A 1 383 ? -1.790 -12.854 12.820 1.00 89.06 383 GLN A CA 1
ATOM 2960 C C . GLN A 1 383 ? -0.780 -13.794 13.495 1.00 89.06 383 GLN A C 1
ATOM 2962 O O . GLN A 1 383 ? -0.494 -14.866 12.963 1.00 89.06 383 GLN A O 1
ATOM 2967 N N . PHE A 1 384 ? -0.268 -13.422 14.670 1.00 82.56 384 PHE A N 1
ATOM 2968 C CA . PHE A 1 384 ? 0.691 -14.217 15.432 1.00 82.56 384 PHE A CA 1
ATOM 2969 C C . PHE A 1 384 ? 0.007 -15.161 16.414 1.00 82.56 384 PHE A C 1
ATOM 2971 O O . PHE A 1 384 ? -0.971 -14.808 17.080 1.00 82.56 384 PHE A O 1
ATOM 2978 N N . TYR A 1 385 ? 0.600 -16.342 16.549 1.00 75.44 385 TYR A N 1
ATOM 2979 C CA . TYR A 1 385 ? 0.335 -17.267 17.640 1.00 75.44 385 TYR A CA 1
ATOM 2980 C C . TYR A 1 385 ? 1.333 -16.999 18.767 1.00 75.44 385 TYR A C 1
ATOM 2982 O O . TYR A 1 385 ? 2.514 -16.801 18.501 1.00 75.44 385 TYR A O 1
ATOM 2990 N N . ILE A 1 386 ? 0.873 -17.000 20.016 1.00 63.50 386 ILE A N 1
ATOM 2991 C CA . ILE A 1 386 ? 1.759 -16.935 21.191 1.00 63.50 386 ILE A CA 1
ATOM 2992 C C . ILE A 1 386 ? 2.242 -18.349 21.553 1.00 63.50 386 ILE A C 1
ATOM 2994 O O . ILE A 1 386 ? 3.377 -18.529 21.982 1.00 63.50 386 ILE A O 1
ATOM 2998 N N . ARG A 1 387 ? 1.386 -19.356 21.338 1.00 59.94 387 ARG A N 1
ATOM 2999 C CA . ARG A 1 387 ? 1.636 -20.807 21.424 1.00 59.94 387 ARG A CA 1
ATOM 3000 C C . ARG A 1 387 ? 0.763 -21.514 20.376 1.00 59.94 387 ARG A C 1
ATOM 3002 O O . ARG A 1 387 ? -0.171 -20.876 19.878 1.00 59.94 387 ARG A O 1
ATOM 3009 N N . PRO A 1 388 ? 0.990 -22.801 20.043 1.00 52.00 388 PRO A N 1
ATOM 3010 C CA . PRO A 1 388 ? 0.019 -23.564 19.262 1.00 52.00 388 PRO A CA 1
ATOM 3011 C C . PRO A 1 388 ? -1.375 -23.377 19.877 1.00 52.00 388 PRO A C 1
ATOM 3013 O O . PRO A 1 388 ? -1.556 -23.622 21.067 1.00 52.00 388 PRO A O 1
ATOM 3016 N N . TYR A 1 389 ? -2.322 -22.873 19.084 1.00 54.62 389 TYR A N 1
ATOM 3017 C CA . TYR A 1 389 ? -3.716 -22.591 19.471 1.00 54.62 389 TYR A CA 1
ATOM 3018 C C . TYR A 1 389 ? -3.983 -21.382 20.396 1.00 54.62 389 TYR A C 1
ATOM 3020 O O . TYR A 1 389 ? -5.147 -21.049 20.597 1.00 54.62 389 TYR A O 1
ATOM 3028 N N . ASP A 1 390 ? -2.966 -20.659 20.878 1.00 67.56 390 ASP A N 1
ATOM 3029 C CA . ASP A 1 390 ? -3.148 -19.473 21.734 1.00 67.56 390 ASP A CA 1
ATOM 3030 C C . ASP A 1 390 ? -2.939 -18.188 20.916 1.00 67.56 390 ASP A C 1
ATOM 3032 O O . ASP A 1 390 ? -1.822 -17.882 20.476 1.00 67.56 390 ASP A O 1
ATOM 3036 N N . ARG A 1 391 ? -4.025 -17.447 20.668 1.00 77.38 391 ARG A N 1
ATOM 3037 C CA . ARG A 1 391 ? -3.986 -16.137 20.002 1.00 77.38 391 ARG A CA 1
ATOM 3038 C C . ARG A 1 391 ? -4.554 -15.067 20.927 1.00 77.38 391 ARG A C 1
ATOM 3040 O O . ARG A 1 391 ? -5.618 -15.276 21.507 1.00 77.38 391 ARG A O 1
ATOM 3047 N N . PRO A 1 392 ? -3.916 -13.892 21.007 1.00 84.81 392 PRO A N 1
ATOM 3048 C CA . PRO A 1 392 ? -4.461 -12.791 21.773 1.00 84.81 392 PRO A CA 1
ATOM 3049 C C . PRO A 1 392 ? -5.611 -12.147 20.989 1.00 84.81 392 PRO A C 1
ATOM 3051 O O . PRO A 1 392 ? -5.419 -11.646 19.877 1.00 84.81 392 PRO A O 1
ATOM 3054 N N . TYR A 1 393 ? -6.805 -12.160 21.577 1.00 91.38 393 TYR A N 1
ATOM 3055 C CA . TYR A 1 393 ? -7.985 -11.481 21.045 1.00 91.38 393 TYR A CA 1
ATOM 3056 C C . TYR A 1 393 ? -8.274 -10.214 21.848 1.00 91.38 393 TYR A C 1
ATOM 3058 O O . TYR A 1 393 ? -8.072 -10.162 23.065 1.00 91.38 393 TYR A O 1
ATOM 3066 N N . PHE A 1 394 ? -8.744 -9.179 21.159 1.00 94.12 394 PHE A N 1
ATOM 3067 C CA . PHE A 1 394 ? -9.212 -7.959 21.800 1.00 94.12 394 PHE A CA 1
ATOM 3068 C C . PHE A 1 394 ? -10.509 -8.230 22.568 1.00 94.12 394 PHE A C 1
ATOM 3070 O O . PHE A 1 394 ? -11.411 -8.905 22.069 1.00 94.12 394 PHE A O 1
ATOM 3077 N N . ARG A 1 395 ? -10.597 -7.688 23.787 1.00 94.50 395 ARG A N 1
ATOM 3078 C CA . ARG A 1 395 ? -11.769 -7.799 24.656 1.00 94.50 395 ARG A CA 1
ATOM 3079 C C . ARG A 1 395 ? -12.327 -6.414 24.945 1.00 94.50 395 ARG A C 1
ATOM 3081 O O . ARG A 1 395 ? -11.770 -5.686 25.769 1.00 94.50 395 ARG A O 1
ATOM 3088 N N . GLY A 1 396 ? -13.426 -6.053 24.297 1.00 95.56 396 GLY A N 1
ATOM 3089 C CA . GLY A 1 396 ? -13.953 -4.701 24.395 1.00 95.56 396 GLY A CA 1
ATOM 3090 C C . GLY A 1 396 ? -14.899 -4.308 23.272 1.00 95.56 396 GLY A C 1
ATOM 3091 O O . GLY A 1 396 ? -15.498 -5.158 22.613 1.00 95.56 396 GLY A O 1
ATOM 3092 N N . LEU A 1 397 ? -15.009 -2.998 23.078 1.00 96.56 397 LEU A N 1
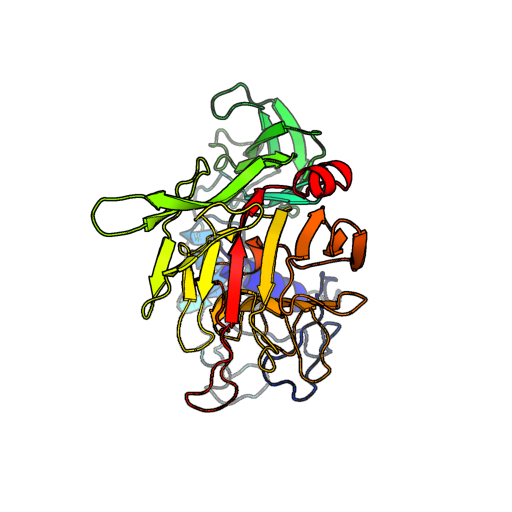ATOM 3093 C CA . LEU A 1 397 ? -15.835 -2.360 22.064 1.00 96.56 397 LEU A CA 1
ATOM 3094 C C . LEU A 1 397 ? -14.959 -1.520 21.130 1.00 96.56 397 LEU A C 1
ATOM 3096 O O . LEU A 1 397 ? -14.024 -0.862 21.593 1.00 96.56 397 LEU A O 1
ATOM 3100 N N . ILE A 1 398 ? -15.272 -1.544 19.835 1.00 97.06 398 ILE A N 1
ATOM 3101 C CA . ILE A 1 398 ? -14.658 -0.706 18.797 1.00 97.06 398 ILE A CA 1
ATOM 3102 C C . ILE A 1 398 ? -15.785 0.061 18.106 1.00 97.06 398 ILE A C 1
ATOM 3104 O O . ILE A 1 398 ? -16.700 -0.555 17.562 1.00 97.06 398 ILE A O 1
ATOM 3108 N N . ASP A 1 399 ? -15.729 1.388 18.127 1.00 95.38 399 ASP A N 1
ATOM 3109 C CA . ASP A 1 399 ? -16.739 2.261 17.523 1.00 95.38 399 ASP A CA 1
ATOM 3110 C C . ASP A 1 399 ? -16.087 3.281 16.585 1.00 95.38 399 ASP A C 1
ATOM 3112 O O . ASP A 1 399 ? -14.928 3.667 16.768 1.00 95.38 399 ASP A O 1
ATOM 3116 N N . GLY A 1 400 ? -16.823 3.689 15.552 1.00 92.94 400 GLY A N 1
ATOM 3117 C CA . GLY A 1 400 ? -16.353 4.641 14.546 1.00 92.94 400 GLY A CA 1
ATOM 3118 C C . GLY A 1 400 ? -14.998 4.260 13.949 1.00 92.94 400 GLY A C 1
ATOM 3119 O O . GLY A 1 400 ? -14.114 5.107 13.878 1.00 92.94 400 GLY A O 1
ATOM 3120 N N . PHE A 1 401 ? -14.788 2.983 13.598 1.00 97.62 401 PHE A N 1
ATOM 3121 C CA . PHE A 1 401 ? -13.541 2.562 12.954 1.00 97.62 401 PHE A CA 1
ATOM 3122 C C . PHE A 1 401 ? -13.519 3.059 11.512 1.00 97.62 401 PHE A C 1
ATOM 3124 O O . PHE A 1 401 ? -14.223 2.531 10.646 1.00 97.62 401 PHE A O 1
ATOM 3131 N N . GLU A 1 402 ? -12.693 4.064 11.260 1.00 98.19 402 GLU A N 1
ATOM 3132 C CA . GLU A 1 402 ? -12.630 4.761 9.986 1.00 98.19 402 GLU A CA 1
ATOM 3133 C C . GLU A 1 402 ? -11.223 4.744 9.406 1.00 98.19 402 GLU A C 1
ATOM 3135 O O . GLU A 1 402 ? -10.228 4.900 10.113 1.00 98.19 402 GLU A O 1
ATOM 3140 N N . ILE A 1 403 ? -11.153 4.588 8.086 1.00 98.75 403 ILE A N 1
ATOM 3141 C CA . ILE A 1 403 ? -9.929 4.726 7.301 1.00 98.75 403 ILE A CA 1
ATOM 3142 C C . ILE A 1 403 ? -10.143 5.857 6.309 1.00 98.75 403 ILE A C 1
ATOM 3144 O O . ILE A 1 403 ? -11.193 5.945 5.668 1.00 98.75 403 ILE A O 1
ATOM 3148 N N . TYR A 1 404 ? -9.133 6.700 6.153 1.00 98.62 404 TYR A N 1
ATOM 3149 C CA . TYR A 1 404 ? -9.121 7.822 5.230 1.00 98.62 404 TYR A CA 1
ATOM 3150 C C . TYR A 1 404 ? -7.998 7.647 4.212 1.00 98.62 404 TYR A C 1
ATOM 3152 O O . TYR A 1 404 ? -6.879 7.288 4.574 1.00 98.62 404 TYR A O 1
ATOM 3160 N N . GLU A 1 405 ? -8.286 7.937 2.943 1.00 97.75 405 GLU A N 1
ATOM 3161 C CA . GLU A 1 405 ? -7.249 8.162 1.934 1.00 97.75 405 GLU A CA 1
ATOM 3162 C C . GLU A 1 405 ? -6.734 9.587 2.134 1.00 97.75 405 GLU A C 1
ATOM 3164 O O . GLU A 1 405 ? -7.507 10.543 2.009 1.00 97.75 405 GLU A O 1
ATOM 3169 N N . GLY A 1 406 ? -5.453 9.706 2.485 1.00 97.44 406 GLY A N 1
ATOM 3170 C CA . GLY A 1 406 ? -4.806 10.933 2.935 1.00 97.44 406 GLY A CA 1
ATOM 3171 C C . GLY A 1 406 ? -4.691 11.090 4.453 1.00 97.44 406 GLY A C 1
ATOM 3172 O O . GLY A 1 406 ? -5.416 10.470 5.233 1.00 97.44 406 GLY A O 1
ATOM 3173 N N . ALA A 1 407 ? -3.776 11.961 4.876 1.00 97.81 407 ALA A N 1
ATOM 3174 C CA . ALA A 1 407 ? -3.564 12.277 6.284 1.00 97.81 407 ALA A CA 1
ATOM 3175 C C . ALA A 1 407 ? -4.604 13.283 6.806 1.00 97.81 407 ALA A C 1
ATOM 3177 O O . ALA A 1 407 ? -4.791 14.355 6.222 1.00 97.81 407 ALA A O 1
ATOM 3178 N N . LEU A 1 408 ? -5.254 12.968 7.926 1.00 98.50 408 LEU A N 1
ATOM 3179 C CA . LEU A 1 408 ? -6.024 13.920 8.719 1.00 98.50 408 LEU A CA 1
ATOM 3180 C C . LEU A 1 408 ? -5.061 14.858 9.455 1.00 98.50 408 LEU A C 1
ATOM 3182 O O . LEU A 1 408 ? -4.032 14.432 9.982 1.00 98.50 408 LEU A O 1
ATOM 3186 N N . ASN A 1 409 ? -5.399 16.143 9.508 1.00 97.25 409 ASN A N 1
ATOM 3187 C CA . ASN A 1 409 ? -4.678 17.105 10.341 1.00 97.25 409 ASN A CA 1
ATOM 3188 C C . ASN A 1 409 ? -5.245 17.148 11.773 1.00 97.25 409 ASN A C 1
ATOM 3190 O O . ASN A 1 409 ? -6.325 16.629 12.044 1.00 97.25 409 ASN A O 1
ATOM 3194 N N . GLN A 1 410 ? -4.546 17.833 12.683 1.00 97.56 410 GLN A N 1
ATOM 3195 C CA . GLN A 1 410 ? -4.935 17.967 14.094 1.00 97.56 410 GLN A CA 1
ATOM 3196 C C . GLN A 1 410 ? -6.381 18.449 14.304 1.00 97.56 410 GLN A C 1
ATOM 3198 O O . GLN A 1 410 ? -7.072 17.948 15.187 1.00 97.56 410 GLN A O 1
ATOM 3203 N N . LYS A 1 411 ? -6.848 19.416 13.504 1.00 97.94 411 LYS A N 1
ATOM 3204 C CA . LYS A 1 411 ? -8.219 19.930 13.610 1.00 97.94 411 LYS A CA 1
ATOM 3205 C C . LYS A 1 411 ? -9.228 18.833 13.268 1.00 97.94 411 LYS A C 1
ATOM 3207 O O . LYS A 1 411 ? -10.167 18.630 14.023 1.00 97.94 411 LYS A O 1
ATOM 3212 N N . GLN A 1 412 ? -8.989 18.100 12.183 1.00 98.12 412 GLN A N 1
ATOM 3213 C CA . GLN A 1 412 ? -9.849 16.991 11.770 1.00 98.12 412 GLN A CA 1
ATOM 3214 C C . GLN A 1 412 ? -9.827 15.842 12.784 1.00 98.12 412 GLN A C 1
ATOM 3216 O O . GLN A 1 412 ? -10.866 15.256 13.049 1.00 98.12 412 GLN A O 1
ATOM 3221 N N . ILE A 1 413 ? -8.678 15.548 13.406 1.00 98.38 413 ILE A N 1
ATOM 3222 C CA . ILE A 1 413 ? -8.608 14.570 14.505 1.00 98.38 413 ILE A CA 1
ATOM 3223 C C . ILE A 1 413 ? -9.483 15.002 15.688 1.00 98.38 413 ILE A C 1
ATOM 3225 O O . ILE A 1 413 ? -10.177 14.169 16.263 1.00 98.38 413 ILE A O 1
ATOM 3229 N N . ASN A 1 414 ? -9.484 16.291 16.034 1.00 96.94 414 ASN A N 1
ATOM 3230 C CA . ASN A 1 414 ? -10.325 16.805 17.114 1.00 96.94 414 ASN A CA 1
ATOM 3231 C C . ASN A 1 414 ? -11.822 16.767 16.776 1.00 96.94 414 ASN A C 1
ATOM 3233 O O . ASN A 1 414 ? -12.627 16.609 17.682 1.00 96.94 414 ASN A O 1
ATOM 3237 N N . GLU A 1 415 ? -12.191 16.888 15.499 1.00 95.94 415 GLU A N 1
ATOM 3238 C CA . GLU A 1 415 ? -13.582 16.780 15.031 1.00 95.94 415 GLU A CA 1
ATOM 3239 C C . GLU A 1 415 ? -14.136 15.341 15.103 1.00 95.94 415 GLU A C 1
ATOM 3241 O O . GLU A 1 415 ? -15.353 15.166 15.115 1.00 95.94 415 GLU A O 1
ATOM 3246 N N . LEU A 1 416 ? -13.271 14.317 15.163 1.00 93.19 416 LEU A N 1
ATOM 3247 C CA . LEU A 1 416 ? -13.668 12.903 15.290 1.00 93.19 416 LEU A CA 1
ATOM 3248 C C . LEU A 1 416 ? -13.908 12.449 16.742 1.00 93.19 416 LEU A C 1
ATOM 3250 O O . LEU A 1 416 ? -14.376 11.328 16.973 1.00 93.19 416 LEU A O 1
ATOM 3254 N N . MET A 1 417 ? -13.607 13.307 17.721 1.00 89.25 417 MET A N 1
ATOM 3255 C CA . MET A 1 417 ? -13.872 13.050 19.138 1.00 89.25 417 MET A CA 1
ATOM 3256 C C . MET A 1 417 ? -15.240 13.621 19.553 1.00 89.25 417 MET A C 1
ATOM 3258 O O . MET A 1 417 ? -16.088 12.895 20.140 1.00 89.25 417 MET A O 1
#

Organism: Meloidogyne enterolobii (NCBI:txid390850)

Sequence (417 aa):
MDNNRFLAGAEYTAKVNYNFNGSGFADVPYITYANYYGDGVVQTMLGPGKGNNRPIWSLIYNHYENRMGISAPWSKKYAIAMRPEIGSGNINGGNGGSYDFLGFGTLLYQQDTISESCYPEGLTARVNGTKVELNWWGPVYAINYSIQRSTTINGRFKTIKKKIGTQILTYTDSPGKGTFYYRVLTNGSTCAASNIAKAFIGTKLYFSLSFKNESNGSLPIDLSKNKFSIKLFNGASVGVGIKGKQTALSLNGNMQYAELENNLLSELSDYSIATWLFCNGKLPKNARLFDFGAGPGRYIAFSMQISNGNWHFKSTVGGEFAETGIQGKGSLDCVNKWIHLAVTQLGENLTLYLNGTVAGQTNNPMPPFRIGNTTNNWLGRSQFYIRPYDRPYFRGLIDGFEIYEGALNQKQINELM